Protein AF-A0A926I1E2-F1 (afdb_monomer_lite)

Secondary structure (DSSP, 8-state):
-HHHHHHHHH-TT--HHHHHHHHHHHHHHHHT--PPP--HHHHHHHHHHHHHHHHS---HHHHHHHHHHHHHHHHHHT-TT--HHHHHHHHHHHHHHHHHHHHHS---HHHHHHHHHHHHHS-GGGB-HHHHHHHHHHHHHHHHHHH-TT--HHHHHHHHHHHHHHHHT--BPP--HHHHHHHHHHHHHHH-TTS-HHHHHHHHHHHHHHHHHHH-TT--HHHHHHHHHHHHHHHHHHHHHHHHHHHHHS-GGGB-HHHHHHHHHHHHHHHHHHH-TT--HHHHHHHHHHHHHHHHT--BPPPPPP-PPP------TTS-HHHHHHHHHHHHTSPTT-EEEEE--TTPPPPHHHHHHHHHHT-EEEEEETTEEEEE-TT--EET--S---

Structure (mmCIF, N/CA/C/O backbone):
data_AF-A0A926I1E2-F1
#
_entry.id   AF-A0A926I1E2-F1
#
loop_
_atom_site.group_PDB
_atom_site.id
_atom_site.type_symbol
_atom_site.label_atom_id
_atom_site.label_alt_id
_atom_site.label_comp_id
_atom_site.label_asym_id
_atom_site.label_entity_id
_atom_site.label_seq_id
_atom_site.pdbx_PDB_ins_code
_atom_site.Cartn_x
_atom_site.Cartn_y
_atom_site.Cartn_z
_atom_site.occupancy
_atom_site.B_iso_or_equiv
_atom_site.auth_seq_id
_atom_site.auth_comp_id
_atom_site.auth_asym_id
_atom_site.auth_atom_id
_atom_site.pdbx_PDB_model_num
ATOM 1 N N . ALA A 1 1 ? -3.185 8.227 -20.438 1.00 85.88 1 ALA A N 1
ATOM 2 C CA . ALA A 1 1 ? -2.039 7.419 -19.988 1.00 85.88 1 ALA A CA 1
ATOM 3 C C . ALA A 1 1 ? -2.195 5.961 -20.422 1.00 85.88 1 ALA A C 1
ATOM 5 O O . ALA A 1 1 ? -1.820 5.679 -21.546 1.00 85.88 1 ALA A O 1
ATOM 6 N N . LEU A 1 2 ? -2.808 5.053 -19.642 1.00 89.38 2 LEU A N 1
ATOM 7 C CA . LEU A 1 2 ? -2.839 3.616 -19.994 1.00 89.38 2 LEU A CA 1
ATOM 8 C C . LEU A 1 2 ? -3.518 3.299 -21.340 1.00 89.38 2 LEU A C 1
ATOM 10 O O . LEU A 1 2 ? -2.964 2.553 -22.140 1.00 89.38 2 LEU A O 1
ATOM 14 N N . GLU A 1 3 ? -4.691 3.878 -21.612 1.00 92.38 3 GLU A N 1
ATOM 15 C CA . GLU A 1 3 ? -5.374 3.691 -22.905 1.00 92.38 3 GLU A CA 1
ATOM 16 C C . GLU A 1 3 ? -4.516 4.164 -24.086 1.00 92.38 3 GLU A C 1
ATOM 18 O O . GLU A 1 3 ? -4.471 3.500 -25.118 1.00 92.38 3 GLU A O 1
ATOM 23 N N . GLU A 1 4 ? -3.792 5.272 -23.913 1.00 90.44 4 GLU A N 1
ATOM 24 C CA . GLU A 1 4 ? -2.917 5.831 -24.946 1.00 90.44 4 GLU A CA 1
ATOM 25 C C . GLU A 1 4 ? -1.664 4.971 -25.151 1.00 90.44 4 GLU A C 1
ATOM 27 O O . GLU A 1 4 ? -1.315 4.666 -26.286 1.00 90.44 4 GLU A O 1
ATOM 32 N N . ALA A 1 5 ? -1.044 4.489 -24.069 1.00 88.62 5 ALA A N 1
ATOM 33 C CA . ALA A 1 5 ? 0.072 3.549 -24.147 1.00 88.62 5 ALA A CA 1
ATOM 34 C C . ALA A 1 5 ? -0.317 2.256 -24.883 1.00 88.62 5 ALA A C 1
ATOM 36 O O . ALA A 1 5 ? 0.420 1.800 -25.755 1.00 88.62 5 ALA A O 1
ATOM 37 N N . ASN A 1 6 ? -1.504 1.704 -24.606 1.00 87.00 6 ASN A N 1
ATOM 38 C CA . ASN A 1 6 ? -2.013 0.533 -25.324 1.00 87.00 6 ASN A CA 1
ATOM 39 C C . ASN A 1 6 ? -2.285 0.839 -26.803 1.00 87.00 6 ASN A C 1
ATOM 41 O O . ASN A 1 6 ? -1.910 0.049 -27.667 1.00 87.00 6 ASN A O 1
ATOM 45 N N . ARG A 1 7 ? -2.881 2.000 -27.110 1.00 94.25 7 ARG A N 1
ATOM 46 C CA . ARG A 1 7 ? -3.124 2.437 -28.492 1.00 94.25 7 ARG A CA 1
ATOM 47 C C . ARG A 1 7 ? -1.822 2.521 -29.288 1.00 94.25 7 ARG A C 1
ATOM 49 O O . ARG A 1 7 ? -1.771 2.033 -30.412 1.00 94.25 7 ARG A O 1
ATOM 56 N N . VAL A 1 8 ? -0.786 3.130 -28.709 1.00 90.69 8 VAL A N 1
ATOM 57 C CA . VAL A 1 8 ? 0.527 3.277 -29.349 1.00 90.69 8 VAL A CA 1
ATOM 58 C C . VAL A 1 8 ? 1.232 1.926 -29.501 1.00 90.69 8 VAL A C 1
ATOM 60 O O . VAL A 1 8 ? 1.841 1.688 -30.536 1.00 90.69 8 VAL A O 1
ATOM 63 N N . MET A 1 9 ? 1.099 1.002 -28.539 1.00 82.44 9 MET A N 1
ATOM 64 C CA . MET A 1 9 ? 1.636 -0.362 -28.681 1.00 82.44 9 MET A CA 1
ATOM 65 C C . MET A 1 9 ? 0.992 -1.167 -29.821 1.00 82.44 9 MET A C 1
ATOM 67 O O . MET A 1 9 ? 1.655 -2.005 -30.431 1.00 82.44 9 MET A O 1
ATOM 71 N N . GLU A 1 10 ? -0.295 -0.957 -30.100 1.00 89.44 10 GLU A N 1
ATOM 72 C CA . GLU A 1 10 ? -1.009 -1.653 -31.179 1.00 89.44 10 GLU A CA 1
ATOM 73 C C . GLU A 1 10 ? -0.776 -1.025 -32.567 1.00 89.44 10 GLU A C 1
ATOM 75 O O . GLU A 1 10 ? -1.016 -1.675 -33.593 1.00 89.44 10 GLU A O 1
ATOM 80 N N . ASP A 1 11 ? -0.297 0.220 -32.614 1.00 89.25 11 ASP A N 1
ATOM 81 C CA . ASP A 1 11 ? -0.040 0.964 -33.843 1.00 89.25 11 ASP A CA 1
ATOM 82 C C . ASP A 1 11 ? 1.326 0.599 -34.448 1.00 89.25 11 ASP A C 1
ATOM 84 O O . ASP A 1 11 ? 2.391 0.958 -33.951 1.00 89.25 11 ASP A O 1
ATOM 88 N N . LYS A 1 12 ? 1.296 -0.124 -35.573 1.00 86.56 12 LYS A N 1
ATOM 89 C CA . LYS A 1 12 ? 2.505 -0.584 -36.279 1.00 86.56 12 LYS A CA 1
ATOM 90 C C . LYS A 1 12 ? 3.293 0.539 -36.946 1.00 86.56 12 LYS A C 1
ATOM 92 O O . LYS A 1 12 ? 4.451 0.315 -37.292 1.00 86.56 12 LYS A O 1
ATOM 97 N N . ASP A 1 13 ? 2.657 1.687 -37.157 1.00 88.62 13 ASP A N 1
ATOM 98 C CA . ASP A 1 13 ? 3.262 2.861 -37.777 1.00 88.62 13 ASP A CA 1
ATOM 99 C C . ASP A 1 13 ? 3.646 3.920 -36.725 1.00 88.62 13 ASP A C 1
ATOM 101 O O . ASP A 1 13 ? 4.098 5.006 -37.098 1.00 88.62 13 ASP A O 1
ATOM 105 N N . ALA A 1 14 ? 3.501 3.604 -35.427 1.00 80.12 14 ALA A N 1
ATOM 106 C CA . ALA A 1 14 ? 3.857 4.496 -34.331 1.00 80.12 14 ALA A CA 1
ATOM 107 C C . ALA A 1 14 ? 5.298 4.995 -34.460 1.00 80.12 14 ALA A C 1
ATOM 109 O O . ALA A 1 14 ? 6.260 4.232 -34.613 1.00 80.12 14 ALA A O 1
ATOM 110 N N . THR A 1 15 ? 5.453 6.309 -34.366 1.00 80.44 15 THR A N 1
ATOM 111 C CA . THR A 1 15 ? 6.760 6.953 -34.363 1.00 80.44 15 THR A CA 1
ATOM 112 C C . THR A 1 15 ? 7.453 6.773 -33.013 1.00 80.44 15 THR A C 1
ATOM 114 O O . THR A 1 15 ? 6.819 6.612 -31.972 1.00 80.44 15 THR A O 1
ATOM 117 N N . ALA A 1 16 ? 8.785 6.872 -33.003 1.00 68.62 16 ALA A N 1
ATOM 118 C CA . ALA A 1 16 ? 9.556 6.844 -31.759 1.00 68.62 16 ALA A CA 1
ATOM 119 C C . ALA A 1 16 ? 9.138 7.957 -30.773 1.00 68.62 16 ALA A C 1
ATOM 121 O O . ALA A 1 16 ? 9.195 7.756 -29.564 1.00 68.62 16 ALA A O 1
ATOM 122 N N . GLU A 1 17 ? 8.693 9.111 -31.283 1.00 74.69 17 GLU A N 1
ATOM 123 C CA . GLU A 1 17 ? 8.204 10.230 -30.468 1.00 74.69 17 GLU A CA 1
ATOM 124 C C . GLU A 1 17 ? 6.850 9.917 -29.812 1.00 74.69 17 GLU A C 1
ATOM 126 O O . GLU A 1 17 ? 6.655 10.229 -28.637 1.00 74.69 17 GLU A O 1
ATOM 131 N N . GLU A 1 18 ? 5.936 9.250 -30.525 1.00 79.81 18 GLU A N 1
ATOM 132 C CA . GLU A 1 18 ? 4.647 8.803 -29.974 1.00 79.81 18 GLU A CA 1
ATOM 133 C C . GLU A 1 18 ? 4.833 7.734 -28.896 1.00 79.81 18 GLU A C 1
ATOM 135 O O . GLU A 1 18 ? 4.205 7.810 -27.841 1.00 79.81 18 GLU A O 1
ATOM 140 N N . VAL A 1 19 ? 5.741 6.779 -29.125 1.00 77.50 19 VAL A N 1
ATOM 141 C CA . VAL A 1 19 ? 6.108 5.758 -28.131 1.00 77.50 19 VAL A CA 1
ATOM 142 C C . VAL A 1 19 ? 6.687 6.406 -26.875 1.00 77.50 19 VAL A C 1
ATOM 144 O O . VAL A 1 19 ? 6.245 6.089 -25.771 1.00 77.50 19 VAL A O 1
ATOM 147 N N . GLN A 1 20 ? 7.633 7.339 -27.027 1.00 75.12 20 GLN A N 1
ATOM 148 C CA . GLN A 1 20 ? 8.240 8.023 -25.885 1.00 75.12 20 GLN A CA 1
ATOM 149 C C . GLN A 1 20 ? 7.210 8.847 -25.108 1.00 75.12 20 GLN A C 1
ATOM 151 O O . GLN A 1 20 ? 7.131 8.732 -23.890 1.00 75.12 20 GLN A O 1
ATOM 156 N N . THR A 1 21 ? 6.381 9.627 -25.806 1.00 83.00 21 THR A N 1
ATOM 157 C CA . THR A 1 21 ? 5.351 10.461 -25.169 1.00 83.00 21 THR A CA 1
ATOM 158 C C . THR A 1 21 ? 4.367 9.608 -24.371 1.00 83.00 21 THR A C 1
ATOM 160 O O . THR A 1 21 ? 4.092 9.905 -23.210 1.00 83.00 21 THR A O 1
ATOM 163 N N . ALA A 1 22 ? 3.868 8.514 -24.956 1.00 85.06 22 ALA A N 1
ATOM 164 C CA . ALA A 1 22 ? 2.949 7.619 -24.260 1.00 85.06 22 ALA A CA 1
ATOM 165 C C . ALA A 1 22 ? 3.608 6.926 -23.052 1.00 85.06 22 ALA A C 1
ATOM 167 O O . ALA A 1 22 ? 2.945 6.715 -22.034 1.00 85.06 22 ALA A O 1
ATOM 168 N N . SER A 1 23 ? 4.906 6.611 -23.142 1.00 77.62 23 SER A N 1
ATOM 169 C CA . SER A 1 23 ? 5.696 6.077 -22.029 1.00 77.62 23 SER A CA 1
ATOM 170 C C . SER A 1 23 ? 5.834 7.090 -20.890 1.00 77.62 23 SER A C 1
ATOM 172 O O . SER A 1 23 ? 5.563 6.747 -19.741 1.00 77.62 23 SER A O 1
ATOM 174 N N . ASP A 1 24 ? 6.197 8.337 -21.194 1.00 79.69 24 ASP A N 1
ATOM 175 C CA . ASP A 1 24 ? 6.375 9.401 -20.199 1.00 79.69 24 ASP A CA 1
ATOM 176 C C . ASP A 1 24 ? 5.054 9.733 -19.493 1.00 79.69 24 ASP A C 1
ATOM 178 O O . ASP A 1 24 ? 5.006 9.867 -18.270 1.00 79.69 24 ASP A O 1
ATOM 182 N N . GLU A 1 25 ? 3.951 9.814 -20.244 1.00 89.56 25 GLU A N 1
ATOM 183 C CA . GLU A 1 25 ? 2.619 10.034 -19.676 1.00 89.56 25 GLU A CA 1
ATOM 184 C C . GLU A 1 25 ? 2.151 8.866 -18.802 1.00 89.56 25 GLU A C 1
ATOM 186 O O . GLU A 1 25 ? 1.478 9.081 -17.789 1.00 89.56 25 GLU A O 1
ATOM 191 N N . LEU A 1 26 ? 2.472 7.626 -19.187 1.00 88.50 26 LEU A N 1
ATOM 192 C CA . LEU A 1 26 ? 2.169 6.451 -18.376 1.00 88.50 26 LEU A CA 1
ATOM 193 C C . LEU A 1 26 ? 3.004 6.437 -17.096 1.00 88.50 26 LEU A C 1
ATOM 195 O O . LEU A 1 26 ? 2.439 6.206 -16.029 1.00 88.50 26 LEU A O 1
ATOM 199 N N . GLN A 1 27 ? 4.300 6.738 -17.182 1.00 81.50 27 GLN A N 1
ATOM 200 C CA . GLN A 1 27 ? 5.178 6.801 -16.017 1.00 81.50 27 GLN A CA 1
ATOM 201 C C . GLN A 1 27 ? 4.732 7.904 -15.054 1.00 81.50 27 GLN A C 1
ATOM 203 O O . GLN A 1 27 ? 4.549 7.635 -13.873 1.00 81.50 27 GLN A O 1
ATOM 208 N N . ALA A 1 28 ? 4.420 9.101 -15.554 1.00 82.25 28 ALA A N 1
ATOM 209 C CA . ALA A 1 28 ? 3.892 10.184 -14.726 1.00 82.25 28 ALA A CA 1
ATOM 210 C C . ALA A 1 28 ? 2.550 9.822 -14.062 1.00 82.25 28 ALA A C 1
ATOM 212 O O . ALA A 1 28 ? 2.288 10.223 -12.928 1.00 82.25 28 ALA A O 1
ATOM 213 N N . ALA A 1 29 ? 1.690 9.062 -14.751 1.00 91.00 29 ALA A N 1
ATOM 214 C CA . ALA A 1 29 ? 0.452 8.562 -14.163 1.00 91.00 29 ALA A CA 1
ATOM 215 C C . ALA A 1 29 ? 0.716 7.520 -13.066 1.00 91.00 29 ALA A C 1
ATOM 217 O O . ALA A 1 29 ? 0.057 7.582 -12.033 1.00 91.00 29 ALA A O 1
ATOM 218 N N . ILE A 1 30 ? 1.676 6.610 -13.269 1.00 84.12 30 ILE A N 1
ATOM 219 C CA . ILE A 1 30 ? 2.114 5.618 -12.274 1.00 84.12 30 ILE A CA 1
ATOM 220 C C . ILE A 1 30 ? 2.710 6.316 -11.046 1.00 84.12 30 ILE A C 1
ATOM 222 O O . ILE A 1 30 ? 2.288 6.027 -9.932 1.00 84.12 30 ILE A O 1
ATOM 226 N N . ASP A 1 31 ? 3.609 7.283 -11.242 1.00 77.88 31 ASP A N 1
ATOM 227 C CA . ASP A 1 31 ? 4.244 8.062 -10.167 1.00 77.88 31 ASP A CA 1
ATOM 228 C C . ASP A 1 31 ? 3.229 8.912 -9.383 1.00 77.88 31 ASP A C 1
ATOM 230 O O . ASP A 1 31 ? 3.447 9.273 -8.226 1.00 77.88 31 ASP A O 1
ATOM 234 N N . GLY A 1 32 ? 2.106 9.254 -10.021 1.00 83.06 32 GLY A N 1
ATOM 235 C CA . GLY A 1 32 ? 0.993 9.970 -9.407 1.00 83.06 32 GLY A CA 1
ATOM 236 C C . GLY A 1 32 ? 0.021 9.088 -8.621 1.00 83.06 32 GLY A C 1
ATOM 237 O O . GLY A 1 32 ? -0.830 9.639 -7.913 1.00 83.06 32 GLY A O 1
ATOM 238 N N . LEU A 1 33 ? 0.109 7.756 -8.732 1.00 87.06 33 LEU A N 1
ATOM 239 C CA . LEU A 1 33 ? -0.758 6.845 -7.987 1.00 87.06 33 LEU A CA 1
ATOM 240 C C . LEU A 1 33 ? -0.466 6.926 -6.489 1.00 87.06 33 LEU A C 1
ATOM 242 O O . LEU A 1 33 ? 0.667 7.092 -6.041 1.00 87.06 33 LEU A O 1
ATOM 246 N N . ARG A 1 34 ? -1.529 6.802 -5.701 1.00 84.44 34 ARG A N 1
ATOM 247 C CA . ARG A 1 34 ? -1.473 6.757 -4.243 1.00 84.44 34 ARG A CA 1
ATOM 248 C C . ARG A 1 34 ? -2.358 5.629 -3.763 1.00 84.44 34 ARG A C 1
ATOM 250 O O . ARG A 1 34 ? -3.382 5.348 -4.385 1.00 84.44 34 ARG A O 1
ATOM 257 N N . TYR A 1 35 ? -1.970 5.036 -2.645 1.00 86.88 35 TYR A N 1
ATOM 258 C CA . TYR A 1 35 ? -2.852 4.150 -1.911 1.00 86.88 35 TYR A CA 1
ATOM 259 C C . TYR A 1 35 ? -4.125 4.886 -1.505 1.00 86.88 35 TYR A C 1
ATOM 261 O O . TYR A 1 35 ? -4.091 6.074 -1.166 1.00 86.88 35 TYR A O 1
ATOM 269 N N . GLU A 1 36 ? -5.246 4.173 -1.558 1.00 87.12 36 GLU A N 1
ATOM 270 C CA . GLU A 1 36 ? -6.497 4.674 -1.008 1.00 87.12 36 GLU A CA 1
ATOM 271 C C . GLU A 1 36 ? -6.313 4.875 0.501 1.00 87.12 36 GLU A C 1
ATOM 273 O O . GLU A 1 36 ? -5.741 4.014 1.180 1.00 87.12 36 GLU A O 1
ATOM 278 N N . LEU A 1 37 ? -6.734 6.039 1.008 1.00 92.19 37 LEU A N 1
ATOM 279 C CA . LEU A 1 37 ? -6.678 6.329 2.438 1.00 92.19 37 LEU A CA 1
ATOM 280 C C . LEU A 1 37 ? -7.707 5.465 3.154 1.00 92.19 37 LEU A C 1
ATOM 282 O O . LEU A 1 37 ? -8.875 5.443 2.774 1.00 92.19 37 LEU A O 1
ATOM 286 N N . ASN A 1 38 ? -7.288 4.812 4.229 1.00 93.00 38 ASN A N 1
ATOM 287 C CA . ASN A 1 38 ? -8.210 4.128 5.108 1.00 93.00 38 ASN A CA 1
ATOM 288 C C . ASN A 1 38 ? -8.711 5.084 6.196 1.00 93.00 38 ASN A C 1
ATOM 290 O O . ASN A 1 38 ? -7.957 5.444 7.103 1.00 93.00 38 ASN A O 1
ATOM 294 N N . THR A 1 39 ? -9.976 5.495 6.082 1.00 95.56 39 THR A N 1
ATOM 295 C CA . THR A 1 39 ? -10.641 6.462 6.970 1.00 95.56 39 THR A CA 1
ATOM 296 C C . THR A 1 39 ? -11.620 5.825 7.954 1.00 95.56 39 THR A C 1
ATOM 298 O O . THR A 1 39 ? -12.142 6.531 8.813 1.00 95.56 39 THR A O 1
ATOM 301 N N . GLU A 1 40 ? -11.831 4.506 7.891 1.00 96.19 40 GLU A N 1
ATOM 302 C CA . GLU A 1 40 ? -12.891 3.797 8.624 1.00 96.19 40 GLU A CA 1
ATOM 303 C C . GLU A 1 40 ? -12.851 4.068 10.135 1.00 96.19 40 GLU A C 1
ATOM 305 O O . GLU A 1 40 ? -13.856 4.450 10.733 1.00 96.19 40 GLU A O 1
ATOM 310 N N . LEU A 1 41 ? -11.673 3.937 10.757 1.00 97.38 41 LEU A N 1
ATOM 311 C CA . LEU A 1 41 ? -11.515 4.164 12.198 1.00 97.38 41 LEU A CA 1
ATOM 312 C C . LEU A 1 41 ? -11.710 5.633 12.598 1.00 97.38 41 LEU A C 1
ATOM 314 O O . LEU A 1 41 ? -12.195 5.905 13.697 1.00 97.38 41 LEU A O 1
ATOM 318 N N . LEU A 1 42 ? -11.345 6.576 11.723 1.00 98.31 42 LEU A N 1
ATOM 319 C CA . LEU A 1 42 ? -11.546 8.004 11.969 1.00 98.31 42 LEU A CA 1
ATOM 320 C C . LEU A 1 42 ? -13.030 8.371 11.874 1.00 98.31 42 LEU A C 1
ATOM 322 O O . LEU A 1 42 ? -13.544 9.086 12.726 1.00 98.31 42 LEU A O 1
ATOM 326 N N . GLU A 1 43 ? -13.732 7.863 10.865 1.00 97.69 43 GLU A N 1
ATOM 327 C CA . GLU A 1 43 ? -15.174 8.067 10.708 1.00 97.69 43 GLU A CA 1
ATOM 328 C C . GLU A 1 43 ? -15.951 7.463 11.883 1.00 97.69 43 GLU A C 1
ATOM 330 O O . GLU A 1 43 ? -16.811 8.130 12.460 1.00 97.69 43 GLU A O 1
ATOM 335 N N . MET A 1 44 ? -15.578 6.250 12.304 1.00 96.62 44 MET A N 1
ATOM 336 C CA . MET A 1 44 ? -16.131 5.606 13.494 1.00 96.62 44 MET A CA 1
ATOM 337 C C . MET A 1 44 ? -15.902 6.459 14.755 1.00 96.62 44 MET A C 1
ATOM 339 O O . MET A 1 44 ? -16.834 6.733 15.508 1.00 96.62 44 MET A O 1
ATOM 343 N N . SER A 1 45 ? -14.672 6.928 14.998 1.00 97.75 45 SER A N 1
ATOM 344 C CA . SER A 1 45 ? -14.375 7.715 16.201 1.00 97.75 45 SER A CA 1
ATOM 345 C C . SER A 1 45 ? -15.082 9.074 16.215 1.00 97.75 45 SER A C 1
ATOM 347 O O . SER A 1 45 ? -15.485 9.529 17.287 1.00 97.75 45 SER A O 1
ATOM 349 N N . ILE A 1 46 ? -15.298 9.692 15.046 1.00 98.50 46 ILE A N 1
ATOM 350 C CA . ILE A 1 46 ? -16.135 10.889 14.901 1.00 98.50 46 ILE A CA 1
ATOM 351 C C . ILE A 1 46 ? -17.580 10.578 15.300 1.00 98.50 46 ILE A C 1
ATOM 353 O O . ILE A 1 46 ? -18.146 11.328 16.092 1.00 98.50 46 ILE A O 1
ATOM 357 N N . GLU A 1 47 ? -18.171 9.482 14.815 1.00 97.19 47 GLU A N 1
ATOM 358 C CA . GLU A 1 47 ? -19.548 9.107 15.172 1.00 97.19 47 GLU A CA 1
ATOM 359 C C . GLU A 1 47 ? -19.697 8.888 16.687 1.00 97.19 47 GLU A C 1
ATOM 361 O O . GLU A 1 47 ? -20.630 9.403 17.311 1.00 97.19 47 GLU A O 1
ATOM 366 N N . LEU A 1 48 ? -18.753 8.174 17.309 1.00 95.88 48 LEU A N 1
ATOM 367 C CA . LEU A 1 48 ? -18.717 8.014 18.764 1.00 95.88 48 LEU A CA 1
ATOM 368 C C . LEU A 1 48 ? -18.605 9.356 19.491 1.00 95.88 48 LEU A C 1
ATOM 370 O O . LEU A 1 48 ? -19.283 9.568 20.499 1.00 95.88 48 LEU A O 1
ATOM 374 N N . ALA A 1 49 ? -17.762 10.261 18.999 1.00 96.88 49 ALA A N 1
ATOM 375 C CA . ALA A 1 49 ? -17.576 11.579 19.584 1.00 96.88 49 ALA A CA 1
ATOM 376 C C . ALA A 1 49 ? -18.838 12.445 19.483 1.00 96.88 49 ALA A C 1
ATOM 378 O O . ALA A 1 49 ? -19.242 13.061 20.468 1.00 96.88 49 ALA A O 1
ATOM 379 N N . GLU A 1 50 ? -19.520 12.432 18.341 1.00 96.94 50 GLU A N 1
ATOM 380 C CA . GLU A 1 50 ? -20.789 13.135 18.154 1.00 96.94 50 GLU A CA 1
ATOM 381 C C . GLU A 1 50 ? -21.882 12.604 19.081 1.00 96.94 50 GLU A C 1
ATOM 383 O O . GLU A 1 50 ? -22.549 13.391 19.750 1.00 96.94 50 GLU A O 1
ATOM 388 N N . LYS A 1 51 ? -22.028 11.280 19.193 1.00 94.19 51 LYS A N 1
ATOM 389 C CA . LYS A 1 51 ? -22.965 10.682 20.154 1.00 94.19 51 LYS A CA 1
ATOM 390 C C . LYS A 1 51 ? -22.607 11.019 21.595 1.00 94.19 51 LYS A C 1
ATOM 392 O O . LYS A 1 51 ? -23.490 11.258 22.412 1.00 94.19 51 LYS A O 1
ATOM 397 N N . THR A 1 52 ? -21.313 11.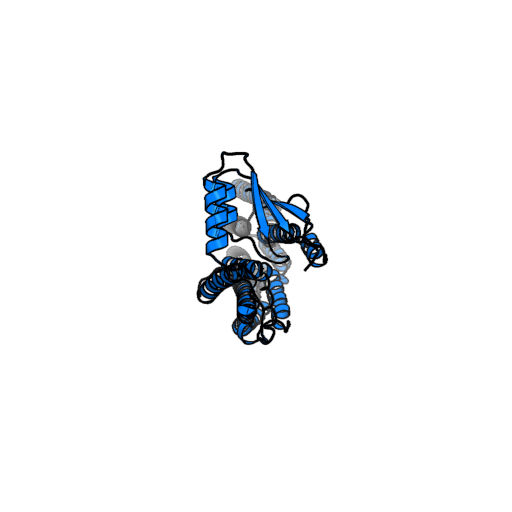074 21.908 1.00 93.31 52 THR A N 1
ATOM 398 C CA . THR A 1 52 ? -20.836 11.466 23.239 1.00 93.31 52 THR A CA 1
ATOM 399 C C . THR A 1 52 ? -21.259 12.903 23.568 1.00 93.31 52 THR A C 1
ATOM 401 O O . THR A 1 52 ? -21.723 13.158 24.675 1.00 93.31 52 THR A O 1
ATOM 404 N N . LEU A 1 53 ? -21.187 13.824 22.600 1.00 94.06 53 LEU A N 1
ATOM 405 C CA . LEU A 1 53 ? -21.685 15.195 22.754 1.00 94.06 53 LEU A CA 1
ATOM 406 C C . LEU A 1 53 ? -23.208 15.271 22.937 1.00 94.06 53 LEU A C 1
ATOM 408 O O . LEU A 1 53 ? -23.686 16.115 23.692 1.00 94.06 53 LEU A O 1
ATOM 412 N N . THR A 1 54 ? -23.987 14.450 22.223 1.00 92.88 54 THR A N 1
ATOM 413 C CA . THR A 1 54 ? -25.456 14.572 22.230 1.00 92.88 54 THR A CA 1
ATOM 414 C C . THR A 1 54 ? -26.131 13.838 23.376 1.00 92.88 54 THR A C 1
ATOM 416 O O . THR A 1 54 ? -27.143 14.313 23.897 1.00 92.88 54 THR A O 1
ATOM 419 N N . ASP A 1 55 ? -25.603 12.673 23.745 1.00 90.06 55 ASP A N 1
ATOM 420 C CA . ASP A 1 55 ? -26.308 11.712 24.593 1.00 90.06 55 ASP A CA 1
ATOM 421 C C . ASP A 1 55 ? -25.805 11.737 26.043 1.00 90.06 55 ASP A C 1
ATOM 423 O O . ASP A 1 55 ? -26.461 11.188 26.933 1.00 90.06 55 ASP A O 1
ATOM 427 N N . PHE A 1 56 ? -24.673 12.402 26.301 1.00 87.12 56 PHE A N 1
ATOM 428 C CA . PHE A 1 56 ? -24.025 12.445 27.609 1.00 87.12 56 PHE A CA 1
ATOM 429 C C . PHE A 1 56 ? -23.886 13.872 28.120 1.00 87.12 56 PHE A C 1
ATOM 431 O O . PHE A 1 56 ? -23.774 14.845 27.380 1.00 87.12 56 PHE A O 1
ATOM 438 N N . ASN A 1 57 ? -23.923 13.993 29.442 1.00 87.44 57 ASN A N 1
ATOM 439 C CA . ASN A 1 57 ? -24.003 15.277 30.113 1.00 87.44 57 ASN A CA 1
ATOM 440 C C . ASN A 1 57 ? -22.593 15.759 30.484 1.00 87.44 57 ASN A C 1
ATOM 442 O O . ASN A 1 57 ? -22.185 15.637 31.639 1.00 87.44 57 ASN A O 1
ATOM 446 N N . LEU A 1 58 ? -21.870 16.270 29.487 1.00 91.94 58 LEU A N 1
ATOM 447 C CA . LEU A 1 58 ? -20.478 16.700 29.616 1.00 91.94 58 LEU A CA 1
ATOM 448 C C . LEU A 1 58 ? -20.328 18.038 30.350 1.00 91.94 58 LEU A C 1
ATOM 450 O O . LEU A 1 58 ? -21.271 18.829 30.464 1.00 91.94 58 LEU A O 1
ATOM 454 N N . THR A 1 59 ? -19.120 18.320 30.842 1.00 94.69 59 THR A N 1
ATOM 455 C CA . THR A 1 59 ? -18.775 19.690 31.257 1.00 94.69 59 THR A CA 1
ATOM 456 C C . THR A 1 59 ? -18.624 20.613 30.042 1.00 94.69 59 THR A C 1
ATOM 458 O O . THR A 1 59 ? -18.252 20.155 28.966 1.00 94.69 59 THR A O 1
ATOM 461 N N . GLU A 1 60 ? -18.837 21.926 30.213 1.00 95.56 60 GLU A N 1
ATOM 462 C CA . GLU A 1 60 ? -18.636 22.909 29.127 1.00 95.56 60 GLU A CA 1
ATOM 463 C C . GLU A 1 60 ? -17.212 22.853 28.538 1.00 95.56 60 GLU A C 1
ATOM 465 O O . GLU A 1 60 ? -17.019 23.106 27.351 1.00 95.56 60 GLU A O 1
ATOM 470 N N . GLU A 1 61 ? -16.211 22.521 29.363 1.00 94.75 61 GLU A N 1
ATOM 471 C CA . GLU A 1 61 ? -14.817 22.368 28.932 1.00 94.75 61 GLU A CA 1
ATOM 472 C C . GLU A 1 61 ? -14.641 21.122 28.053 1.00 94.75 61 GLU A C 1
ATOM 474 O O . GLU A 1 61 ? -14.141 21.241 26.934 1.00 94.75 61 GLU A O 1
ATOM 479 N N . SER A 1 62 ? -15.121 19.961 28.511 1.00 96.12 62 SER A N 1
ATOM 480 C CA . SER A 1 62 ? -15.090 18.704 27.751 1.00 96.12 62 SER A CA 1
ATOM 481 C C . SER A 1 62 ? -15.893 18.788 26.448 1.00 96.12 62 SER A C 1
ATOM 483 O O . SER A 1 62 ? -15.455 18.281 25.419 1.00 96.12 62 SER A O 1
ATOM 485 N N . GLU A 1 63 ? -17.062 19.439 26.471 1.00 96.88 63 GLU A N 1
ATOM 486 C CA . GLU A 1 63 ? -17.912 19.644 25.292 1.00 96.88 63 GLU A CA 1
ATOM 487 C C . GLU A 1 63 ? -17.181 20.484 24.237 1.00 96.88 63 GLU A C 1
ATOM 489 O O . GLU A 1 63 ? -17.127 20.115 23.063 1.00 96.88 63 GLU A O 1
ATOM 494 N N . ALA A 1 64 ? -16.553 21.587 24.660 1.00 97.81 64 ALA A N 1
ATOM 495 C CA . ALA A 1 64 ? -15.780 22.441 23.768 1.00 97.81 64 ALA A CA 1
ATOM 496 C C . ALA A 1 64 ? -14.548 21.722 23.192 1.00 97.81 64 ALA A C 1
ATOM 498 O O . ALA A 1 64 ? -14.249 21.885 22.007 1.00 97.81 64 ALA A O 1
ATOM 499 N N . GLU A 1 65 ? -13.842 20.926 24.001 1.00 97.94 65 GLU A N 1
ATOM 500 C CA . GLU A 1 65 ? -12.687 20.140 23.552 1.00 97.94 65 GLU A CA 1
ATOM 501 C C . GLU A 1 65 ? -13.092 19.058 22.540 1.00 97.94 65 GLU A C 1
ATOM 503 O O . GLU A 1 65 ? -12.464 18.928 21.484 1.00 97.94 65 GLU A O 1
ATOM 508 N N . LEU A 1 66 ? -14.169 18.320 22.822 1.00 98.12 66 LEU A N 1
ATOM 509 C CA . LEU A 1 66 ? -14.652 17.250 21.954 1.00 98.12 66 LEU A CA 1
ATOM 510 C C . LEU A 1 66 ? -15.216 17.797 20.633 1.00 98.12 66 LEU A C 1
ATOM 512 O O . LEU A 1 66 ? -14.925 17.253 19.568 1.00 98.12 66 LEU A O 1
ATOM 516 N N . GLN A 1 67 ? -15.949 18.914 20.665 1.00 98.62 67 GLN A N 1
ATOM 517 C CA . GLN A 1 67 ? -16.416 19.569 19.441 1.00 98.62 67 GLN A CA 1
ATOM 518 C C . GLN A 1 67 ? -15.246 20.062 18.581 1.00 98.62 67 GLN A C 1
ATOM 520 O O . GLN A 1 67 ? -15.258 19.878 17.363 1.00 98.62 67 GLN A O 1
ATOM 525 N N . ALA A 1 68 ? -14.216 20.648 19.198 1.00 98.69 68 ALA A N 1
ATOM 526 C CA . ALA A 1 68 ? -13.048 21.128 18.468 1.00 98.69 68 ALA A CA 1
ATOM 527 C C . ALA A 1 68 ? -12.318 19.989 17.738 1.00 98.69 68 ALA A C 1
ATOM 529 O O . ALA A 1 68 ? -11.967 20.146 16.568 1.00 98.69 68 ALA A O 1
ATOM 530 N N . VAL A 1 69 ? -12.123 18.830 18.384 1.00 98.75 69 VAL A N 1
ATOM 531 C CA . VAL A 1 69 ? -11.458 17.693 17.726 1.00 98.75 69 VAL A CA 1
ATOM 532 C C . VAL A 1 69 ? -12.319 17.070 16.620 1.00 98.75 69 VAL A C 1
ATOM 534 O O . VAL A 1 69 ? -11.772 16.679 15.592 1.00 98.75 69 VAL A O 1
ATOM 537 N N . ILE A 1 70 ? -13.651 17.041 16.767 1.00 98.81 70 ILE A N 1
ATOM 538 C CA . ILE A 1 70 ? -14.568 16.603 15.697 1.00 98.81 70 ILE A CA 1
ATOM 539 C C . ILE A 1 70 ? -14.442 17.510 14.467 1.00 98.81 70 ILE A C 1
ATOM 541 O O . ILE A 1 70 ? -14.358 17.016 13.341 1.00 98.81 70 ILE A O 1
ATOM 545 N N . ASP A 1 71 ? -14.413 18.829 14.666 1.00 98.75 71 ASP A N 1
ATOM 546 C CA . ASP A 1 71 ? -14.299 19.793 13.569 1.00 98.75 71 ASP A CA 1
ATOM 547 C C . ASP A 1 71 ? -12.958 19.650 12.833 1.00 98.75 71 ASP A C 1
ATOM 549 O O . ASP A 1 71 ? -12.918 19.657 11.599 1.00 98.75 71 ASP A O 1
ATOM 553 N N . GLU A 1 72 ? -11.861 19.465 13.574 1.00 98.75 72 GLU A N 1
ATOM 554 C CA . GLU A 1 72 ? -10.546 19.175 12.995 1.00 98.75 72 GLU A CA 1
ATOM 555 C C . GLU A 1 72 ? -10.542 17.867 12.190 1.00 98.75 72 GLU A C 1
ATOM 557 O O . GLU A 1 72 ? -10.016 17.828 11.075 1.00 98.75 72 GLU A O 1
ATOM 562 N N . ALA A 1 73 ? -11.152 16.809 12.728 1.00 98.81 73 ALA A N 1
ATOM 563 C CA . ALA A 1 73 ? -11.219 15.502 12.088 1.00 98.81 73 ALA A CA 1
ATOM 564 C C . ALA A 1 73 ? -12.009 15.535 10.772 1.00 98.81 73 ALA A C 1
ATOM 566 O O . ALA A 1 73 ? -11.547 15.023 9.751 1.00 98.81 73 ALA A O 1
ATOM 567 N N . LYS A 1 74 ? -13.159 16.218 10.755 1.00 98.69 74 LYS A N 1
ATOM 568 C CA . LYS A 1 74 ? -13.952 16.422 9.533 1.00 98.69 74 LYS A CA 1
ATOM 569 C C . LYS A 1 74 ? -13.211 17.256 8.492 1.00 98.69 74 LYS A C 1
ATOM 571 O O . LYS A 1 74 ? -13.220 16.907 7.315 1.00 98.69 74 LYS A O 1
ATOM 576 N N . ALA A 1 75 ? -12.530 18.322 8.914 1.00 98.62 75 ALA A N 1
ATOM 577 C CA . ALA A 1 75 ? -11.728 19.139 8.007 1.00 98.62 75 ALA A CA 1
ATOM 578 C C . ALA A 1 75 ? -10.573 18.342 7.375 1.00 98.62 75 ALA A C 1
ATOM 580 O O . ALA A 1 75 ? -10.217 18.581 6.219 1.00 98.62 75 ALA A O 1
ATOM 581 N N . LEU A 1 76 ? -9.996 17.384 8.109 1.00 98.56 76 LEU A N 1
ATOM 582 C CA . LEU A 1 76 ? -8.967 16.495 7.580 1.00 98.56 76 LEU A CA 1
ATOM 583 C C . LEU A 1 76 ? -9.519 15.536 6.513 1.00 98.56 76 LEU A C 1
ATOM 585 O O . LEU A 1 76 ? -8.868 15.365 5.485 1.00 98.56 76 LEU A O 1
ATOM 589 N N . LEU A 1 77 ? -10.711 14.964 6.715 1.00 97.94 77 LEU A N 1
ATOM 590 C CA . LEU A 1 77 ? -11.358 14.079 5.731 1.00 97.94 77 LEU A CA 1
ATOM 591 C C . LEU A 1 77 ? -11.659 14.785 4.397 1.00 97.94 77 LEU A C 1
ATOM 593 O O . LEU A 1 77 ? -11.677 14.153 3.344 1.00 97.94 77 LEU A O 1
ATOM 597 N N . GLU A 1 78 ? -11.845 16.106 4.414 1.00 97.00 78 GLU A N 1
ATOM 598 C CA . GLU A 1 78 ? -12.042 16.915 3.205 1.00 97.00 78 GLU A CA 1
ATOM 599 C C . GLU A 1 78 ? -10.725 17.363 2.541 1.00 97.00 78 GLU A C 1
ATOM 601 O O . GLU A 1 78 ? -10.740 17.951 1.454 1.00 97.00 78 GLU A O 1
ATOM 606 N N . ASN A 1 79 ? -9.568 17.118 3.167 1.00 95.88 79 ASN A N 1
ATOM 607 C CA . ASN A 1 79 ? -8.280 17.590 2.673 1.00 95.88 79 ASN A CA 1
ATOM 608 C C . ASN A 1 79 ? -7.713 16.647 1.591 1.00 95.88 79 ASN A C 1
ATOM 610 O O . ASN A 1 79 ? -7.213 15.570 1.915 1.00 95.88 79 ASN A O 1
ATOM 614 N N . PRO A 1 80 ? -7.624 17.074 0.314 1.00 91.88 80 PRO A N 1
ATOM 615 C CA . PRO A 1 80 ? -7.109 16.232 -0.772 1.00 91.88 80 PRO A CA 1
ATOM 616 C C . PRO A 1 80 ? -5.606 15.929 -0.662 1.00 91.88 80 PRO A C 1
ATOM 618 O O . PRO A 1 80 ? -5.055 15.208 -1.491 1.00 91.88 80 PRO A O 1
ATOM 621 N N . LYS A 1 81 ? -4.913 16.536 0.309 1.00 92.50 81 LYS A N 1
ATOM 622 C CA . LYS A 1 81 ? -3.495 16.302 0.598 1.00 92.50 81 LYS A CA 1
ATOM 623 C C . LYS A 1 81 ? -3.266 15.488 1.869 1.00 92.50 81 LYS A C 1
ATOM 625 O O . LYS A 1 81 ? -2.104 15.326 2.231 1.00 92.50 81 LYS A O 1
ATOM 630 N N . ALA A 1 82 ? -4.326 15.035 2.542 1.00 96.00 82 ALA A N 1
ATOM 631 C CA . ALA A 1 82 ? -4.192 14.179 3.711 1.00 96.00 82 ALA A CA 1
ATOM 632 C C . ALA A 1 82 ? -3.389 12.918 3.365 1.00 96.00 82 ALA A C 1
ATOM 634 O O . ALA A 1 82 ? -3.460 12.384 2.254 1.00 96.00 82 ALA A O 1
ATOM 635 N N . THR A 1 83 ? -2.600 12.466 4.327 1.00 94.88 83 THR A N 1
ATOM 636 C CA . THR A 1 83 ? -1.833 11.224 4.266 1.00 94.88 83 THR A CA 1
ATOM 637 C C . THR A 1 83 ? -2.391 10.219 5.266 1.00 94.88 83 THR A C 1
ATOM 639 O O . THR A 1 83 ? -3.077 10.598 6.213 1.00 94.88 83 THR A O 1
ATOM 642 N N . GLN A 1 84 ? -2.068 8.932 5.102 1.00 93.62 84 GLN A N 1
ATOM 643 C CA . GLN A 1 84 ? -2.498 7.920 6.072 1.00 93.62 84 GLN A CA 1
ATOM 644 C C . GLN A 1 84 ? -1.966 8.220 7.481 1.00 93.62 84 GLN A C 1
ATOM 646 O O . GLN A 1 84 ? -2.656 7.965 8.462 1.00 93.62 84 GLN A O 1
ATOM 651 N N . THR A 1 85 ? -0.769 8.805 7.589 1.00 94.88 85 THR A N 1
ATOM 652 C CA . THR A 1 85 ? -0.221 9.269 8.868 1.00 94.88 85 THR A CA 1
ATOM 653 C C . THR A 1 85 ? -1.108 10.338 9.495 1.00 94.88 85 THR A C 1
ATOM 655 O O . THR A 1 85 ? -1.468 10.187 10.658 1.00 94.88 85 THR A O 1
ATOM 658 N N . ASP A 1 86 ? -1.533 11.350 8.729 1.00 97.69 86 ASP A N 1
ATOM 659 C CA . ASP A 1 86 ? -2.435 12.389 9.245 1.00 97.69 86 ASP A CA 1
ATOM 660 C C . ASP A 1 86 ? -3.757 11.778 9.743 1.00 97.69 86 ASP A C 1
ATOM 662 O O . ASP A 1 86 ? -4.251 12.141 10.811 1.00 97.69 86 ASP A O 1
ATOM 666 N N . ILE A 1 87 ? -4.323 10.828 8.985 1.00 97.94 87 ILE A N 1
ATOM 667 C CA . ILE A 1 87 ? -5.571 10.136 9.343 1.00 97.94 87 ILE A CA 1
ATOM 668 C C . ILE A 1 87 ? -5.407 9.338 10.640 1.00 97.94 87 ILE A C 1
ATOM 670 O O . ILE A 1 87 ? -6.241 9.459 11.538 1.00 97.94 87 ILE A O 1
ATOM 674 N N . ASN A 1 88 ? -4.322 8.570 10.770 1.00 95.81 88 ASN A N 1
ATOM 675 C CA . ASN A 1 88 ? -4.044 7.767 11.961 1.00 95.81 88 ASN A CA 1
ATOM 676 C C . ASN A 1 88 ? -3.817 8.651 13.197 1.00 95.81 88 ASN A C 1
ATOM 678 O O . ASN A 1 88 ? -4.380 8.383 14.257 1.00 95.81 88 ASN A O 1
ATOM 682 N N . GLU A 1 89 ? -3.041 9.730 13.059 1.00 97.81 89 GLU A N 1
ATOM 683 C CA . GLU A 1 89 ? -2.791 10.681 14.147 1.00 97.81 89 GLU A CA 1
ATOM 684 C C . GLU A 1 89 ? -4.082 11.365 14.610 1.00 97.81 89 GLU A C 1
ATOM 686 O O . GLU A 1 89 ? -4.301 11.529 15.814 1.00 97.81 89 GLU A O 1
ATOM 691 N N . MET A 1 90 ? -4.964 11.732 13.676 1.00 98.75 90 MET A N 1
ATOM 692 C CA . MET A 1 90 ? -6.255 12.327 14.010 1.00 98.75 90 MET A CA 1
ATOM 693 C C . MET A 1 90 ? -7.201 11.320 14.669 1.00 98.75 90 MET A C 1
ATOM 695 O O . MET A 1 90 ? -7.843 11.653 15.664 1.00 98.75 90 MET A O 1
ATOM 699 N N . PHE A 1 91 ? -7.251 10.081 14.177 1.00 98.50 91 PHE A N 1
ATOM 700 C CA . PHE A 1 91 ? -8.013 9.005 14.811 1.00 98.50 91 PHE A CA 1
ATOM 701 C C . PHE A 1 91 ? -7.558 8.790 16.262 1.00 98.50 91 PHE A C 1
ATOM 703 O O . PHE A 1 91 ? -8.382 8.823 17.181 1.00 98.50 91 PHE A O 1
ATOM 710 N N . GLU A 1 92 ? -6.247 8.662 16.488 1.00 97.56 92 GLU A N 1
ATOM 711 C CA . GLU A 1 92 ? -5.689 8.542 17.833 1.00 97.56 92 GLU A CA 1
ATOM 712 C C . GLU A 1 92 ? -6.021 9.756 18.705 1.00 97.56 92 GLU A C 1
ATOM 714 O O . GLU A 1 92 ? -6.285 9.599 19.899 1.00 97.56 92 GLU A O 1
ATOM 719 N N . LYS A 1 93 ? -5.999 10.970 18.137 1.00 98.50 93 LYS A N 1
ATOM 720 C CA . LYS A 1 93 ? -6.349 12.202 18.853 1.00 98.50 93 LYS A CA 1
ATOM 721 C C . LYS A 1 93 ? -7.801 12.162 19.332 1.00 98.50 93 LYS A C 1
ATOM 723 O O . LYS A 1 93 ? -8.030 12.384 20.519 1.00 98.50 93 LYS A O 1
ATOM 728 N N . VAL A 1 94 ? -8.752 11.820 18.458 1.00 98.56 94 VAL A N 1
ATOM 729 C CA . VAL A 1 94 ? -10.179 11.708 18.813 1.00 98.56 94 VAL A CA 1
ATOM 730 C C . VAL A 1 94 ? -10.384 10.673 19.925 1.00 98.56 94 VAL A C 1
ATOM 732 O O . VAL A 1 94 ? -11.012 10.978 20.941 1.00 98.56 94 VAL A O 1
ATOM 735 N N . ILE A 1 95 ? -9.803 9.473 19.795 1.00 97.50 95 ILE A N 1
ATOM 736 C CA . ILE A 1 95 ? -9.950 8.426 20.820 1.00 97.50 95 ILE A CA 1
ATOM 737 C C . ILE A 1 95 ? -9.298 8.832 22.148 1.00 97.50 95 ILE A C 1
ATOM 739 O O . ILE A 1 95 ? -9.869 8.580 23.208 1.00 97.50 95 ILE A O 1
ATOM 743 N N . LYS A 1 96 ? -8.134 9.495 22.133 1.00 96.12 96 LYS A N 1
ATOM 744 C CA . LYS A 1 96 ? -7.489 9.988 23.365 1.00 96.12 96 LYS A CA 1
ATOM 745 C C . LYS A 1 96 ? -8.334 11.050 24.068 1.00 96.12 96 LYS A C 1
ATOM 747 O O . LYS A 1 96 ? -8.419 11.008 25.295 1.00 96.12 96 LYS A O 1
ATOM 752 N N . THR A 1 97 ? -8.987 11.951 23.330 1.00 97.62 97 THR A N 1
ATOM 753 C CA . THR A 1 97 ? -9.940 12.914 23.907 1.00 97.62 97 THR A CA 1
ATOM 754 C C . THR A 1 97 ? -11.108 12.185 24.576 1.00 97.62 97 THR A C 1
ATOM 756 O O . THR A 1 97 ? -11.403 12.442 25.742 1.00 97.62 97 THR A O 1
ATOM 759 N N . LEU A 1 98 ? -11.705 11.197 23.901 1.00 95.69 98 LEU A N 1
ATOM 760 C CA . LEU A 1 98 ? -12.780 10.377 24.475 1.00 95.69 98 LEU A CA 1
ATOM 761 C C . LEU A 1 98 ? -12.336 9.610 25.728 1.00 95.69 98 LEU A C 1
ATOM 763 O O . LEU A 1 98 ? -13.047 9.596 26.731 1.00 95.69 98 LEU A O 1
ATOM 767 N N . ALA A 1 99 ? -11.141 9.021 25.714 1.00 94.00 99 ALA A N 1
ATOM 768 C CA . ALA A 1 99 ? -10.578 8.330 26.872 1.00 94.00 99 ALA A CA 1
ATOM 769 C C . ALA A 1 99 ? -10.305 9.283 28.054 1.00 94.00 99 ALA A C 1
ATOM 771 O O . ALA A 1 99 ? -10.425 8.877 29.214 1.00 94.00 99 ALA A O 1
ATOM 772 N N . GLY A 1 100 ? -9.950 10.542 27.773 1.00 93.62 100 GLY A N 1
ATOM 773 C CA . GLY A 1 100 ? -9.805 11.605 28.769 1.00 93.62 100 GLY A CA 1
ATOM 774 C C . GLY A 1 100 ? -11.133 11.958 29.440 1.00 93.62 100 GLY A C 1
ATOM 775 O O . GLY A 1 100 ? -11.196 12.021 30.668 1.00 93.62 100 GLY A O 1
ATOM 776 N N . ILE A 1 101 ? -12.202 12.084 28.650 1.00 92.94 101 ILE A N 1
ATOM 777 C CA . ILE A 1 101 ? -13.569 12.305 29.146 1.00 92.94 101 ILE A CA 1
ATOM 778 C C . ILE A 1 101 ? -14.017 11.130 30.023 1.00 92.94 101 ILE A C 1
ATOM 780 O O . ILE A 1 101 ? -14.473 11.342 31.145 1.00 92.94 101 ILE A O 1
ATOM 784 N N . VAL A 1 102 ? -13.798 9.890 29.566 1.00 90.62 102 VAL A N 1
ATOM 785 C CA . VAL A 1 102 ? -14.087 8.671 30.345 1.00 90.62 102 VAL A CA 1
ATOM 786 C C . VAL A 1 102 ? -13.373 8.672 31.699 1.00 90.62 102 VAL A C 1
ATOM 788 O O . VAL A 1 102 ? -13.930 8.220 32.698 1.00 90.62 102 VAL A O 1
ATOM 791 N N . GLU A 1 103 ? -12.133 9.160 31.769 1.00 90.12 103 GLU A N 1
ATOM 792 C CA . GLU A 1 103 ? -11.405 9.236 33.037 1.00 90.12 103 GLU A CA 1
ATOM 793 C C . GLU A 1 103 ? -11.974 10.313 33.967 1.00 90.12 103 GLU A C 1
ATOM 795 O O . GLU A 1 103 ? -12.195 10.045 35.153 1.00 90.12 103 GLU A O 1
ATOM 800 N N . ALA A 1 104 ? -12.209 11.512 33.432 1.00 87.19 104 ALA A N 1
ATOM 801 C CA . ALA A 1 104 ? -12.561 12.701 34.201 1.00 87.19 104 ALA A CA 1
ATOM 802 C C . ALA A 1 104 ? -14.020 12.717 34.681 1.00 87.19 104 ALA A C 1
ATOM 804 O O . ALA A 1 104 ? -14.311 13.277 35.740 1.00 87.19 104 ALA A O 1
ATOM 805 N N . GLU A 1 105 ? -14.927 12.102 33.926 1.00 85.94 105 GLU A N 1
ATOM 806 C CA . GLU A 1 105 ? -16.370 12.180 34.152 1.00 85.94 105 GLU A CA 1
ATOM 807 C C . GLU A 1 105 ? -16.962 10.836 34.589 1.00 85.94 105 GLU A C 1
ATOM 809 O O . GLU A 1 105 ? -16.280 9.811 34.601 1.00 85.94 105 GLU A O 1
ATOM 814 N N . SER A 1 106 ? -18.222 10.822 35.028 1.00 76.00 106 SER A N 1
ATOM 815 C CA . SER A 1 106 ? -18.875 9.575 35.439 1.00 76.00 106 SER A CA 1
ATOM 816 C C . SER A 1 106 ? -19.077 8.654 34.240 1.00 76.00 106 SER A C 1
ATOM 818 O O . SER A 1 106 ? -19.677 9.069 33.248 1.00 76.00 106 SER A O 1
ATOM 820 N N . ALA A 1 107 ? -18.646 7.400 34.346 1.00 78.06 107 ALA A N 1
ATOM 821 C CA . ALA A 1 107 ? -18.869 6.428 33.284 1.00 78.06 107 ALA A CA 1
ATOM 822 C C . ALA A 1 107 ? -20.236 5.757 33.420 1.00 78.06 107 ALA A C 1
ATOM 824 O O . ALA A 1 107 ? -20.549 5.162 34.452 1.00 78.06 107 ALA A O 1
ATOM 825 N N . ASP A 1 108 ? -21.021 5.805 32.346 1.00 78.62 108 ASP A N 1
ATOM 826 C CA . ASP A 1 108 ? -22.232 5.003 32.195 1.00 78.62 108 ASP A CA 1
ATOM 827 C C . ASP A 1 108 ? -22.025 3.915 31.132 1.00 78.62 108 ASP A C 1
ATOM 829 O O . ASP A 1 108 ? -21.303 4.077 30.141 1.00 78.62 108 ASP A O 1
ATOM 833 N N . LYS A 1 109 ? -22.715 2.792 31.327 1.00 92.38 109 LYS A N 1
ATOM 834 C CA . LYS A 1 109 ? -22.788 1.671 30.396 1.00 92.38 109 LYS A CA 1
ATOM 835 C C . LYS A 1 109 ? -23.358 2.058 29.040 1.00 92.38 109 LYS A C 1
ATOM 837 O O . LYS A 1 109 ? -23.092 1.346 28.081 1.00 92.38 109 LYS A O 1
ATOM 842 N N . ALA A 1 110 ? -24.104 3.158 28.928 1.00 92.19 110 ALA A N 1
ATOM 843 C CA . ALA A 1 110 ? -24.559 3.663 27.635 1.00 92.19 110 ALA A CA 1
ATOM 844 C C . ALA A 1 110 ? -23.385 3.895 26.663 1.00 92.19 110 ALA A C 1
ATOM 846 O O . ALA A 1 110 ? -23.430 3.401 25.539 1.00 92.19 110 ALA A O 1
ATOM 847 N N . MET A 1 111 ? -22.293 4.526 27.113 1.00 90.69 111 MET A N 1
ATOM 848 C CA . MET A 1 111 ? -21.116 4.760 26.262 1.00 90.69 111 MET A CA 1
ATOM 849 C C . MET A 1 111 ? -20.352 3.461 25.989 1.00 90.69 111 MET A C 1
ATOM 851 O O . MET A 1 111 ? -19.869 3.246 24.882 1.00 90.69 111 MET A O 1
ATOM 855 N N . LEU A 1 112 ? -20.276 2.562 26.980 1.00 95.75 112 LEU A N 1
ATOM 856 C CA . LEU A 1 112 ? -19.675 1.238 26.783 1.00 95.75 112 LEU A CA 1
ATOM 857 C C . LEU A 1 112 ? -20.439 0.436 25.716 1.00 95.75 112 LEU A C 1
ATOM 859 O O . LEU A 1 112 ? -19.823 -0.182 24.857 1.00 95.75 112 LEU A O 1
ATOM 863 N N . ASN A 1 113 ? -21.771 0.475 25.746 1.00 96.31 113 ASN A N 1
ATOM 864 C CA . ASN A 1 113 ? -22.628 -0.202 24.775 1.00 96.31 113 ASN A CA 1
ATOM 865 C C . ASN A 1 113 ? -22.514 0.392 23.376 1.00 96.31 113 ASN A C 1
ATOM 867 O O . ASN A 1 113 ? -22.512 -0.359 22.405 1.00 96.31 113 ASN A O 1
ATOM 871 N N . GLU A 1 114 ? -22.401 1.714 23.272 1.00 94.44 114 GLU A N 1
ATOM 872 C CA . GLU A 1 114 ? -22.164 2.377 21.993 1.00 94.44 114 GLU A CA 1
ATOM 873 C C . GLU A 1 114 ? -20.806 1.968 21.405 1.00 94.44 114 GLU A C 1
ATOM 875 O O . GLU A 1 114 ? -20.732 1.566 20.247 1.00 94.44 114 GLU A O 1
ATOM 880 N N . LEU A 1 115 ? -19.747 1.958 22.220 1.00 95.81 115 LEU A N 1
ATOM 881 C CA . LEU A 1 115 ? -18.420 1.511 21.795 1.00 95.81 115 LEU A CA 1
ATOM 882 C C . LEU A 1 115 ? -18.414 0.034 21.360 1.00 95.81 115 LEU A C 1
ATOM 884 O O . LEU A 1 115 ? -17.803 -0.301 20.348 1.00 95.81 115 LEU A O 1
ATOM 888 N N . ILE A 1 116 ? -19.119 -0.840 22.092 1.00 98.31 116 ILE A N 1
ATOM 889 C CA . ILE A 1 116 ? -19.320 -2.246 21.704 1.00 98.31 116 ILE A CA 1
ATOM 890 C C . ILE A 1 116 ? -20.008 -2.323 20.337 1.00 98.31 116 ILE A C 1
ATOM 892 O O . ILE A 1 116 ? -19.533 -3.041 19.461 1.00 98.31 116 ILE A O 1
ATOM 896 N N . ALA A 1 117 ? -21.097 -1.577 20.135 1.00 97.31 117 ALA A N 1
ATOM 897 C CA . ALA A 1 117 ? -21.854 -1.603 18.887 1.00 97.31 117 ALA A CA 1
ATOM 898 C C . ALA A 1 117 ? -21.014 -1.139 17.686 1.00 97.31 117 ALA A C 1
ATOM 900 O O . ALA A 1 117 ? -21.066 -1.766 16.629 1.00 97.31 117 ALA A O 1
ATOM 901 N N . GLN A 1 118 ? -20.213 -0.085 17.849 1.00 95.50 118 GLN A N 1
ATOM 902 C CA . GLN A 1 118 ? -19.340 0.413 16.785 1.00 95.50 118 GLN A CA 1
ATOM 903 C C . GLN A 1 118 ? -18.197 -0.554 16.471 1.00 95.50 118 GLN A C 1
ATOM 905 O O . GLN A 1 118 ? -17.969 -0.874 15.307 1.00 95.50 118 GLN A O 1
ATOM 910 N N . ALA A 1 119 ? -17.540 -1.106 17.495 1.00 97.00 119 ALA A N 1
ATOM 911 C CA . ALA A 1 119 ? -16.500 -2.114 17.304 1.00 97.00 119 ALA A CA 1
ATOM 912 C C . ALA A 1 119 ? -17.034 -3.398 16.634 1.00 97.00 119 ALA A C 1
ATOM 914 O O . ALA A 1 119 ? -16.332 -4.025 15.844 1.00 97.00 119 ALA A O 1
ATOM 915 N N . GLU A 1 120 ? -18.285 -3.785 16.905 1.00 97.25 120 GLU A N 1
ATOM 916 C CA . GLU A 1 120 ? -18.960 -4.902 16.228 1.00 97.25 120 GLU A CA 1
ATOM 917 C C . GLU A 1 120 ? -19.331 -4.600 14.767 1.00 97.25 120 GLU A C 1
ATOM 919 O O . GLU A 1 120 ? -19.466 -5.532 13.970 1.00 97.25 120 GLU A O 1
ATOM 924 N N . ALA A 1 121 ? -19.508 -3.324 14.419 1.00 96.38 121 ALA A N 1
ATOM 925 C CA . ALA A 1 121 ? -19.874 -2.875 13.079 1.00 96.38 121 ALA A CA 1
ATOM 926 C C . ALA A 1 121 ? -18.671 -2.701 12.137 1.00 96.38 121 ALA A C 1
ATOM 928 O O . ALA A 1 121 ? -18.879 -2.580 10.928 1.00 96.38 121 ALA A O 1
ATOM 929 N N . LEU A 1 122 ? -17.442 -2.722 12.669 1.00 95.88 122 LEU A N 1
ATOM 930 C CA . LEU A 1 122 ? -16.213 -2.631 11.883 1.00 95.88 122 LEU A CA 1
ATOM 931 C C . LEU A 1 122 ? -16.182 -3.674 10.766 1.00 95.88 122 LEU A C 1
ATOM 933 O O . LEU A 1 122 ? -16.501 -4.855 10.960 1.00 95.88 122 LEU A O 1
ATOM 937 N N . ASN A 1 123 ? -15.714 -3.261 9.592 1.00 95.50 123 ASN A N 1
ATOM 938 C CA . ASN A 1 123 ? -15.441 -4.166 8.496 1.00 95.50 123 ASN A CA 1
ATOM 939 C C . ASN A 1 123 ? -14.193 -4.996 8.806 1.00 95.50 123 ASN A C 1
ATOM 941 O O . ASN A 1 123 ? -13.067 -4.686 8.424 1.00 95.50 123 ASN A O 1
ATOM 945 N N . ARG A 1 124 ? -14.421 -6.129 9.467 1.00 94.81 124 ARG A N 1
ATOM 946 C CA . ARG A 1 124 ? -13.375 -7.065 9.892 1.00 94.81 124 ARG A CA 1
ATOM 947 C C . ARG A 1 124 ? -12.466 -7.542 8.755 1.00 94.81 124 ARG A C 1
ATOM 949 O O . ARG A 1 124 ? -11.350 -7.950 9.026 1.00 94.81 124 ARG A O 1
ATOM 956 N N . GLY A 1 125 ? -12.910 -7.497 7.496 1.00 94.31 125 GLY A N 1
ATOM 957 C CA . GLY A 1 125 ? -12.079 -7.874 6.346 1.00 94.31 125 GLY A CA 1
ATOM 958 C C . GLY A 1 125 ? -10.908 -6.924 6.072 1.00 94.31 125 GLY A C 1
ATOM 959 O O . GLY A 1 125 ? -10.029 -7.275 5.293 1.00 94.31 125 GLY A O 1
ATOM 960 N N . ASN A 1 126 ? -10.894 -5.748 6.702 1.00 93.75 126 ASN A N 1
ATOM 961 C CA . ASN A 1 126 ? -9.866 -4.734 6.506 1.00 93.75 126 ASN A CA 1
ATOM 962 C C . ASN A 1 126 ? -8.667 -4.889 7.449 1.00 93.75 126 ASN A C 1
ATOM 964 O O . ASN A 1 126 ? -7.658 -4.224 7.230 1.00 93.75 126 ASN A O 1
ATOM 968 N N . TYR A 1 127 ? -8.754 -5.728 8.485 1.00 96.75 127 TYR A N 1
ATOM 969 C CA . TYR A 1 127 ? -7.788 -5.760 9.587 1.00 96.75 127 TYR A CA 1
ATOM 970 C C . TYR A 1 127 ? -7.038 -7.087 9.686 1.00 96.75 127 TYR A C 1
ATOM 972 O O . TYR A 1 127 ? -7.540 -8.133 9.271 1.00 96.75 127 TYR A O 1
ATOM 980 N N . THR A 1 128 ? -5.836 -7.054 10.265 1.00 98.06 128 THR A N 1
ATOM 981 C CA . THR A 1 128 ? -5.034 -8.265 10.442 1.00 98.06 128 THR A CA 1
ATOM 982 C C . THR A 1 128 ? -5.683 -9.220 11.455 1.00 98.06 128 THR A C 1
ATOM 984 O O . THR A 1 128 ? -6.232 -8.775 12.472 1.00 98.06 128 THR A O 1
ATOM 987 N N . PRO A 1 129 ? -5.619 -10.545 11.222 1.00 98.38 129 PRO A N 1
ATOM 988 C CA . PRO A 1 129 ? -6.180 -11.538 12.138 1.00 98.38 129 PRO A CA 1
ATOM 989 C C . PRO A 1 129 ? -5.720 -11.387 13.594 1.00 98.38 129 PRO A C 1
ATOM 991 O O . PRO A 1 129 ? -6.531 -11.530 14.510 1.00 98.38 129 PRO A O 1
ATOM 994 N N . SER A 1 130 ? -4.441 -11.083 13.818 1.00 98.31 130 SER A N 1
ATOM 995 C CA . SER A 1 130 ? -3.861 -10.928 15.154 1.00 98.31 130 SER A CA 1
ATOM 996 C C . SER A 1 130 ? -4.498 -9.786 15.951 1.00 98.31 130 SER A C 1
ATOM 998 O O . SER A 1 130 ? -4.832 -9.962 17.124 1.00 98.31 130 SER A O 1
ATOM 1000 N N . THR A 1 131 ? -4.722 -8.634 15.317 1.00 98.44 131 THR A N 1
ATOM 1001 C CA . THR A 1 131 ? -5.310 -7.465 15.987 1.00 98.44 131 THR A CA 1
ATOM 1002 C C . THR A 1 131 ? -6.818 -7.606 16.174 1.00 98.44 131 THR A C 1
ATOM 1004 O O . THR A 1 131 ? -7.351 -7.205 17.208 1.00 98.44 131 THR A O 1
ATOM 1007 N N . LEU A 1 132 ? -7.505 -8.291 15.255 1.00 98.56 132 LEU A N 1
ATOM 1008 C CA . LEU A 1 132 ? -8.910 -8.666 15.435 1.00 98.56 132 LEU A CA 1
ATOM 1009 C C . LEU A 1 132 ? -9.125 -9.637 16.597 1.00 98.56 132 LEU A C 1
ATOM 1011 O O . LEU A 1 132 ? -10.130 -9.527 17.294 1.00 98.56 132 LEU A O 1
ATOM 1015 N N . ALA A 1 133 ? -8.197 -10.568 16.830 1.00 98.62 133 ALA A N 1
ATOM 1016 C CA . ALA A 1 133 ? -8.281 -11.466 17.979 1.00 98.62 133 ALA A CA 1
ATOM 1017 C C . ALA A 1 133 ? -8.196 -10.689 19.305 1.00 98.62 133 ALA A C 1
ATOM 1019 O O . ALA A 1 133 ? -8.989 -10.934 20.212 1.00 98.62 133 ALA A O 1
ATOM 1020 N N . ALA A 1 134 ? -7.297 -9.702 19.392 1.00 98.69 134 ALA A N 1
ATOM 1021 C CA . ALA A 1 134 ? -7.207 -8.819 20.556 1.00 98.69 134 ALA A CA 1
ATOM 1022 C C . ALA A 1 134 ? -8.476 -7.963 20.740 1.00 98.69 134 ALA A C 1
ATOM 1024 O O . ALA A 1 134 ? -8.951 -7.793 21.865 1.00 98.69 134 ALA A O 1
ATOM 1025 N N . LEU A 1 135 ? -9.064 -7.469 19.643 1.00 98.69 135 LEU A N 1
ATOM 1026 C CA . LEU A 1 135 ? -10.351 -6.774 19.681 1.00 98.69 135 LEU A CA 1
ATOM 1027 C C . LEU A 1 135 ? -11.475 -7.680 20.201 1.00 98.69 135 LEU A C 1
ATOM 1029 O O . LEU A 1 135 ? -12.277 -7.238 21.021 1.00 98.69 135 LEU A O 1
ATOM 1033 N N . ASP A 1 136 ? -11.534 -8.938 19.760 1.00 98.75 136 ASP A N 1
ATOM 1034 C CA . ASP A 1 136 ? -12.559 -9.890 20.198 1.00 98.75 136 ASP A CA 1
ATOM 1035 C C . ASP A 1 136 ? -12.471 -10.180 21.704 1.00 98.75 136 ASP A C 1
ATOM 1037 O O . ASP A 1 136 ? -13.502 -10.223 22.379 1.00 98.75 136 ASP A O 1
ATOM 1041 N N . GLU A 1 137 ? -11.258 -10.311 22.249 1.00 98.69 137 GLU A N 1
ATOM 1042 C CA . GLU A 1 137 ? -11.035 -10.457 23.693 1.00 98.69 137 GLU A CA 1
ATOM 1043 C C . GLU A 1 137 ? -11.520 -9.220 24.470 1.00 98.69 137 GLU A C 1
ATOM 1045 O O . GLU A 1 137 ? -12.210 -9.342 25.489 1.00 98.69 137 GLU A O 1
ATOM 1050 N N . ALA A 1 138 ? -11.216 -8.017 23.972 1.00 98.69 138 ALA A N 1
ATOM 1051 C CA . ALA A 1 138 ? -11.673 -6.770 24.582 1.00 98.69 138 ALA A CA 1
ATOM 1052 C C . ALA A 1 138 ? -13.203 -6.612 24.505 1.00 98.69 138 ALA A C 1
ATOM 1054 O O . ALA A 1 138 ? -13.830 -6.192 25.480 1.00 98.69 138 ALA A O 1
ATOM 1055 N N . LEU A 1 139 ? -13.816 -6.996 23.382 1.00 98.75 139 LEU A N 1
ATOM 1056 C CA . LEU A 1 139 ? -15.268 -7.025 23.194 1.00 98.75 139 LEU A CA 1
ATOM 1057 C C . LEU A 1 139 ? -15.949 -8.001 24.157 1.00 98.75 139 LEU A C 1
ATOM 1059 O O . LEU A 1 139 ? -16.991 -7.673 24.727 1.00 98.75 139 LEU A O 1
ATOM 1063 N N . GLU A 1 140 ? -15.384 -9.192 24.369 1.00 98.75 140 GLU A N 1
ATOM 1064 C CA . GLU A 1 140 ? -15.916 -10.158 25.334 1.00 98.75 140 GLU A CA 1
ATOM 1065 C C . GLU A 1 140 ? -15.904 -9.584 26.758 1.00 98.75 140 GLU A C 1
ATOM 1067 O O . GLU A 1 140 ? -16.933 -9.606 27.444 1.00 98.75 140 GLU A O 1
ATOM 1072 N N . ALA A 1 141 ? -14.780 -8.997 27.178 1.00 98.56 141 ALA A N 1
ATOM 1073 C CA . ALA A 1 141 ? -14.659 -8.353 28.483 1.00 98.56 141 ALA A CA 1
ATOM 1074 C C . ALA A 1 141 ? -15.636 -7.172 28.639 1.00 98.56 141 ALA A C 1
ATOM 1076 O O . ALA A 1 141 ? -16.324 -7.057 29.657 1.00 98.56 141 ALA A O 1
ATOM 1077 N N . ALA A 1 142 ? -15.754 -6.326 27.613 1.00 98.62 142 ALA A N 1
ATOM 1078 C CA . ALA A 1 142 ? -16.673 -5.194 27.588 1.00 98.62 142 ALA A CA 1
ATOM 1079 C C . ALA A 1 142 ? -18.141 -5.634 27.706 1.00 98.62 142 ALA A C 1
ATOM 1081 O O . ALA A 1 142 ? -18.899 -5.076 28.505 1.00 98.62 142 ALA A O 1
ATOM 1082 N N . ARG A 1 143 ? -18.545 -6.680 26.973 1.00 98.69 143 ARG A N 1
ATOM 1083 C CA . ARG A 1 143 ? -19.894 -7.261 27.060 1.00 98.69 143 ARG A CA 1
ATOM 1084 C C . ARG A 1 143 ? -20.179 -7.838 28.446 1.00 98.69 143 ARG A C 1
ATOM 1086 O O . ARG A 1 143 ? -21.288 -7.662 28.947 1.00 98.69 143 ARG A O 1
ATOM 1093 N N . ALA A 1 144 ? -19.200 -8.491 29.076 1.00 98.56 144 ALA A N 1
ATOM 1094 C CA . ALA A 1 144 ? -19.356 -9.028 30.426 1.00 98.56 144 ALA A CA 1
ATOM 1095 C C . ALA A 1 144 ? -19.636 -7.915 31.451 1.00 98.56 144 ALA A C 1
ATOM 1097 O O . ALA A 1 144 ? -20.602 -8.012 32.207 1.00 98.56 144 ALA A O 1
ATOM 1098 N N . VAL A 1 145 ? -18.860 -6.825 31.416 1.00 98.56 145 VAL A N 1
ATOM 1099 C CA . VAL A 1 145 ? -19.067 -5.656 32.291 1.00 98.56 145 VAL A CA 1
ATOM 1100 C C . VAL A 1 145 ? -20.398 -4.959 31.996 1.00 98.56 145 VAL A C 1
ATOM 1102 O O . VAL A 1 145 ? -21.127 -4.577 32.914 1.00 98.56 145 VAL A O 1
ATOM 1105 N N . SER A 1 146 ? -20.769 -4.830 30.720 1.00 97.88 146 SER A N 1
ATOM 1106 C CA . SER A 1 146 ? -22.066 -4.267 30.336 1.00 97.88 146 SER A CA 1
ATOM 1107 C C . SER A 1 146 ? -23.243 -5.088 30.887 1.00 97.88 146 SER A C 1
ATOM 1109 O O . SER A 1 146 ? -24.184 -4.517 31.446 1.00 97.88 146 SER A O 1
ATOM 1111 N N . ALA A 1 147 ? -23.167 -6.420 30.826 1.00 98.00 147 ALA A N 1
ATOM 1112 C CA . ALA A 1 147 ? -24.221 -7.315 31.303 1.00 98.00 147 ALA A CA 1
ATOM 1113 C C . ALA A 1 147 ? -24.319 -7.412 32.839 1.00 98.00 147 ALA A C 1
ATOM 1115 O O . ALA A 1 147 ? -25.382 -7.759 33.356 1.00 98.00 147 ALA A O 1
ATOM 1116 N N . ASP A 1 148 ? -23.249 -7.113 33.578 1.00 98.06 148 ASP A N 1
ATOM 1117 C CA . ASP A 1 148 ? -23.229 -7.224 35.040 1.00 98.06 148 ASP A CA 1
ATOM 1118 C C . ASP A 1 148 ? -23.971 -6.060 35.713 1.00 98.06 148 ASP A C 1
ATOM 1120 O O . ASP A 1 148 ? -23.420 -4.976 35.889 1.00 98.06 148 ASP A O 1
ATOM 1124 N N . GLU A 1 149 ? -25.220 -6.270 36.132 1.00 96.12 149 GLU A N 1
ATOM 1125 C CA . GLU A 1 149 ? -26.052 -5.274 36.835 1.00 96.12 149 GLU A CA 1
ATOM 1126 C C . GLU A 1 149 ? -25.397 -4.658 38.089 1.00 96.12 149 GLU A C 1
ATOM 1128 O O . GLU A 1 149 ? -25.843 -3.608 38.551 1.00 96.12 149 GLU A O 1
ATOM 1133 N N . THR A 1 150 ? -24.358 -5.293 38.636 1.00 96.31 150 THR A N 1
ATOM 1134 C CA . THR A 1 150 ? -23.626 -4.853 39.829 1.00 96.31 150 THR A CA 1
ATOM 1135 C C . THR A 1 150 ? -22.259 -4.236 39.545 1.00 96.31 150 THR A C 1
ATOM 1137 O O . THR A 1 150 ? -21.608 -3.816 40.500 1.00 96.31 150 THR A O 1
ATOM 1140 N N . ALA A 1 151 ? -21.857 -4.139 38.272 1.00 97.12 151 ALA A N 1
ATOM 1141 C CA . ALA A 1 151 ? -20.570 -3.575 37.874 1.00 97.12 151 ALA A CA 1
ATOM 1142 C C . ALA A 1 151 ? -20.346 -2.178 38.466 1.00 97.12 151 ALA A C 1
ATOM 1144 O O . ALA A 1 151 ? -21.201 -1.289 38.369 1.00 97.12 151 ALA A O 1
ATOM 1145 N N . GLU A 1 152 ? -19.170 -1.981 39.048 1.00 96.12 152 GLU A N 1
ATOM 1146 C CA . GLU A 1 152 ? -18.749 -0.700 39.593 1.00 96.12 152 GLU A CA 1
ATOM 1147 C C . GLU A 1 152 ? -18.323 0.260 38.472 1.00 96.12 152 GLU A C 1
ATOM 1149 O O . GLU A 1 152 ? -17.847 -0.143 37.410 1.00 96.12 152 GLU A O 1
ATOM 1154 N N . GLU A 1 153 ? -18.427 1.568 38.718 1.00 94.31 153 GLU A N 1
ATOM 1155 C CA . GLU A 1 153 ? -18.030 2.598 37.744 1.00 94.31 153 GLU A CA 1
ATOM 1156 C C . GLU A 1 153 ? -16.577 2.421 37.267 1.00 94.31 153 GLU A C 1
ATOM 1158 O O . GLU A 1 153 ? -16.275 2.584 36.086 1.00 94.31 153 GLU A O 1
ATOM 1163 N N . ALA A 1 154 ? -15.674 2.029 38.172 1.00 95.19 154 ALA A N 1
ATOM 1164 C CA . ALA A 1 154 ? -14.277 1.765 37.840 1.00 95.19 154 ALA A CA 1
ATOM 1165 C C . ALA A 1 154 ? -14.114 0.590 36.858 1.00 95.19 154 ALA A C 1
ATOM 1167 O O . ALA A 1 154 ? -13.232 0.630 36.000 1.00 95.19 154 ALA A O 1
ATOM 1168 N N . GLU A 1 155 ? -14.968 -0.431 36.952 1.00 97.38 155 GLU A N 1
ATOM 1169 C CA . GLU A 1 155 ? -14.972 -1.573 36.034 1.00 97.38 155 GLU A CA 1
ATOM 1170 C C . GLU A 1 155 ? -15.493 -1.158 34.655 1.00 97.38 155 GLU A C 1
ATOM 1172 O O . GLU A 1 155 ? -14.901 -1.524 33.640 1.00 97.38 155 GLU A O 1
ATOM 1177 N N . VAL A 1 156 ? -16.536 -0.319 34.608 1.00 97.12 156 VAL A N 1
ATOM 1178 C CA . VAL A 1 156 ? -17.058 0.258 33.356 1.00 97.12 156 VAL A CA 1
ATOM 1179 C C . VAL A 1 156 ? -15.992 1.112 32.662 1.00 97.12 156 VAL A C 1
ATOM 1181 O O . VAL A 1 156 ? -15.732 0.905 31.476 1.00 97.12 156 VAL A O 1
ATOM 1184 N N . LYS A 1 157 ? -15.310 2.005 33.395 1.00 95.88 157 LYS A N 1
ATOM 1185 C CA . LYS A 1 157 ? -14.196 2.813 32.860 1.00 95.88 157 LYS A CA 1
ATOM 1186 C C . LYS A 1 157 ? -13.065 1.945 32.328 1.00 95.88 157 LYS A C 1
ATOM 1188 O O . LYS A 1 157 ? -12.535 2.208 31.249 1.00 95.88 157 LYS A O 1
ATOM 1193 N N . ALA A 1 158 ? -12.684 0.912 33.078 1.00 96.38 158 ALA A N 1
ATOM 1194 C CA . ALA A 1 158 ? -11.629 -0.004 32.664 1.00 96.38 158 ALA A CA 1
ATOM 1195 C C . ALA A 1 158 ? -12.000 -0.735 31.365 1.00 96.38 158 ALA A C 1
ATOM 1197 O O . ALA A 1 158 ? -11.171 -0.812 30.461 1.00 96.38 158 ALA A O 1
ATOM 1198 N N . ALA A 1 159 ? -13.246 -1.200 31.240 1.00 98.25 159 ALA A N 1
ATOM 1199 C CA . ALA A 1 159 ? -13.745 -1.844 30.028 1.00 98.25 159 ALA A CA 1
ATOM 1200 C C . ALA A 1 159 ? -13.768 -0.895 28.819 1.00 98.25 159 ALA A C 1
ATOM 1202 O O . ALA A 1 159 ? -13.308 -1.271 27.743 1.00 98.25 159 ALA A O 1
ATOM 1203 N N . GLN A 1 160 ? -14.238 0.346 28.995 1.00 96.75 160 GLN A N 1
ATOM 1204 C CA . GLN A 1 160 ? -14.232 1.368 27.939 1.00 96.75 160 GLN A CA 1
ATOM 1205 C C . GLN A 1 160 ? -12.813 1.641 27.437 1.00 96.75 160 GLN A C 1
ATOM 1207 O O . GLN A 1 160 ? -12.561 1.601 26.236 1.00 96.75 160 GLN A O 1
ATOM 1212 N N . LYS A 1 161 ? -11.868 1.853 28.359 1.00 95.88 161 LYS A N 1
ATOM 1213 C CA . LYS A 1 161 ? -10.461 2.099 28.023 1.00 95.88 161 LYS A CA 1
ATOM 1214 C C . LYS A 1 161 ? -9.806 0.912 27.333 1.00 95.88 161 LYS A C 1
ATOM 1216 O O . LYS A 1 161 ? -9.084 1.110 26.363 1.00 95.88 161 LYS A O 1
ATOM 1221 N N . ALA A 1 162 ? -10.052 -0.302 27.821 1.00 97.81 162 ALA A N 1
ATOM 1222 C CA . ALA A 1 162 ? -9.509 -1.511 27.214 1.00 97.81 162 ALA A CA 1
ATOM 1223 C C . ALA A 1 162 ? -10.017 -1.692 25.777 1.00 97.81 162 ALA A C 1
ATOM 1225 O O . ALA A 1 162 ? -9.223 -1.976 24.886 1.00 97.81 162 ALA A O 1
ATOM 1226 N N . LEU A 1 163 ? -11.313 -1.464 25.537 1.00 98.31 163 LEU A N 1
ATOM 1227 C CA . LEU A 1 163 ? -11.890 -1.564 24.198 1.00 98.31 163 LEU A CA 1
ATOM 1228 C C . LEU A 1 163 ? -11.395 -0.440 23.270 1.00 98.31 163 LEU A C 1
ATOM 1230 O O . LEU A 1 163 ? -11.009 -0.726 22.143 1.00 98.31 163 LEU A O 1
ATOM 1234 N N . MET A 1 164 ? -11.305 0.809 23.745 1.00 97.00 164 MET A N 1
ATOM 1235 C CA . MET A 1 164 ? -10.695 1.910 22.979 1.00 97.00 164 MET A CA 1
ATOM 1236 C C . MET A 1 164 ? -9.236 1.614 22.612 1.00 97.00 164 MET A C 1
ATOM 1238 O O . MET A 1 164 ? -8.826 1.882 21.487 1.00 97.00 164 MET A O 1
ATOM 1242 N N . GLN A 1 165 ? -8.460 1.036 23.534 1.00 97.38 165 GLN A N 1
ATOM 1243 C CA . GLN A 1 165 ? -7.073 0.659 23.267 1.00 97.38 165 GLN A CA 1
ATOM 1244 C C . GLN A 1 165 ? -6.982 -0.459 22.224 1.00 97.38 165 GLN A C 1
ATOM 1246 O O . GLN A 1 165 ? -6.189 -0.349 21.299 1.00 97.38 165 GLN A O 1
ATOM 1251 N N . ALA A 1 166 ? -7.828 -1.488 22.317 1.00 98.38 166 ALA A N 1
ATOM 1252 C CA . ALA A 1 166 ? -7.857 -2.557 21.321 1.00 98.38 166 ALA A CA 1
ATOM 1253 C C . ALA A 1 166 ? -8.212 -2.038 19.916 1.00 98.38 166 ALA A C 1
ATOM 1255 O O . ALA A 1 166 ? -7.655 -2.516 18.935 1.00 98.38 166 ALA A O 1
ATOM 1256 N N . ILE A 1 167 ? -9.092 -1.033 19.820 1.00 97.56 167 ILE A N 1
ATOM 1257 C CA . ILE A 1 167 ? -9.419 -0.349 18.559 1.00 97.56 167 ILE A CA 1
ATOM 1258 C C . ILE A 1 167 ? -8.229 0.484 18.056 1.00 97.56 167 ILE A C 1
ATOM 1260 O O . ILE A 1 167 ? -7.963 0.478 16.859 1.00 97.56 167 ILE A O 1
ATOM 1264 N N . ILE A 1 168 ? -7.496 1.179 18.939 1.00 96.56 168 ILE A N 1
ATOM 1265 C CA . ILE A 1 168 ? -6.260 1.897 18.567 1.00 96.56 168 ILE A CA 1
ATOM 1266 C C . ILE A 1 168 ? -5.210 0.932 18.005 1.00 96.56 168 ILE A C 1
ATOM 1268 O O . ILE A 1 168 ? -4.527 1.260 17.040 1.00 96.56 168 ILE A O 1
ATOM 1272 N N . ASP A 1 169 ? -5.099 -0.253 18.600 1.00 96.88 169 ASP A N 1
ATOM 1273 C CA . ASP A 1 169 ? -4.094 -1.253 18.242 1.00 96.88 169 ASP A CA 1
ATOM 1274 C C . ASP A 1 169 ? -4.459 -2.056 16.975 1.00 96.88 169 ASP A C 1
ATOM 1276 O O . ASP A 1 169 ? -3.656 -2.878 16.519 1.00 96.88 169 ASP A O 1
ATOM 1280 N N . LEU A 1 170 ? -5.643 -1.828 16.387 1.00 97.19 170 LEU A N 1
ATOM 1281 C CA . LEU A 1 170 ? -6.037 -2.442 15.121 1.00 97.19 170 LEU A CA 1
ATOM 1282 C C . LEU A 1 170 ? -5.072 -2.057 14.001 1.00 97.19 170 LEU A C 1
ATOM 1284 O O . LEU A 1 170 ? -4.734 -0.892 13.798 1.00 97.19 170 LEU A O 1
ATOM 1288 N N . LYS A 1 171 ? -4.679 -3.057 13.212 1.00 95.38 171 LYS A N 1
ATOM 1289 C CA . LYS A 1 171 ? -3.838 -2.862 12.032 1.00 95.38 171 LYS A CA 1
ATOM 1290 C C . LYS A 1 171 ? -4.611 -3.220 10.782 1.00 95.38 171 LYS A C 1
ATOM 1292 O O . LYS A 1 171 ? -5.187 -4.303 10.706 1.00 95.38 171 LYS A O 1
ATOM 1297 N N . PHE A 1 172 ? -4.589 -2.333 9.796 1.00 94.19 172 PHE A N 1
ATOM 1298 C CA . PHE A 1 172 ? -5.115 -2.638 8.473 1.00 94.19 172 PHE A CA 1
ATOM 1299 C C . PHE A 1 172 ? -4.241 -3.671 7.760 1.00 94.19 172 PHE A C 1
ATOM 1301 O O . PHE A 1 172 ? -3.019 -3.667 7.904 1.00 94.19 172 PHE A O 1
ATOM 1308 N N . MET A 1 173 ? -4.871 -4.536 6.971 1.00 95.31 173 MET A N 1
ATOM 1309 C CA . MET A 1 173 ? -4.168 -5.422 6.052 1.00 95.31 173 MET A CA 1
ATOM 1310 C C . MET A 1 173 ? -3.441 -4.601 4.983 1.00 95.31 173 MET A C 1
ATOM 1312 O O . MET A 1 173 ? -3.952 -3.581 4.514 1.00 95.31 173 MET A O 1
ATOM 1316 N N . ALA A 1 174 ? -2.269 -5.071 4.557 1.00 95.31 174 ALA A N 1
ATOM 1317 C CA . ALA A 1 174 ? -1.535 -4.431 3.473 1.00 95.31 174 ALA A CA 1
ATOM 1318 C C . ALA A 1 174 ? -2.323 -4.445 2.147 1.00 95.31 174 ALA A C 1
ATOM 1320 O O . ALA A 1 174 ? -2.952 -5.441 1.773 1.00 95.31 174 ALA A O 1
ATOM 1321 N N . GLN A 1 175 ? -2.235 -3.347 1.398 1.00 94.38 175 GLN A N 1
ATOM 1322 C CA . GLN A 1 175 ? -2.756 -3.216 0.041 1.00 94.38 175 GLN A CA 1
ATOM 1323 C C . GLN A 1 175 ? -1.813 -3.927 -0.932 1.00 94.38 175 GLN A C 1
ATOM 1325 O O . GLN A 1 175 ? -0.698 -3.480 -1.194 1.00 94.38 175 GLN A O 1
ATOM 1330 N N . LYS A 1 176 ? -2.267 -5.059 -1.477 1.00 95.31 176 LYS A N 1
ATOM 1331 C CA . LYS A 1 176 ? -1.429 -5.979 -2.268 1.00 95.31 176 LYS A CA 1
ATOM 1332 C C . LYS A 1 176 ? -1.564 -5.834 -3.781 1.00 95.31 176 LYS A C 1
ATOM 1334 O O . LYS A 1 176 ? -0.916 -6.573 -4.516 1.00 95.31 176 LYS A O 1
ATOM 1339 N N . ASP A 1 177 ? -2.409 -4.938 -4.276 1.00 93.25 177 ASP A N 1
ATOM 1340 C CA . ASP A 1 177 ? -2.761 -4.922 -5.700 1.00 93.25 177 ASP A CA 1
ATOM 1341 C C . ASP A 1 177 ? -1.591 -4.523 -6.606 1.00 93.25 177 ASP A C 1
ATOM 1343 O O . ASP A 1 177 ? -1.388 -5.153 -7.645 1.00 93.25 177 ASP A O 1
ATOM 1347 N N . SER A 1 178 ? -0.753 -3.578 -6.172 1.00 91.94 178 SER A N 1
ATOM 1348 C CA . SER A 1 178 ? 0.492 -3.225 -6.870 1.00 91.94 178 SER A CA 1
ATOM 1349 C C . SER A 1 178 ? 1.449 -4.418 -6.961 1.00 91.94 178 SER A C 1
ATOM 1351 O O . SER A 1 178 ? 1.986 -4.703 -8.033 1.00 91.94 178 SER A O 1
ATOM 1353 N N . LEU A 1 179 ? 1.606 -5.171 -5.865 1.00 97.06 179 LEU A N 1
ATOM 1354 C CA . LEU A 1 179 ? 2.441 -6.371 -5.842 1.00 97.06 179 LEU A CA 1
ATOM 1355 C C . LEU A 1 179 ? 1.868 -7.477 -6.741 1.00 97.06 179 LEU A C 1
ATOM 1357 O O . LEU A 1 179 ? 2.614 -8.071 -7.513 1.00 97.06 179 LEU A O 1
ATOM 1361 N N . LYS A 1 180 ? 0.548 -7.715 -6.720 1.00 97.56 180 LYS A N 1
ATOM 1362 C CA . LYS A 1 180 ? -0.113 -8.672 -7.632 1.00 97.56 180 LYS A CA 1
ATOM 1363 C C . LYS A 1 180 ? 0.104 -8.297 -9.098 1.00 97.56 180 LYS A C 1
ATOM 1365 O O . LYS A 1 180 ? 0.325 -9.175 -9.928 1.00 97.56 180 LYS A O 1
ATOM 1370 N N . ALA A 1 181 ? 0.039 -7.007 -9.430 1.00 93.31 181 ALA A N 1
ATOM 1371 C CA . ALA A 1 181 ? 0.276 -6.532 -10.788 1.00 93.31 181 ALA A CA 1
ATOM 1372 C C . ALA A 1 181 ? 1.734 -6.756 -11.223 1.00 93.31 181 ALA A C 1
ATOM 1374 O O . ALA A 1 181 ? 1.969 -7.275 -12.316 1.00 93.31 181 ALA A O 1
ATOM 1375 N N . ALA A 1 182 ? 2.703 -6.431 -10.360 1.00 95.12 182 ALA A N 1
ATOM 1376 C CA . ALA A 1 182 ? 4.119 -6.695 -10.615 1.00 95.12 182 ALA A CA 1
ATOM 1377 C C . ALA A 1 182 ? 4.406 -8.200 -10.755 1.00 95.12 182 ALA A C 1
ATOM 1379 O O . ALA A 1 182 ? 5.117 -8.605 -11.672 1.00 95.12 182 ALA A O 1
ATOM 1380 N N . TYR A 1 183 ? 3.801 -9.027 -9.898 1.00 98.00 183 TYR A N 1
ATOM 1381 C CA . TYR A 1 183 ? 3.896 -10.483 -9.959 1.00 98.00 183 TYR A CA 1
ATOM 1382 C C . TYR A 1 183 ? 3.387 -11.028 -11.296 1.00 98.00 183 TYR A C 1
ATOM 1384 O O . TYR A 1 183 ? 4.096 -11.769 -11.969 1.00 98.00 183 TYR A O 1
ATOM 1392 N N . LYS A 1 184 ? 2.201 -10.593 -11.736 1.00 97.12 184 LYS A N 1
ATOM 1393 C CA . LYS A 1 184 ? 1.636 -10.998 -13.028 1.00 97.12 184 LYS A CA 1
ATOM 1394 C C . LYS A 1 184 ? 2.534 -10.596 -14.203 1.00 97.12 184 LYS A C 1
ATOM 1396 O O . LYS A 1 184 ? 2.718 -11.373 -15.135 1.00 97.12 184 LYS A O 1
ATOM 1401 N N . LEU A 1 185 ? 3.116 -9.397 -14.166 1.00 92.88 185 LEU A N 1
ATOM 1402 C CA . LEU A 1 185 ? 4.063 -8.968 -15.198 1.00 92.88 185 LEU A CA 1
ATOM 1403 C C . LEU A 1 185 ? 5.321 -9.851 -15.209 1.00 92.88 185 LEU A C 1
ATOM 1405 O O . LEU A 1 185 ? 5.834 -10.176 -16.279 1.00 92.88 185 LEU A O 1
ATOM 1409 N N . ALA A 1 186 ? 5.798 -10.269 -14.036 1.00 96.62 186 ALA A N 1
ATOM 1410 C CA . ALA A 1 186 ? 6.907 -11.208 -13.920 1.00 96.62 186 ALA A CA 1
ATOM 1411 C C . ALA A 1 186 ? 6.540 -12.610 -14.451 1.00 96.62 186 ALA A C 1
ATOM 1413 O O . ALA A 1 186 ? 7.358 -13.235 -15.127 1.00 96.62 186 ALA A O 1
ATOM 1414 N N . GLU A 1 187 ? 5.306 -13.086 -14.238 1.00 97.06 187 GLU A N 1
ATOM 1415 C CA . GLU A 1 187 ? 4.794 -14.320 -14.860 1.00 97.06 187 GLU A CA 1
ATOM 1416 C C . GLU A 1 187 ? 4.808 -14.230 -16.392 1.00 97.06 187 GLU A C 1
ATOM 1418 O O . GLU A 1 187 ? 5.291 -15.139 -17.065 1.00 97.06 187 GLU A O 1
ATOM 1423 N N . GLU A 1 188 ? 4.338 -13.117 -16.960 1.00 93.50 188 GLU A N 1
ATOM 1424 C CA . GLU A 1 188 ? 4.358 -12.895 -18.411 1.00 93.50 188 GLU A CA 1
ATOM 1425 C C . GLU A 1 188 ? 5.793 -12.857 -18.958 1.00 93.50 188 GLU A C 1
ATOM 1427 O O . GLU A 1 188 ? 6.080 -13.466 -19.990 1.00 93.50 188 GLU A O 1
ATOM 1432 N N . LEU A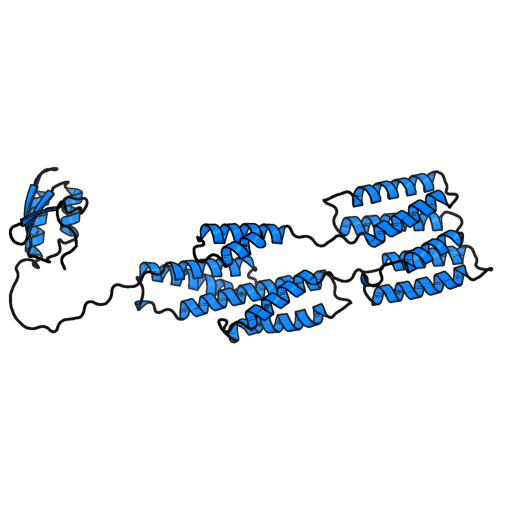 1 189 ? 6.713 -12.196 -18.246 1.00 92.81 189 LEU A N 1
ATOM 1433 C CA . LEU A 1 189 ? 8.128 -12.126 -18.612 1.00 92.81 189 LEU A CA 1
ATOM 1434 C C . LEU A 1 189 ? 8.791 -13.511 -18.587 1.00 92.81 189 LEU A C 1
ATOM 1436 O O . LEU A 1 189 ? 9.546 -13.852 -19.489 1.00 92.81 189 LEU A O 1
ATOM 1440 N N . THR A 1 190 ? 8.511 -14.314 -17.561 1.00 94.50 190 THR A N 1
ATOM 1441 C CA . THR A 1 190 ? 9.109 -15.649 -17.396 1.00 94.50 190 THR A CA 1
ATOM 1442 C C . THR A 1 190 ? 8.529 -16.696 -18.346 1.00 94.50 190 THR A C 1
ATOM 1444 O O . THR A 1 190 ? 9.187 -17.704 -18.603 1.00 94.50 190 THR A O 1
ATOM 1447 N N . ALA A 1 191 ? 7.327 -16.467 -18.878 1.00 94.50 191 ALA A N 1
ATOM 1448 C CA . ALA A 1 191 ? 6.698 -17.319 -19.884 1.00 94.50 191 ALA A CA 1
ATOM 1449 C C . ALA A 1 191 ? 7.132 -16.998 -21.327 1.00 94.50 191 ALA A C 1
ATOM 1451 O O . ALA A 1 191 ? 6.887 -17.801 -22.230 1.00 94.50 191 ALA A O 1
ATOM 1452 N N . ASP A 1 192 ? 7.743 -15.836 -21.566 1.00 91.50 192 ASP A N 1
ATOM 1453 C CA . ASP A 1 192 ? 8.169 -15.408 -22.896 1.00 91.50 192 ASP A CA 1
ATOM 1454 C C . ASP A 1 192 ? 9.514 -16.055 -23.272 1.00 91.50 192 ASP A C 1
ATOM 1456 O O . ASP A 1 192 ? 10.558 -15.777 -22.679 1.00 91.50 192 ASP A O 1
ATOM 1460 N N . GLU A 1 193 ? 9.487 -16.908 -24.301 1.00 91.12 193 GLU A N 1
ATOM 1461 C CA . GLU A 1 193 ? 10.642 -17.673 -24.793 1.00 91.12 193 GLU A CA 1
ATOM 1462 C C . GLU A 1 193 ? 11.806 -16.797 -25.281 1.00 91.12 193 GLU A C 1
ATOM 1464 O O . GLU A 1 193 ? 12.908 -17.311 -25.488 1.00 91.12 193 GLU A O 1
ATOM 1469 N N . LYS A 1 194 ? 11.592 -15.488 -25.484 1.00 86.81 194 LYS A N 1
ATOM 1470 C CA . LYS A 1 194 ? 12.676 -14.577 -25.864 1.00 86.81 194 LYS A CA 1
ATOM 1471 C C . LYS A 1 194 ? 13.700 -14.380 -24.748 1.00 86.81 194 LYS A C 1
ATOM 1473 O O . LYS A 1 194 ? 14.830 -14.025 -25.062 1.00 86.81 194 LYS A O 1
ATOM 1478 N N . TYR A 1 195 ? 13.318 -14.578 -23.484 1.00 89.44 195 TYR A N 1
ATOM 1479 C CA . TYR A 1 195 ? 14.220 -14.405 -22.350 1.00 89.44 195 TYR A CA 1
ATOM 1480 C C . TYR A 1 195 ? 14.994 -15.687 -22.062 1.00 89.44 195 TYR A C 1
ATOM 1482 O O . TYR A 1 195 ? 14.425 -16.761 -21.870 1.00 89.44 195 TYR A O 1
ATOM 1490 N N . GLU A 1 196 ? 16.318 -15.572 -21.988 1.00 87.56 196 GLU A N 1
ATOM 1491 C CA . GLU A 1 196 ? 17.165 -16.708 -21.636 1.00 87.56 196 GLU A CA 1
ATOM 1492 C C . GLU A 1 196 ? 16.951 -17.135 -20.176 1.00 87.56 196 GLU A C 1
ATOM 1494 O O . GLU A 1 196 ? 16.983 -16.310 -19.263 1.00 87.56 196 GLU A O 1
ATOM 1499 N N . GLU A 1 197 ? 16.835 -18.444 -19.932 1.00 88.19 197 GLU A N 1
ATOM 1500 C CA . GLU A 1 197 ? 16.572 -19.022 -18.602 1.00 88.19 197 GLU A CA 1
ATOM 1501 C C . GLU A 1 197 ? 17.551 -18.533 -17.519 1.00 88.19 197 GLU A C 1
ATOM 1503 O O . GLU A 1 197 ? 17.157 -18.289 -16.380 1.00 88.19 197 GLU A O 1
ATOM 1508 N N . ALA A 1 198 ? 18.825 -18.337 -17.875 1.00 86.69 198 ALA A N 1
ATOM 1509 C CA . ALA A 1 198 ? 19.842 -17.838 -16.952 1.00 86.69 198 ALA A CA 1
ATOM 1510 C C . ALA A 1 198 ? 19.559 -16.406 -16.465 1.00 86.69 198 ALA A C 1
ATOM 1512 O O . ALA A 1 198 ? 19.889 -16.077 -15.328 1.00 86.69 198 ALA A O 1
ATOM 1513 N N . THR A 1 199 ? 18.930 -15.568 -17.296 1.00 89.38 199 THR A N 1
ATOM 1514 C CA . THR A 1 199 ? 18.578 -14.183 -16.937 1.00 89.38 199 THR A CA 1
ATOM 1515 C C . THR A 1 199 ? 17.397 -14.123 -15.971 1.00 89.38 199 THR A C 1
ATOM 1517 O O . THR A 1 199 ? 17.312 -13.202 -15.167 1.00 89.38 199 THR A O 1
ATOM 1520 N N . LEU A 1 200 ? 16.5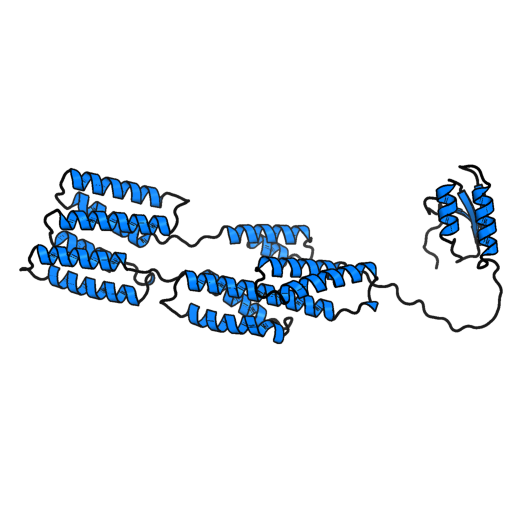21 -15.132 -15.993 1.00 95.19 200 LEU A N 1
ATOM 1521 C CA . LEU A 1 200 ? 15.287 -15.177 -15.208 1.00 95.19 200 LEU A CA 1
ATOM 1522 C C . LEU A 1 200 ? 15.472 -15.724 -13.785 1.00 95.19 200 LEU A C 1
ATOM 1524 O O . LEU A 1 200 ? 14.541 -15.641 -12.989 1.00 95.19 200 LEU A O 1
ATOM 1528 N N . ALA A 1 201 ? 16.632 -16.298 -13.454 1.00 93.56 201 ALA A N 1
ATOM 1529 C CA . ALA A 1 201 ? 16.836 -17.021 -12.196 1.00 93.56 201 ALA A CA 1
ATOM 1530 C C . ALA A 1 201 ? 16.559 -16.162 -10.946 1.00 93.56 201 ALA A C 1
ATOM 1532 O O . ALA A 1 201 ? 15.872 -16.612 -10.033 1.00 93.56 201 ALA A O 1
ATOM 1533 N N . GLU A 1 202 ? 17.052 -14.920 -10.924 1.00 94.44 202 GLU A N 1
ATOM 1534 C CA . GLU A 1 202 ? 16.820 -13.972 -9.824 1.00 94.44 202 GLU A CA 1
ATOM 1535 C C . GLU A 1 202 ? 15.345 -13.558 -9.730 1.00 94.44 202 GLU A C 1
ATOM 1537 O O . GLU A 1 202 ? 14.767 -13.566 -8.645 1.00 94.44 202 GLU A O 1
ATOM 1542 N N . LEU A 1 203 ? 14.711 -13.273 -10.873 1.00 97.25 203 LEU A N 1
ATOM 1543 C CA . LEU A 1 203 ? 13.296 -12.908 -10.929 1.00 97.25 203 LEU A CA 1
ATOM 1544 C C . LEU A 1 203 ? 12.400 -14.037 -10.406 1.00 97.25 203 LEU A C 1
ATOM 1546 O O . LEU A 1 203 ? 11.498 -13.774 -9.619 1.00 97.25 203 LEU A O 1
ATOM 1550 N N . LYS A 1 204 ? 12.665 -15.292 -10.794 1.00 97.69 204 LYS A N 1
ATOM 1551 C CA . LYS A 1 204 ? 11.903 -16.458 -10.318 1.00 97.69 204 LYS A CA 1
ATOM 1552 C C . LYS A 1 204 ? 12.012 -16.634 -8.801 1.00 97.69 204 LYS A C 1
ATOM 1554 O O . LYS A 1 204 ? 11.001 -16.905 -8.167 1.00 97.69 204 LYS A O 1
ATOM 1559 N N . GLY A 1 205 ? 13.197 -16.423 -8.223 1.00 97.75 205 GLY A N 1
ATOM 1560 C CA . GLY A 1 205 ? 13.374 -16.452 -6.766 1.00 97.75 205 GLY A CA 1
ATOM 1561 C C . GLY A 1 205 ? 12.541 -15.381 -6.056 1.00 97.75 205 GLY A C 1
ATOM 1562 O O . GLY A 1 205 ? 11.806 -15.686 -5.123 1.00 97.75 205 GLY A O 1
ATOM 1563 N N . LEU A 1 206 ? 12.565 -14.142 -6.556 1.00 98.31 206 LEU A N 1
ATOM 1564 C CA . LEU A 1 206 ? 11.739 -13.061 -6.005 1.00 98.31 206 LEU A CA 1
ATOM 1565 C C . LEU A 1 206 ? 10.236 -13.308 -6.185 1.00 98.31 206 LEU A C 1
ATOM 1567 O O . LEU A 1 206 ? 9.445 -12.892 -5.345 1.00 98.31 206 LEU A O 1
ATOM 1571 N N . MET A 1 207 ? 9.823 -13.985 -7.259 1.00 98.50 207 MET A N 1
ATOM 1572 C CA . MET A 1 207 ? 8.430 -14.395 -7.428 1.00 98.50 207 MET A CA 1
ATOM 1573 C C . MET A 1 207 ? 8.004 -15.397 -6.347 1.00 98.50 207 MET A C 1
ATOM 1575 O O . MET A 1 207 ? 6.888 -15.298 -5.854 1.00 98.50 207 MET A O 1
ATOM 1579 N N . GLU A 1 208 ? 8.861 -16.331 -5.931 1.00 98.31 208 GLU A N 1
ATOM 1580 C CA . GLU A 1 208 ? 8.536 -17.239 -4.819 1.00 98.31 208 GLU A CA 1
ATOM 1581 C C . GLU A 1 208 ? 8.297 -16.455 -3.517 1.00 98.31 208 GLU A C 1
ATOM 1583 O O . GLU A 1 208 ? 7.246 -16.615 -2.896 1.00 98.31 208 GLU A O 1
ATOM 1588 N N . GLU A 1 209 ? 9.195 -15.526 -3.167 1.00 98.44 209 GLU A N 1
ATOM 1589 C CA . GLU A 1 209 ? 9.030 -14.653 -1.991 1.00 98.44 209 GLU A CA 1
ATOM 1590 C C . GLU A 1 209 ? 7.765 -13.779 -2.090 1.00 98.44 209 GLU A C 1
ATOM 1592 O O . GLU A 1 209 ? 7.017 -13.622 -1.123 1.00 98.44 209 GLU A O 1
ATOM 1597 N N . ALA A 1 210 ? 7.488 -13.223 -3.271 1.00 98.62 210 ALA A N 1
ATOM 1598 C CA . ALA A 1 210 ? 6.294 -12.424 -3.507 1.00 98.62 210 ALA A CA 1
ATOM 1599 C C . ALA A 1 210 ? 5.005 -13.245 -3.385 1.00 98.62 210 ALA A C 1
ATOM 1601 O O . ALA A 1 210 ? 4.014 -12.729 -2.875 1.00 98.62 210 ALA A O 1
ATOM 1602 N N . ALA A 1 211 ? 4.999 -14.505 -3.826 1.00 98.44 211 ALA A N 1
ATOM 1603 C CA . ALA A 1 211 ? 3.841 -15.384 -3.698 1.00 98.44 211 ALA A CA 1
ATOM 1604 C C . ALA A 1 211 ? 3.513 -15.668 -2.225 1.00 98.44 211 ALA A C 1
ATOM 1606 O O . ALA A 1 211 ? 2.351 -15.559 -1.834 1.00 98.44 211 ALA A O 1
ATOM 1607 N N . GLU A 1 212 ? 4.527 -15.943 -1.398 1.00 98.31 212 GLU A N 1
ATOM 1608 C CA . GLU A 1 212 ? 4.353 -16.111 0.052 1.00 98.31 212 GLU A CA 1
ATOM 1609 C C . GLU A 1 212 ? 3.782 -14.838 0.692 1.00 98.31 212 GLU A C 1
ATOM 1611 O O . GLU A 1 212 ? 2.773 -14.880 1.400 1.00 98.31 212 GLU A O 1
ATOM 1616 N N . LEU A 1 213 ? 4.366 -13.680 0.368 1.00 98.38 213 LEU A N 1
ATOM 1617 C CA . LEU A 1 213 ? 3.918 -12.395 0.899 1.00 98.38 213 LEU A CA 1
ATOM 1618 C C . LEU A 1 213 ? 2.497 -12.031 0.444 1.00 98.38 213 LEU A C 1
ATOM 1620 O O . LEU A 1 213 ? 1.745 -11.399 1.185 1.00 98.38 213 LEU A O 1
ATOM 1624 N N . LEU A 1 214 ? 2.087 -12.437 -0.761 1.00 98.31 214 LEU A N 1
ATOM 1625 C CA . LEU A 1 214 ? 0.729 -12.226 -1.266 1.00 98.31 214 LEU A CA 1
ATOM 1626 C C . LEU A 1 214 ? -0.322 -13.016 -0.474 1.00 98.31 214 LEU A C 1
ATOM 1628 O O . LEU A 1 214 ? -1.442 -12.523 -0.302 1.00 98.31 214 LEU A O 1
ATOM 1632 N N . GLU A 1 215 ? 0.043 -14.176 0.064 1.00 97.62 215 GLU A N 1
ATOM 1633 C CA . GLU A 1 215 ? -0.837 -15.022 0.874 1.00 97.62 215 GLU A CA 1
ATOM 1634 C C . GLU A 1 215 ? -0.848 -14.647 2.361 1.00 97.62 215 GLU A C 1
ATOM 1636 O O . GLU A 1 215 ? -1.832 -14.935 3.039 1.00 97.62 215 GLU A O 1
ATOM 1641 N N . ASP A 1 216 ? 0.182 -13.960 2.862 1.00 98.12 216 ASP A N 1
ATOM 1642 C CA . ASP A 1 216 ? 0.309 -13.638 4.288 1.00 98.12 216 ASP A CA 1
ATOM 1643 C C . ASP A 1 216 ? -0.691 -12.555 4.759 1.00 98.12 216 ASP A C 1
ATOM 1645 O O . ASP A 1 216 ? -0.558 -11.385 4.384 1.00 98.12 216 ASP A O 1
ATOM 1649 N N . PRO A 1 217 ? -1.703 -12.881 5.585 1.00 96.62 217 PRO A N 1
ATOM 1650 C CA . PRO A 1 217 ? -2.666 -11.895 6.071 1.00 96.62 217 PRO A CA 1
ATOM 1651 C C . PRO A 1 217 ? -2.091 -10.925 7.120 1.00 96.62 217 PRO A C 1
ATOM 1653 O O . PRO A 1 217 ? -2.767 -9.954 7.457 1.00 96.62 217 PRO A O 1
ATOM 1656 N N . GLU A 1 218 ? -0.884 -11.177 7.634 1.00 97.62 218 GLU A N 1
ATOM 1657 C CA . GLU A 1 218 ? -0.184 -10.337 8.616 1.00 97.62 218 GLU A CA 1
ATOM 1658 C C . GLU A 1 218 ? 0.917 -9.466 7.986 1.00 97.62 218 GLU A C 1
ATOM 1660 O O . GLU A 1 218 ? 1.559 -8.700 8.703 1.00 97.62 218 GLU A O 1
ATOM 1665 N N . ALA A 1 219 ? 1.118 -9.557 6.665 1.00 97.81 219 ALA A N 1
ATOM 1666 C CA . ALA A 1 219 ? 2.137 -8.799 5.941 1.00 97.81 219 ALA A CA 1
ATOM 1667 C C . ALA A 1 219 ? 2.046 -7.290 6.213 1.00 97.81 219 ALA A C 1
ATOM 1669 O O . ALA A 1 219 ? 0.963 -6.695 6.137 1.00 97.81 219 ALA A O 1
ATOM 1670 N N . GLU A 1 220 ? 3.191 -6.650 6.449 1.00 96.06 220 GLU A N 1
ATOM 1671 C CA . GLU A 1 220 ? 3.251 -5.201 6.621 1.00 96.06 220 GLU A CA 1
ATOM 1672 C C . GLU A 1 220 ? 3.275 -4.483 5.263 1.00 96.06 220 GLU A C 1
ATOM 1674 O O . GLU A 1 220 ? 3.874 -4.950 4.292 1.00 96.06 220 GLU A O 1
ATOM 1679 N N . GLN A 1 221 ? 2.666 -3.292 5.185 1.00 94.88 221 GLN A N 1
ATOM 1680 C CA . GLN A 1 221 ? 2.637 -2.513 3.937 1.00 94.88 221 GLN A CA 1
ATOM 1681 C C . GLN A 1 221 ? 4.049 -2.247 3.393 1.00 94.88 221 GLN A C 1
ATOM 1683 O O . GLN A 1 221 ? 4.274 -2.362 2.193 1.00 94.88 221 GLN A O 1
ATOM 1688 N N . ALA A 1 222 ? 5.012 -1.962 4.275 1.00 95.69 222 ALA A N 1
ATOM 1689 C CA . ALA A 1 222 ? 6.400 -1.721 3.887 1.00 95.69 222 ALA A CA 1
ATOM 1690 C C . ALA A 1 222 ? 7.068 -2.955 3.254 1.00 95.69 222 ALA A C 1
ATOM 1692 O O . ALA A 1 222 ? 7.886 -2.809 2.348 1.00 95.69 222 ALA A O 1
ATOM 1693 N N . GLU A 1 223 ? 6.719 -4.166 3.698 1.00 98.00 223 GLU A N 1
ATOM 1694 C CA . GLU A 1 223 ? 7.231 -5.409 3.113 1.00 98.00 223 GLU A CA 1
ATOM 1695 C C . GLU A 1 223 ? 6.645 -5.629 1.717 1.00 98.00 223 GLU A C 1
ATOM 1697 O O . GLU A 1 223 ? 7.376 -5.964 0.782 1.00 98.00 223 GLU A O 1
ATOM 1702 N N . VAL A 1 224 ? 5.337 -5.389 1.562 1.00 98.00 224 VAL A N 1
ATOM 1703 C CA . VAL A 1 224 ? 4.633 -5.479 0.274 1.00 98.00 224 VAL A CA 1
ATOM 1704 C C . VAL A 1 224 ? 5.199 -4.477 -0.732 1.00 98.00 224 VAL A C 1
ATOM 1706 O O . VAL A 1 224 ? 5.483 -4.855 -1.872 1.00 98.00 224 VAL A O 1
ATOM 1709 N N . ASP A 1 225 ? 5.422 -3.233 -0.305 1.00 95.62 225 ASP A N 1
ATOM 1710 C CA . ASP A 1 225 ? 6.002 -2.170 -1.130 1.00 95.62 225 ASP A CA 1
ATOM 1711 C C . ASP A 1 225 ? 7.430 -2.526 -1.564 1.00 95.62 225 ASP A C 1
ATOM 1713 O O . ASP A 1 225 ? 7.745 -2.497 -2.757 1.00 95.62 225 ASP A O 1
ATOM 1717 N N . ALA A 1 226 ? 8.276 -2.944 -0.616 1.00 96.81 226 ALA A N 1
ATOM 1718 C CA . ALA A 1 226 ? 9.658 -3.325 -0.893 1.00 96.81 226 ALA A CA 1
ATOM 1719 C C . ALA A 1 226 ? 9.753 -4.541 -1.828 1.00 96.81 226 ALA A C 1
ATOM 1721 O O . ALA A 1 226 ? 10.636 -4.603 -2.685 1.00 96.81 226 ALA A O 1
ATOM 1722 N N . MET A 1 227 ? 8.852 -5.519 -1.695 1.00 98.38 227 MET A N 1
ATOM 1723 C CA . MET A 1 227 ? 8.802 -6.661 -2.609 1.00 98.38 227 MET A CA 1
ATOM 1724 C C . MET A 1 227 ? 8.369 -6.242 -4.018 1.00 98.38 227 MET A C 1
ATOM 1726 O O . MET A 1 227 ? 8.942 -6.706 -5.006 1.00 98.38 227 MET A O 1
ATOM 1730 N N . GLY A 1 228 ? 7.396 -5.332 -4.120 1.00 95.69 228 GLY A N 1
ATOM 1731 C CA . GLY A 1 228 ? 6.987 -4.747 -5.396 1.00 95.69 228 GLY A CA 1
ATOM 1732 C C . GLY A 1 228 ? 8.155 -4.047 -6.091 1.00 95.69 228 GLY A C 1
ATOM 1733 O O . GLY A 1 228 ? 8.421 -4.303 -7.268 1.00 95.69 228 GLY A O 1
ATOM 1734 N N . GLU A 1 229 ? 8.909 -3.235 -5.350 1.00 93.88 229 GLU A N 1
ATOM 1735 C CA . GLU A 1 229 ? 10.111 -2.565 -5.848 1.00 93.88 229 GLU A CA 1
ATOM 1736 C C . GLU A 1 229 ? 11.157 -3.575 -6.343 1.00 93.88 229 GLU A C 1
ATOM 1738 O O . GLU A 1 229 ? 11.559 -3.513 -7.510 1.00 93.88 229 GLU A O 1
ATOM 1743 N N . LYS A 1 230 ? 11.516 -4.570 -5.520 1.00 96.62 230 LYS A N 1
ATOM 1744 C CA . LYS A 1 230 ? 12.461 -5.639 -5.890 1.00 96.62 230 LYS A CA 1
ATOM 1745 C C . LYS A 1 230 ? 12.056 -6.362 -7.172 1.00 96.62 230 LYS A C 1
ATOM 1747 O O . LYS A 1 230 ? 12.891 -6.530 -8.061 1.00 96.62 230 LYS A O 1
ATOM 1752 N N . LEU A 1 231 ? 10.786 -6.761 -7.300 1.00 97.38 231 LEU A N 1
ATOM 1753 C CA . LEU A 1 231 ? 10.289 -7.407 -8.516 1.00 97.38 231 LEU A CA 1
ATOM 1754 C C . LEU A 1 231 ? 10.453 -6.496 -9.735 1.00 97.38 231 LEU A C 1
ATOM 1756 O O . LEU A 1 231 ? 10.912 -6.948 -10.783 1.00 97.38 231 LEU A O 1
ATOM 1760 N N . THR A 1 232 ? 10.110 -5.211 -9.619 1.00 94.12 232 THR A N 1
ATOM 1761 C CA . THR A 1 232 ? 10.234 -4.280 -10.751 1.00 94.12 232 THR A CA 1
ATOM 1762 C C . THR A 1 232 ? 11.681 -4.012 -11.158 1.00 94.12 232 THR A C 1
ATOM 1764 O O . THR A 1 232 ? 11.959 -3.961 -12.359 1.00 94.12 232 THR A O 1
ATOM 1767 N N . ILE A 1 233 ? 12.608 -3.932 -10.200 1.00 94.12 233 ILE A N 1
ATOM 1768 C CA . ILE A 1 233 ? 14.051 -3.843 -10.464 1.00 94.12 233 ILE A CA 1
ATOM 1769 C C . ILE A 1 233 ? 14.536 -5.106 -11.181 1.00 94.12 233 ILE A C 1
ATOM 1771 O O . ILE A 1 233 ? 15.175 -5.016 -12.230 1.00 94.12 233 ILE A O 1
ATOM 1775 N N . ALA A 1 234 ? 14.183 -6.290 -10.676 1.00 96.19 234 ALA A N 1
ATOM 1776 C CA . ALA A 1 234 ? 14.583 -7.554 -11.286 1.00 96.19 234 ALA A CA 1
ATOM 1777 C C . ALA A 1 234 ? 14.047 -7.700 -12.720 1.00 96.19 234 ALA A C 1
ATOM 1779 O O . ALA A 1 234 ? 14.776 -8.125 -13.615 1.00 96.19 234 ALA A O 1
ATOM 1780 N N . MET A 1 235 ? 12.807 -7.275 -12.984 1.00 94.44 235 MET A N 1
ATOM 1781 C CA . MET A 1 235 ? 12.257 -7.241 -14.344 1.00 94.44 235 MET A CA 1
ATOM 1782 C C . MET A 1 235 ? 13.023 -6.281 -15.269 1.00 94.44 235 MET A C 1
ATOM 1784 O O . MET A 1 235 ? 13.272 -6.619 -16.430 1.00 94.44 235 MET A O 1
ATOM 1788 N N . ALA A 1 236 ? 13.420 -5.098 -14.786 1.00 93.56 236 ALA A N 1
ATOM 1789 C CA . ALA A 1 236 ? 14.246 -4.163 -15.556 1.00 93.56 236 ALA A CA 1
ATOM 1790 C C . ALA A 1 236 ? 15.626 -4.764 -15.875 1.00 93.56 236 ALA A C 1
ATOM 1792 O O . ALA A 1 236 ? 16.070 -4.733 -17.027 1.00 93.56 236 ALA A O 1
ATOM 1793 N N . LYS A 1 237 ? 16.250 -5.416 -14.891 1.00 95.31 237 LYS A N 1
ATOM 1794 C CA . LYS A 1 237 ? 17.522 -6.129 -15.044 1.00 95.31 237 LYS A CA 1
ATOM 1795 C C . LYS A 1 237 ? 17.442 -7.254 -16.077 1.00 95.31 237 LYS A C 1
ATOM 1797 O O . LYS A 1 237 ? 18.308 -7.332 -16.945 1.00 95.31 237 LYS A O 1
ATOM 1802 N N . VAL A 1 238 ? 16.381 -8.070 -16.060 1.00 95.12 238 VAL A N 1
ATOM 1803 C CA . VAL A 1 238 ? 16.133 -9.099 -17.091 1.00 95.12 238 VAL A CA 1
ATOM 1804 C C . VAL A 1 238 ? 16.078 -8.473 -18.487 1.00 95.12 238 VAL A C 1
ATOM 1806 O O . VAL A 1 238 ? 16.700 -8.974 -19.424 1.00 95.12 238 VAL A O 1
ATOM 1809 N N . ARG A 1 239 ? 15.369 -7.348 -18.649 1.00 91.31 239 ARG A N 1
ATOM 1810 C CA . ARG A 1 239 ? 15.253 -6.658 -19.947 1.00 91.31 239 ARG A CA 1
ATOM 1811 C C . ARG A 1 239 ? 16.587 -6.109 -20.448 1.00 91.31 239 ARG A C 1
ATOM 1813 O O . ARG A 1 239 ? 16.800 -6.143 -21.663 1.00 91.31 239 ARG A O 1
ATOM 1820 N N . LEU A 1 240 ? 17.442 -5.603 -19.556 1.00 94.88 240 LEU A N 1
ATOM 1821 C CA . LEU A 1 240 ? 18.791 -5.153 -19.900 1.00 94.88 240 LEU A CA 1
ATOM 1822 C C . LEU A 1 240 ? 19.689 -6.335 -20.273 1.00 94.88 240 LEU A C 1
ATOM 1824 O O . LEU A 1 240 ? 20.326 -6.309 -21.324 1.00 94.88 240 LEU A O 1
ATOM 1828 N N . ALA A 1 241 ? 19.690 -7.395 -19.460 1.00 94.81 241 ALA A N 1
ATOM 1829 C CA . ALA A 1 241 ? 20.462 -8.609 -19.713 1.00 94.81 241 ALA A CA 1
ATOM 1830 C C . ALA A 1 241 ? 20.106 -9.240 -21.067 1.00 94.81 241 ALA A C 1
ATOM 1832 O O . ALA A 1 241 ? 20.997 -9.633 -21.819 1.00 94.81 241 ALA A O 1
ATOM 1833 N N . GLN A 1 242 ? 18.820 -9.248 -21.421 1.00 90.94 242 GLN A N 1
ATOM 1834 C CA . GLN A 1 242 ? 18.354 -9.698 -22.729 1.00 90.94 242 GLN A CA 1
ATOM 1835 C C . GLN A 1 242 ? 18.878 -8.819 -23.875 1.00 90.94 242 GLN A C 1
ATOM 1837 O O . GLN A 1 242 ? 19.374 -9.340 -24.869 1.00 90.94 242 GLN A O 1
ATOM 1842 N N . ALA A 1 243 ? 18.829 -7.489 -23.737 1.00 90.06 243 ALA A N 1
ATOM 1843 C CA . ALA A 1 243 ? 19.379 -6.583 -24.750 1.00 90.06 243 ALA A CA 1
ATOM 1844 C C . ALA A 1 243 ? 20.900 -6.769 -24.923 1.00 90.06 243 ALA A C 1
ATOM 1846 O O . ALA A 1 243 ? 21.412 -6.717 -26.040 1.00 90.06 243 ALA A O 1
ATOM 1847 N N . VAL A 1 244 ? 21.621 -7.040 -23.830 1.00 95.88 244 VAL A N 1
ATOM 1848 C CA . VAL A 1 244 ? 23.051 -7.388 -23.846 1.00 95.88 244 VAL A CA 1
ATOM 1849 C C . VAL A 1 244 ? 23.294 -8.707 -24.584 1.00 95.88 244 VAL A C 1
ATOM 1851 O O . VAL A 1 244 ? 24.216 -8.784 -25.399 1.00 95.88 244 VAL A O 1
ATOM 1854 N N . ALA A 1 245 ? 22.478 -9.736 -24.339 1.00 93.38 245 ALA A N 1
ATOM 1855 C CA . ALA A 1 245 ? 22.572 -11.015 -25.043 1.00 93.38 245 ALA A CA 1
ATOM 1856 C C . ALA A 1 245 ? 22.327 -10.853 -26.556 1.00 93.38 245 ALA A C 1
ATOM 1858 O O . ALA A 1 245 ? 23.114 -11.344 -27.368 1.00 93.38 245 ALA A O 1
ATOM 1859 N N . GLU A 1 246 ? 21.300 -10.090 -26.939 1.00 89.56 246 GLU A N 1
ATOM 1860 C CA . GLU A 1 246 ? 20.992 -9.754 -28.334 1.00 89.56 246 GLU A CA 1
ATOM 1861 C C . GLU A 1 246 ? 22.148 -9.009 -29.009 1.00 89.56 246 GLU A C 1
ATOM 1863 O O . GLU A 1 246 ? 22.594 -9.416 -30.083 1.00 89.56 246 GLU A O 1
ATOM 1868 N N . ALA A 1 247 ? 22.695 -7.977 -28.358 1.00 93.69 247 ALA A N 1
ATOM 1869 C CA . ALA A 1 247 ? 23.836 -7.221 -28.867 1.00 93.69 247 ALA A CA 1
ATOM 1870 C C . ALA A 1 247 ? 25.066 -8.116 -29.088 1.00 93.69 247 ALA A C 1
ATOM 1872 O O . ALA A 1 247 ? 25.731 -8.018 -30.120 1.00 93.69 247 ALA A O 1
ATOM 1873 N N . LYS A 1 248 ? 25.344 -9.037 -28.156 1.00 94.94 248 LYS A N 1
ATOM 1874 C CA . LYS A 1 248 ? 26.449 -10.008 -28.258 1.00 94.94 248 LYS A CA 1
ATOM 1875 C C . LYS A 1 248 ? 26.257 -11.045 -29.363 1.00 94.94 248 LYS A C 1
ATOM 1877 O O . LYS A 1 248 ? 27.242 -11.609 -29.837 1.00 94.94 248 LYS A O 1
ATOM 1882 N N . ALA A 1 249 ? 25.019 -11.318 -29.769 1.00 94.00 249 ALA A N 1
ATOM 1883 C CA . ALA A 1 249 ? 24.722 -12.232 -30.868 1.00 94.00 249 ALA A CA 1
ATOM 1884 C C . ALA A 1 249 ? 24.953 -11.598 -32.255 1.00 94.00 249 ALA A C 1
ATOM 1886 O O . ALA A 1 249 ? 25.034 -12.318 -33.260 1.00 94.00 249 ALA A O 1
ATOM 1887 N N . LEU A 1 250 ? 25.072 -10.267 -32.330 1.00 92.94 250 LEU A N 1
ATOM 1888 C CA . LEU A 1 250 ? 25.378 -9.547 -33.562 1.00 92.94 250 LEU A CA 1
ATOM 1889 C C . LEU A 1 250 ? 26.824 -9.789 -34.012 1.00 92.94 250 LEU A C 1
ATOM 1891 O O . LEU A 1 250 ? 27.722 -10.071 -33.223 1.00 92.94 250 LEU A O 1
ATOM 1895 N N . LYS A 1 251 ? 27.054 -9.664 -35.321 1.00 94.06 251 LYS A N 1
ATOM 1896 C CA . LYS A 1 251 ? 28.371 -9.862 -35.937 1.00 94.06 251 LYS A CA 1
ATOM 1897 C C . LYS A 1 251 ? 28.901 -8.533 -36.444 1.00 94.06 251 LYS A C 1
ATOM 1899 O O . LYS A 1 251 ? 28.314 -7.972 -37.367 1.00 94.06 251 LYS A O 1
ATOM 1904 N N . ALA A 1 252 ? 30.006 -8.067 -35.868 1.00 90.00 252 ALA A N 1
ATOM 1905 C CA . ALA A 1 252 ? 30.622 -6.783 -36.196 1.00 90.00 252 ALA A CA 1
ATOM 1906 C C . ALA A 1 252 ? 30.847 -6.598 -37.705 1.00 90.00 252 ALA A C 1
ATOM 1908 O O . ALA A 1 252 ? 30.621 -5.522 -38.247 1.00 90.00 252 ALA A O 1
ATOM 1909 N N . GLU A 1 253 ? 31.227 -7.667 -38.410 1.00 90.69 253 GLU A N 1
ATOM 1910 C CA . GLU A 1 253 ? 31.559 -7.631 -39.837 1.00 90.69 253 GLU A CA 1
ATOM 1911 C C . GLU A 1 253 ? 30.347 -7.386 -40.745 1.00 90.69 253 GLU A C 1
ATOM 1913 O O . GLU A 1 253 ? 30.519 -7.100 -41.930 1.00 90.69 253 GLU A O 1
ATOM 1918 N N . ALA A 1 254 ? 29.127 -7.522 -40.217 1.00 92.00 254 ALA A N 1
ATOM 1919 C CA . ALA A 1 254 ? 27.905 -7.217 -40.951 1.00 92.00 254 ALA A CA 1
ATOM 1920 C C . ALA A 1 254 ? 27.617 -5.709 -41.022 1.00 92.00 254 ALA A C 1
ATOM 1922 O O . ALA A 1 254 ? 26.736 -5.308 -41.780 1.00 92.00 254 ALA A O 1
ATOM 1923 N N . TYR A 1 255 ? 28.348 -4.875 -40.274 1.00 89.56 255 TYR A N 1
ATOM 1924 C CA . TYR A 1 255 ? 28.020 -3.465 -40.072 1.00 89.56 255 TYR A CA 1
ATOM 1925 C C . TYR A 1 255 ? 29.210 -2.530 -40.308 1.00 89.56 255 TYR A C 1
ATOM 1927 O O . TYR A 1 255 ? 30.371 -2.938 -40.305 1.00 89.56 255 TYR A O 1
ATOM 1935 N N . THR A 1 256 ? 28.921 -1.245 -40.522 1.00 89.31 256 THR A N 1
ATOM 1936 C CA . THR A 1 256 ? 29.965 -0.219 -40.622 1.00 89.31 256 THR A CA 1
ATOM 1937 C C . THR A 1 256 ? 30.664 -0.012 -39.279 1.00 89.31 256 THR A C 1
ATOM 1939 O O . THR A 1 256 ? 30.041 -0.091 -38.220 1.00 89.31 256 THR A O 1
ATOM 1942 N N . GLU A 1 257 ? 31.951 0.336 -39.324 1.00 85.50 257 GLU A N 1
ATOM 1943 C CA . GLU A 1 257 ? 32.765 0.597 -38.127 1.00 85.50 257 GLU A CA 1
ATOM 1944 C C . GLU A 1 257 ? 32.151 1.689 -37.233 1.00 85.50 257 GLU A C 1
ATOM 1946 O O . GLU A 1 257 ? 32.111 1.549 -36.012 1.00 85.50 257 GLU A O 1
ATOM 1951 N N . ALA A 1 258 ? 31.603 2.749 -37.838 1.00 81.50 258 ALA A N 1
ATOM 1952 C CA . ALA A 1 258 ? 31.002 3.860 -37.105 1.00 81.50 258 ALA A CA 1
ATOM 1953 C C . ALA A 1 258 ? 29.738 3.446 -36.333 1.00 81.50 258 ALA A C 1
ATOM 1955 O O . ALA A 1 258 ? 29.609 3.779 -35.156 1.00 81.50 258 ALA A O 1
ATOM 1956 N N . SER A 1 259 ? 28.816 2.709 -36.966 1.00 81.56 259 SER A N 1
ATOM 1957 C CA . SER A 1 259 ? 27.600 2.244 -36.288 1.00 81.56 259 SER A CA 1
ATOM 1958 C C . SER A 1 259 ? 27.889 1.150 -35.259 1.00 81.56 259 SER A C 1
ATOM 1960 O O . SER A 1 259 ? 27.237 1.094 -34.221 1.00 81.56 259 SER A O 1
ATOM 1962 N N . TRP A 1 260 ? 28.889 0.303 -35.518 1.00 91.44 260 TRP A N 1
ATOM 1963 C CA . TRP A 1 260 ? 29.303 -0.742 -34.583 1.00 91.44 260 TRP A CA 1
ATOM 1964 C C . TRP A 1 260 ? 29.943 -0.169 -33.313 1.00 91.44 260 TRP A C 1
ATOM 1966 O O . TRP A 1 260 ? 29.591 -0.584 -32.212 1.00 91.44 260 TRP A O 1
ATOM 1976 N N . SER A 1 261 ? 30.801 0.850 -33.441 1.00 86.81 261 SER A N 1
ATOM 1977 C CA . SER A 1 261 ? 31.444 1.505 -32.292 1.00 86.81 261 SER A CA 1
ATOM 1978 C C . SER A 1 261 ? 30.431 2.101 -31.297 1.00 86.81 261 SER A C 1
ATOM 1980 O O . SER A 1 261 ? 30.667 2.098 -30.084 1.00 86.81 261 SER A O 1
ATOM 1982 N N . ALA A 1 262 ? 29.275 2.567 -31.787 1.00 86.00 262 ALA A N 1
ATOM 1983 C CA . ALA A 1 262 ? 28.179 3.024 -30.935 1.00 86.00 262 ALA A CA 1
ATOM 1984 C C . ALA A 1 262 ? 27.553 1.874 -30.123 1.00 86.00 262 ALA A C 1
ATOM 1986 O O . ALA A 1 262 ? 27.328 2.034 -28.923 1.00 86.00 262 ALA A O 1
ATOM 1987 N N . VAL A 1 263 ? 27.331 0.708 -30.747 1.00 89.44 263 VAL A N 1
ATOM 1988 C CA . VAL A 1 263 ? 26.836 -0.498 -30.058 1.00 89.44 263 VAL A CA 1
ATOM 1989 C C . VAL A 1 263 ? 27.843 -0.994 -29.028 1.00 89.44 263 VAL A C 1
ATOM 1991 O O . VAL A 1 263 ? 27.443 -1.270 -27.906 1.00 89.44 263 VAL A O 1
ATOM 1994 N N . GLU A 1 264 ? 29.138 -1.048 -29.349 1.00 93.12 264 GLU A N 1
ATOM 1995 C CA . GLU A 1 264 ? 30.177 -1.454 -28.387 1.00 93.12 264 GLU A CA 1
ATOM 1996 C C . GLU A 1 264 ? 30.213 -0.544 -27.155 1.00 93.12 264 GLU A C 1
ATOM 1998 O O . GLU A 1 264 ? 30.339 -1.020 -26.026 1.00 93.12 264 GLU A O 1
ATOM 2003 N N . SER A 1 265 ? 30.070 0.767 -27.365 1.00 88.19 265 SER A N 1
ATOM 2004 C CA . SER A 1 265 ? 30.052 1.742 -26.273 1.00 88.19 265 SER A CA 1
ATOM 2005 C C . SER A 1 265 ? 28.823 1.563 -25.375 1.00 88.19 265 SER A C 1
ATOM 2007 O O . SER A 1 265 ? 28.960 1.540 -24.153 1.00 88.19 265 SER A O 1
ATOM 2009 N N . ALA A 1 266 ? 27.636 1.396 -25.969 1.00 89.38 266 ALA A N 1
ATOM 2010 C CA . ALA A 1 266 ? 26.398 1.170 -25.225 1.00 89.38 266 ALA A CA 1
ATOM 2011 C C . ALA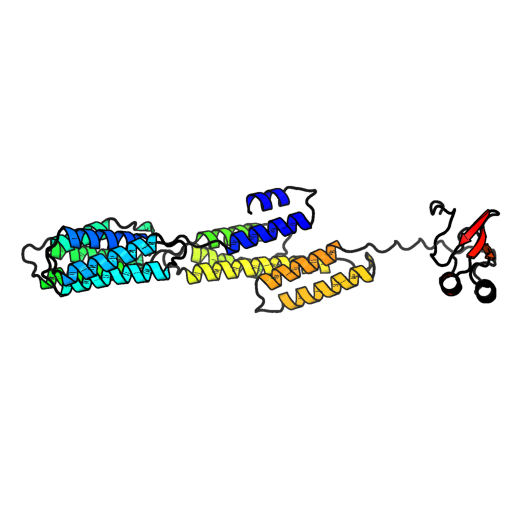 A 1 266 ? 26.379 -0.200 -24.525 1.00 89.38 266 ALA A C 1
ATOM 2013 O O . ALA A 1 266 ? 25.923 -0.307 -23.391 1.00 89.38 266 ALA A O 1
ATOM 2014 N N . LEU A 1 267 ? 26.921 -1.238 -25.169 1.00 96.56 267 LEU A N 1
ATOM 2015 C CA . LEU A 1 267 ? 27.041 -2.581 -24.604 1.00 96.56 267 LEU A CA 1
ATOM 2016 C C . LEU A 1 267 ? 27.916 -2.565 -23.350 1.00 96.56 267 LEU A C 1
ATOM 2018 O O . LEU A 1 267 ? 27.514 -3.110 -22.328 1.00 96.56 267 LEU A O 1
ATOM 2022 N N . LYS A 1 268 ? 29.064 -1.881 -23.400 1.00 94.81 268 LYS A N 1
ATOM 2023 C CA . LYS A 1 268 ? 29.947 -1.738 -22.237 1.00 94.81 268 LYS A CA 1
ATOM 2024 C C . LYS A 1 268 ? 29.243 -1.050 -21.064 1.00 94.81 268 LYS A C 1
ATOM 2026 O O . LYS A 1 268 ? 29.359 -1.514 -19.937 1.00 94.81 268 LYS A O 1
ATOM 2031 N N . ALA A 1 269 ? 28.513 0.036 -21.323 1.00 94.19 269 ALA A N 1
ATOM 2032 C CA . ALA A 1 269 ? 27.768 0.747 -20.282 1.00 94.19 269 ALA A CA 1
ATOM 2033 C C . ALA A 1 269 ? 26.647 -0.121 -19.676 1.00 94.19 269 ALA A C 1
ATOM 2035 O O . ALA A 1 269 ? 26.474 -0.156 -18.460 1.00 94.19 269 ALA A O 1
ATOM 2036 N N . ALA A 1 270 ? 25.933 -0.882 -20.510 1.00 96.25 270 ALA A N 1
ATOM 2037 C CA . ALA A 1 270 ? 24.925 -1.838 -20.063 1.00 96.25 270 ALA A CA 1
ATOM 2038 C C . ALA A 1 270 ? 25.516 -2.958 -19.187 1.00 96.25 270 ALA A C 1
ATOM 2040 O O . ALA A 1 270 ? 24.934 -3.310 -18.163 1.00 96.25 270 ALA A O 1
ATOM 2041 N N . GLU A 1 271 ? 26.672 -3.511 -19.563 1.00 96.62 271 GLU A N 1
ATOM 2042 C CA . GLU A 1 271 ? 27.376 -4.524 -18.768 1.00 96.62 271 GLU A CA 1
ATOM 2043 C C . GLU A 1 271 ? 27.839 -3.973 -17.413 1.00 96.62 271 GLU A C 1
ATOM 2045 O O . GLU A 1 271 ? 27.658 -4.643 -16.400 1.00 96.62 271 GLU A O 1
ATOM 2050 N N . GLU A 1 272 ? 28.354 -2.740 -17.373 1.00 96.44 272 GLU A N 1
ATOM 2051 C CA . GLU A 1 272 ? 28.747 -2.069 -16.125 1.00 96.44 272 GLU A CA 1
ATOM 2052 C C . GLU A 1 272 ? 27.561 -1.921 -15.156 1.00 96.44 272 GLU A C 1
ATOM 2054 O O . GLU A 1 272 ? 27.714 -2.170 -13.960 1.00 96.44 272 GLU A O 1
ATOM 2059 N N . VAL A 1 273 ? 26.367 -1.583 -15.658 1.00 97.19 273 VAL A N 1
ATOM 2060 C CA . VAL A 1 273 ? 25.151 -1.497 -14.829 1.00 97.19 273 VAL A CA 1
ATOM 2061 C C . VAL A 1 273 ? 24.683 -2.877 -14.357 1.00 97.19 273 VAL A C 1
ATOM 2063 O O . VAL A 1 273 ? 24.289 -3.016 -13.205 1.00 97.19 273 VAL A O 1
ATOM 2066 N N . LEU A 1 274 ? 24.777 -3.922 -15.188 1.00 95.19 274 LEU A N 1
ATOM 2067 C CA . LEU A 1 274 ? 24.445 -5.295 -14.772 1.00 95.19 274 LEU A CA 1
ATOM 2068 C C . LEU A 1 274 ? 25.385 -5.847 -13.690 1.00 95.19 274 LEU A C 1
ATOM 2070 O O . LEU A 1 274 ? 24.968 -6.685 -12.888 1.00 95.19 274 LEU A O 1
ATOM 2074 N N . GLU A 1 275 ? 26.644 -5.408 -13.684 1.00 93.62 275 GLU A N 1
ATOM 2075 C CA . GLU A 1 275 ? 27.634 -5.759 -12.662 1.00 93.62 275 GLU A CA 1
ATOM 2076 C C . GLU A 1 275 ? 27.477 -4.931 -11.374 1.00 93.62 275 GLU A C 1
ATOM 2078 O O . GLU A 1 275 ? 27.982 -5.332 -10.320 1.00 93.62 275 GLU A O 1
ATOM 2083 N N . ASN A 1 276 ? 26.757 -3.805 -11.430 1.00 91.12 276 ASN A N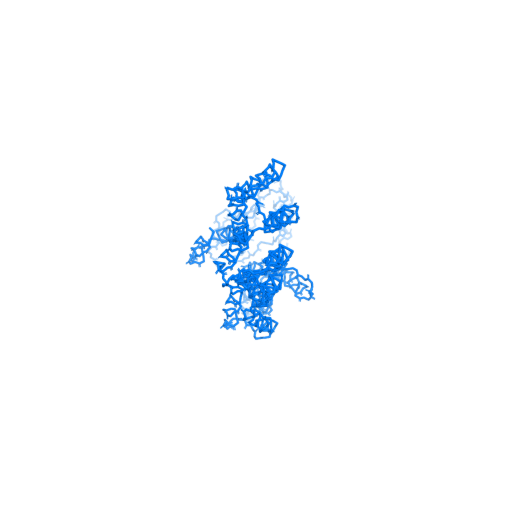 1
ATOM 2084 C CA . ASN A 1 276 ? 26.462 -2.979 -10.268 1.00 91.12 276 ASN A CA 1
ATOM 2085 C C . ASN A 1 276 ? 25.306 -3.577 -9.448 1.00 91.12 276 ASN A C 1
ATOM 2087 O O . ASN A 1 276 ? 24.132 -3.429 -9.781 1.00 91.12 276 ASN A O 1
ATOM 2091 N N . GLY A 1 277 ? 25.646 -4.215 -8.326 1.00 79.88 277 GLY A N 1
ATOM 2092 C CA . GLY A 1 277 ? 24.667 -4.800 -7.405 1.00 79.88 277 GLY A CA 1
ATOM 2093 C C . GLY A 1 277 ? 23.713 -3.797 -6.743 1.00 79.88 277 GLY A C 1
ATOM 2094 O O . GLY A 1 277 ? 22.694 -4.230 -6.216 1.00 79.88 277 GLY A O 1
ATOM 2095 N N . ASP A 1 278 ? 24.021 -2.498 -6.803 1.00 86.19 278 ASP A N 1
ATOM 2096 C CA . ASP A 1 278 ? 23.248 -1.420 -6.173 1.00 86.19 278 ASP A CA 1
ATOM 2097 C C . ASP A 1 278 ? 22.541 -0.511 -7.198 1.00 86.19 278 ASP A C 1
ATOM 2099 O O . ASP A 1 278 ? 22.062 0.560 -6.832 1.00 86.19 278 ASP A O 1
ATOM 2103 N N . ALA A 1 279 ? 22.505 -0.887 -8.483 1.00 91.75 279 ALA A N 1
ATOM 2104 C CA . ALA A 1 279 ? 21.859 -0.065 -9.505 1.00 91.75 279 ALA A CA 1
ATOM 2105 C C . ALA A 1 279 ? 20.345 0.078 -9.264 1.00 91.75 279 ALA A C 1
ATOM 2107 O O . ALA A 1 279 ? 19.648 -0.890 -8.942 1.00 91.75 279 ALA A O 1
ATOM 2108 N N . GLU A 1 280 ? 19.829 1.287 -9.467 1.00 91.75 280 GLU A N 1
ATOM 2109 C CA . GLU A 1 280 ? 18.408 1.604 -9.358 1.00 91.75 280 GLU A CA 1
ATOM 2110 C C . GLU A 1 280 ? 17.641 1.154 -10.612 1.00 91.75 280 GLU A C 1
ATOM 2112 O O . GLU A 1 280 ? 18.194 1.025 -11.708 1.00 91.75 280 GLU A O 1
ATOM 2117 N N . LYS A 1 281 ? 16.319 0.963 -10.485 1.00 89.75 281 LYS A N 1
ATOM 2118 C CA . LYS A 1 281 ? 15.439 0.574 -11.604 1.00 89.75 281 LYS A CA 1
ATOM 2119 C C . LYS A 1 281 ? 15.663 1.441 -12.854 1.00 89.75 281 LYS A C 1
ATOM 2121 O O . LYS A 1 281 ? 15.776 0.906 -13.957 1.00 89.75 281 LYS A O 1
ATOM 2126 N N . ALA A 1 282 ? 15.743 2.759 -12.669 1.00 87.06 282 ALA A N 1
ATOM 2127 C CA . ALA A 1 282 ? 15.895 3.720 -13.758 1.00 87.06 282 ALA A CA 1
ATOM 2128 C C . ALA A 1 282 ? 17.210 3.532 -14.532 1.00 87.06 282 ALA A C 1
ATOM 2130 O O . ALA A 1 282 ? 17.218 3.683 -15.750 1.00 87.06 282 ALA A O 1
ATOM 2131 N N . GLU A 1 283 ? 18.299 3.139 -13.863 1.00 90.12 283 GLU A N 1
ATOM 2132 C CA . GLU A 1 283 ? 19.590 2.894 -14.515 1.00 90.12 283 GLU A CA 1
ATOM 2133 C C . GLU A 1 283 ? 19.519 1.669 -15.437 1.00 90.12 283 GLU A C 1
ATOM 2135 O O . GLU A 1 283 ? 19.999 1.710 -16.574 1.00 90.12 283 GLU A O 1
ATOM 2140 N N . TYR A 1 284 ? 18.861 0.591 -14.991 1.00 92.69 284 TYR A N 1
ATOM 2141 C CA . TYR A 1 284 ? 18.621 -0.583 -15.833 1.00 92.69 284 TYR A CA 1
ATOM 2142 C C . TYR A 1 284 ? 17.763 -0.243 -17.059 1.00 92.69 284 TYR A C 1
ATOM 2144 O O . TYR A 1 284 ? 18.066 -0.679 -18.174 1.00 92.69 284 TYR A O 1
ATOM 2152 N N . GLU A 1 285 ? 16.688 0.525 -16.860 1.00 84.56 285 GLU A N 1
ATOM 2153 C CA . GLU A 1 285 ? 15.769 0.924 -17.931 1.00 84.56 285 GLU A CA 1
ATOM 2154 C C . GLU A 1 285 ? 16.449 1.852 -18.946 1.00 84.56 285 GLU A C 1
ATOM 2156 O O . GLU A 1 285 ? 16.356 1.604 -20.151 1.00 84.56 285 GLU A O 1
ATOM 2161 N N . GLU A 1 286 ? 17.199 2.854 -18.481 1.00 83.69 286 GLU A N 1
ATOM 2162 C CA . GLU A 1 286 ? 17.942 3.782 -19.336 1.00 83.69 286 GLU A CA 1
ATOM 2163 C C . GLU A 1 286 ? 18.963 3.043 -20.209 1.00 83.69 286 GLU A C 1
ATOM 2165 O O . GLU A 1 286 ? 18.959 3.203 -21.435 1.00 83.69 286 GLU A O 1
ATOM 2170 N N . GLN A 1 287 ? 19.801 2.177 -19.624 1.00 90.06 287 GLN A N 1
ATOM 2171 C CA . GLN A 1 287 ? 20.793 1.436 -20.411 1.00 90.06 287 GLN A CA 1
ATOM 2172 C C . GLN A 1 287 ? 20.143 0.470 -21.405 1.00 90.06 287 GLN A C 1
ATOM 2174 O O . GLN A 1 287 ? 20.658 0.283 -22.511 1.00 90.06 287 GLN A O 1
ATOM 2179 N N . ALA A 1 288 ? 18.986 -0.108 -21.069 1.00 85.50 288 ALA A N 1
ATOM 2180 C CA . ALA A 1 288 ? 18.271 -0.990 -21.987 1.00 85.50 288 ALA A CA 1
ATOM 2181 C C . ALA A 1 288 ? 17.752 -0.214 -23.206 1.00 85.50 288 ALA A C 1
ATOM 2183 O O . ALA A 1 288 ? 17.813 -0.718 -24.331 1.00 85.50 288 ALA A O 1
ATOM 2184 N N . VAL A 1 289 ? 17.266 1.014 -22.998 1.00 80.00 289 VAL A N 1
ATOM 2185 C CA . VAL A 1 289 ? 16.837 1.918 -24.075 1.00 80.00 289 VAL A CA 1
ATOM 2186 C C . VAL A 1 289 ? 18.027 2.343 -24.933 1.00 80.00 289 VAL A C 1
ATOM 2188 O O . VAL A 1 289 ? 17.964 2.211 -26.157 1.00 80.00 289 VAL A O 1
ATOM 2191 N N . LEU A 1 290 ? 19.127 2.790 -24.320 1.00 80.75 290 LEU A N 1
ATOM 2192 C CA . LEU A 1 290 ? 20.323 3.242 -25.039 1.00 80.75 290 LEU A CA 1
ATOM 2193 C C . LEU A 1 290 ? 20.946 2.128 -25.889 1.00 80.75 290 LEU A C 1
ATOM 2195 O O . LEU A 1 290 ? 21.269 2.353 -27.058 1.00 80.75 290 LEU A O 1
ATOM 2199 N N . LEU A 1 291 ? 21.064 0.913 -25.344 1.00 89.94 291 LEU A N 1
ATOM 2200 C CA . LEU A 1 291 ? 21.599 -0.230 -26.082 1.00 89.94 291 LEU A CA 1
ATOM 2201 C C . LEU A 1 291 ? 20.698 -0.614 -27.262 1.00 89.94 291 LEU A C 1
ATOM 2203 O O . LEU A 1 291 ? 21.190 -0.807 -28.375 1.00 89.94 291 LEU A O 1
ATOM 2207 N N . ARG A 1 292 ? 19.373 -0.658 -27.066 1.00 82.56 292 ARG A N 1
ATOM 2208 C CA . ARG A 1 292 ? 18.425 -0.914 -28.164 1.00 82.56 292 ARG A CA 1
ATOM 2209 C C . ARG A 1 292 ? 18.470 0.171 -29.234 1.00 82.56 292 ARG A C 1
ATOM 2211 O O . ARG A 1 292 ? 18.454 -0.155 -30.417 1.00 82.56 292 ARG A O 1
ATOM 2218 N N . ALA A 1 293 ? 18.568 1.440 -28.846 1.00 78.56 293 ALA A N 1
ATOM 2219 C CA . ALA A 1 293 ? 18.703 2.544 -29.791 1.00 78.56 293 ALA A CA 1
ATOM 2220 C C . ALA A 1 293 ? 19.983 2.411 -30.633 1.00 78.56 293 ALA A C 1
ATOM 2222 O O . ALA A 1 293 ? 19.927 2.569 -31.853 1.00 78.56 293 ALA A O 1
ATOM 2223 N N . ALA A 1 294 ? 21.111 2.050 -30.012 1.00 79.81 294 ALA A N 1
ATOM 2224 C CA . ALA A 1 294 ? 22.361 1.798 -30.724 1.00 79.81 294 ALA A CA 1
ATOM 2225 C C . ALA A 1 294 ? 22.242 0.613 -31.701 1.00 79.81 294 ALA A C 1
ATOM 2227 O O . ALA A 1 294 ? 22.671 0.729 -32.848 1.00 79.81 294 ALA A O 1
ATOM 2228 N N . MET A 1 295 ? 21.614 -0.496 -31.285 1.00 84.88 295 MET A N 1
ATOM 2229 C CA . MET A 1 295 ? 21.362 -1.650 -32.161 1.00 84.88 295 MET A CA 1
ATOM 2230 C C . MET A 1 295 ? 20.444 -1.295 -33.341 1.00 84.88 295 MET A C 1
ATOM 2232 O O . MET A 1 295 ? 20.718 -1.687 -34.472 1.00 84.88 295 MET A O 1
ATOM 2236 N N . ASN A 1 296 ? 19.394 -0.503 -33.116 1.00 77.75 296 ASN A N 1
ATOM 2237 C CA . ASN A 1 296 ? 18.476 -0.058 -34.171 1.00 77.75 296 ASN A CA 1
ATOM 2238 C C . ASN A 1 296 ? 19.124 0.937 -35.152 1.00 77.75 296 ASN A C 1
ATOM 2240 O O . ASN A 1 296 ? 18.672 1.061 -36.288 1.00 77.75 296 ASN A O 1
ATOM 2244 N N . ALA A 1 297 ? 20.178 1.640 -34.729 1.00 79.00 297 ALA A N 1
ATOM 2245 C CA . ALA A 1 297 ? 20.942 2.575 -35.553 1.00 79.00 297 ALA A CA 1
ATOM 2246 C C . ALA A 1 297 ? 22.078 1.906 -36.355 1.00 79.00 297 ALA A C 1
ATOM 2248 O O . ALA A 1 297 ? 22.885 2.601 -36.982 1.00 79.00 297 ALA A O 1
ATOM 2249 N N . LEU A 1 298 ? 22.169 0.571 -36.338 1.00 80.44 298 LEU A N 1
ATOM 2250 C CA . LEU A 1 298 ? 23.165 -0.170 -37.104 1.00 80.44 298 LEU A CA 1
ATOM 2251 C C . LEU A 1 298 ? 23.009 0.046 -38.614 1.00 80.44 298 LEU A C 1
ATOM 2253 O O . LEU A 1 298 ? 21.912 -0.001 -39.166 1.00 80.44 298 LEU A O 1
ATOM 2257 N N . VAL A 1 299 ? 24.141 0.246 -39.292 1.00 85.25 299 VAL A N 1
ATOM 2258 C CA . VAL A 1 299 ? 24.215 0.407 -40.749 1.00 85.25 299 VAL A CA 1
ATOM 2259 C C . VAL A 1 299 ? 24.977 -0.779 -41.320 1.00 85.25 299 VAL A C 1
ATOM 2261 O O . VAL A 1 299 ? 26.105 -1.034 -40.897 1.00 85.25 299 VAL A O 1
ATOM 2264 N N . GLU A 1 300 ? 24.377 -1.509 -42.261 1.00 87.12 300 GLU A N 1
ATOM 2265 C CA . GLU A 1 300 ? 25.016 -2.659 -42.912 1.00 87.12 300 GLU A CA 1
ATOM 2266 C C . GLU A 1 300 ? 26.318 -2.257 -43.624 1.00 87.12 300 GLU A C 1
ATOM 2268 O O . GLU A 1 300 ? 26.420 -1.187 -44.230 1.00 87.12 300 GLU A O 1
ATOM 2273 N N . ALA A 1 301 ? 27.327 -3.124 -43.559 1.00 78.88 301 ALA A N 1
ATOM 2274 C CA . ALA A 1 301 ? 28.555 -2.959 -44.322 1.00 78.88 301 ALA A CA 1
ATOM 2275 C C . ALA A 1 301 ? 28.303 -3.205 -45.820 1.00 78.88 301 ALA A C 1
ATOM 2277 O O . ALA A 1 301 ? 27.596 -4.141 -46.199 1.00 78.88 301 ALA A O 1
ATOM 2278 N N . ASP A 1 302 ? 28.942 -2.417 -46.691 1.00 73.25 302 ASP A N 1
ATOM 2279 C CA . ASP A 1 302 ? 28.916 -2.668 -48.134 1.00 73.25 302 ASP A CA 1
ATOM 2280 C C . ASP A 1 302 ? 29.457 -4.076 -48.450 1.00 73.25 302 ASP A C 1
ATOM 2282 O O . ASP A 1 302 ? 30.552 -4.453 -48.021 1.00 73.25 302 ASP A O 1
ATOM 2286 N N . ALA A 1 303 ? 28.714 -4.855 -49.246 1.00 49.62 303 ALA A N 1
ATOM 2287 C CA . ALA A 1 303 ? 29.120 -6.208 -49.619 1.00 49.62 303 ALA A CA 1
ATOM 2288 C C . ALA A 1 303 ? 30.525 -6.220 -50.265 1.00 49.62 303 ALA A C 1
ATOM 2290 O O . ALA A 1 303 ? 30.816 -5.380 -51.129 1.00 49.62 303 ALA A O 1
ATOM 2291 N N . PRO A 1 304 ? 31.395 -7.201 -49.942 1.00 41.75 304 PRO A N 1
ATOM 2292 C CA . PRO A 1 304 ? 32.687 -7.320 -50.602 1.00 41.75 304 PRO A CA 1
ATOM 2293 C C . PRO A 1 304 ? 32.469 -7.514 -52.106 1.00 41.75 304 PRO A C 1
ATOM 2295 O O . PRO A 1 304 ? 31.870 -8.500 -52.545 1.00 41.75 304 PRO A O 1
ATOM 2298 N N . LYS A 1 305 ? 32.954 -6.564 -52.920 1.00 38.84 305 LYS A N 1
ATOM 2299 C CA . LYS A 1 305 ? 32.882 -6.673 -54.383 1.00 38.84 305 LYS A CA 1
ATOM 2300 C C . LYS A 1 305 ? 33.546 -7.991 -54.818 1.00 38.84 305 LYS A C 1
ATOM 2302 O O . LYS A 1 305 ? 34.672 -8.262 -54.394 1.00 38.84 305 LYS A O 1
ATOM 2307 N N . PRO A 1 306 ? 32.898 -8.814 -55.665 1.00 27.36 306 PRO A N 1
ATOM 2308 C CA . PRO A 1 306 ? 33.437 -10.108 -56.060 1.00 27.36 306 PRO A CA 1
ATOM 2309 C C . PRO A 1 306 ? 34.790 -9.928 -56.750 1.00 27.36 306 PRO A C 1
ATOM 2311 O O . PRO A 1 306 ? 34.904 -9.252 -57.775 1.00 27.36 306 PRO A O 1
ATOM 2314 N N . VAL A 1 307 ? 35.823 -10.557 -56.188 1.00 33.81 307 VAL A N 1
ATOM 2315 C CA . VAL A 1 307 ? 37.173 -10.546 -56.754 1.00 33.81 307 VAL A CA 1
ATOM 2316 C C . VAL A 1 307 ? 37.154 -11.387 -58.031 1.00 33.81 307 VAL A C 1
ATOM 2318 O O . VAL A 1 307 ? 37.166 -12.618 -57.995 1.00 33.81 307 VAL A O 1
ATOM 2321 N N . LYS A 1 308 ? 37.066 -10.731 -59.192 1.00 28.27 308 LYS A N 1
ATOM 2322 C CA . LYS A 1 308 ? 37.176 -11.403 -60.493 1.00 28.27 308 LYS A CA 1
ATOM 2323 C C . LYS A 1 308 ? 38.606 -11.949 -60.662 1.00 28.27 308 LYS A C 1
ATOM 2325 O O . LYS A 1 308 ? 39.560 -11.216 -60.402 1.00 28.27 308 LYS A O 1
ATOM 2330 N N . PRO A 1 309 ? 38.789 -13.201 -61.124 1.00 26.72 309 PRO A N 1
ATOM 2331 C CA . PRO A 1 309 ? 40.115 -13.770 -61.314 1.00 26.72 309 PRO A CA 1
ATOM 2332 C C . PRO A 1 309 ? 40.862 -13.026 -62.425 1.00 26.72 309 PRO A C 1
ATOM 2334 O O . PRO A 1 309 ? 40.347 -12.831 -63.527 1.00 26.72 309 PRO A O 1
ATOM 2337 N N . SER A 1 310 ? 42.095 -12.635 -62.109 1.00 35.47 310 SER A N 1
ATOM 2338 C CA . SER A 1 310 ? 43.033 -11.973 -63.010 1.00 35.47 310 SER A CA 1
ATOM 2339 C C . SER A 1 310 ? 43.242 -12.778 -64.298 1.00 35.47 310 SER A C 1
ATOM 2341 O O . SER A 1 310 ? 43.720 -13.915 -64.274 1.00 35.47 310 SER A O 1
ATOM 2343 N N . LYS A 1 311 ? 42.914 -12.159 -65.437 1.00 28.31 311 LYS A N 1
ATOM 2344 C CA . LYS A 1 311 ? 43.440 -12.509 -66.759 1.00 28.31 311 LYS A CA 1
ATOM 2345 C C . LYS A 1 311 ? 43.763 -11.233 -67.532 1.00 28.31 311 LYS A C 1
ATOM 2347 O O . LYS A 1 311 ? 42.873 -10.576 -68.048 1.00 28.31 311 LYS A O 1
ATOM 2352 N N . GLY A 1 312 ? 45.063 -10.953 -67.601 1.00 28.31 312 GLY A N 1
ATOM 2353 C CA . GLY A 1 312 ? 45.781 -10.518 -68.798 1.00 28.31 312 GLY A CA 1
ATOM 2354 C C . GLY A 1 312 ? 45.255 -9.315 -69.583 1.00 28.31 312 GLY A C 1
ATOM 2355 O O . GLY A 1 312 ? 44.391 -9.470 -70.434 1.00 28.31 312 GLY A O 1
ATOM 2356 N N . GLY A 1 313 ? 45.969 -8.197 -69.435 1.00 31.52 313 GLY A N 1
ATOM 2357 C CA . GLY A 1 313 ? 46.383 -7.370 -70.571 1.00 31.52 313 GLY A CA 1
ATOM 2358 C C . GLY A 1 313 ? 45.436 -6.254 -71.003 1.00 31.52 313 GLY A C 1
ATOM 2359 O O . GLY A 1 313 ? 44.618 -6.451 -71.890 1.00 31.52 313 GLY A O 1
ATOM 2360 N N . SER A 1 314 ? 45.646 -5.056 -70.456 1.00 30.23 314 SER A N 1
ATOM 2361 C CA . SER A 1 314 ? 45.923 -3.831 -71.226 1.00 30.23 314 SER A CA 1
ATOM 2362 C C . SER A 1 314 ? 46.178 -2.678 -70.254 1.00 30.23 314 SER A C 1
ATOM 2364 O O . SER A 1 314 ? 45.452 -2.512 -69.280 1.00 30.23 314 SER A O 1
ATOM 2366 N N . THR A 1 315 ? 47.236 -1.909 -70.490 1.00 40.66 315 THR A N 1
ATOM 2367 C CA . THR A 1 315 ? 47.596 -0.710 -69.724 1.00 40.66 315 THR A CA 1
ATOM 2368 C C . THR A 1 315 ? 46.644 0.440 -70.070 1.00 40.66 315 THR A C 1
ATOM 2370 O O . THR A 1 315 ? 46.732 0.977 -71.174 1.00 40.66 315 THR A O 1
ATOM 2373 N N . SER A 1 316 ? 45.765 0.826 -69.141 1.00 35.75 316 SER A N 1
ATOM 2374 C CA . SER A 1 316 ? 45.042 2.108 -69.172 1.00 35.75 316 SER A CA 1
ATOM 2375 C C . SER A 1 316 ? 45.839 3.156 -68.391 1.00 35.75 316 SER A C 1
ATOM 2377 O O . SER A 1 316 ? 46.212 2.917 -67.248 1.00 35.75 316 SER A O 1
ATOM 2379 N N . GLN A 1 317 ? 46.096 4.318 -68.999 1.00 46.62 317 GLN A N 1
ATOM 2380 C CA . GLN A 1 317 ? 46.932 5.406 -68.454 1.00 46.62 317 GLN A CA 1
ATOM 2381 C C . GLN A 1 317 ? 46.284 6.209 -67.303 1.00 46.62 317 GLN A C 1
ATOM 2383 O O . GLN A 1 317 ? 46.833 7.223 -66.883 1.00 46.62 317 GLN A O 1
ATOM 2388 N N . VAL A 1 318 ? 45.117 5.809 -66.792 1.00 49.81 318 VAL A N 1
ATOM 2389 C CA . VAL A 1 318 ? 44.298 6.656 -65.896 1.00 49.81 318 VAL A CA 1
ATOM 2390 C C . VAL A 1 318 ? 44.411 6.257 -64.412 1.00 49.81 318 VAL A C 1
ATOM 2392 O O . VAL A 1 318 ? 43.839 6.904 -63.537 1.00 49.81 318 VAL A O 1
ATOM 2395 N N . SER A 1 319 ? 45.225 5.242 -64.093 1.00 48.09 319 SER A N 1
ATOM 2396 C CA . SER A 1 319 ? 45.582 4.875 -62.711 1.00 48.09 319 SER A CA 1
ATOM 2397 C C . SER A 1 319 ? 46.952 5.389 -62.246 1.00 48.09 319 SER A C 1
ATOM 2399 O O . SER A 1 319 ? 47.344 5.102 -61.117 1.00 48.09 319 SER A O 1
ATOM 2401 N N . ASP A 1 320 ? 47.691 6.124 -63.082 1.00 56.53 320 ASP A N 1
ATOM 2402 C CA . ASP A 1 320 ? 49.030 6.607 -62.727 1.00 56.53 320 ASP A CA 1
ATOM 2403 C C . ASP A 1 320 ? 48.951 7.849 -61.824 1.00 56.53 320 ASP A C 1
ATOM 2405 O O . ASP A 1 320 ? 48.285 8.836 -62.149 1.00 56.53 320 ASP A O 1
ATOM 2409 N N . SER A 1 321 ? 49.659 7.832 -60.684 1.00 59.09 321 SER A N 1
ATOM 2410 C CA . SER A 1 321 ? 49.727 8.979 -59.758 1.00 59.09 321 SER A CA 1
ATOM 2411 C C . SER A 1 321 ? 50.261 10.244 -60.427 1.00 59.09 321 SER A C 1
ATOM 2413 O O . SER A 1 321 ? 49.894 11.355 -60.043 1.00 59.09 321 SER A O 1
ATOM 2415 N N . ASP A 1 322 ? 51.098 10.065 -61.445 1.00 66.94 322 ASP A N 1
ATOM 2416 C CA . ASP A 1 322 ? 51.757 11.143 -62.175 1.00 66.94 322 ASP A CA 1
ATOM 2417 C C . ASP A 1 322 ? 50.753 11.952 -63.009 1.00 66.94 322 ASP A C 1
ATOM 2419 O O . ASP A 1 322 ? 50.870 13.174 -63.099 1.00 66.94 322 ASP A O 1
ATOM 2423 N N . TYR A 1 323 ? 49.701 11.304 -63.529 1.00 72.69 323 TYR A N 1
ATOM 2424 C CA . TYR A 1 323 ? 48.614 11.985 -64.237 1.00 72.69 323 TYR A CA 1
ATOM 2425 C C . TYR A 1 323 ? 47.844 12.928 -63.304 1.00 72.69 323 TYR A C 1
ATOM 2427 O O . TYR A 1 323 ? 47.581 14.088 -63.627 1.00 72.69 323 TYR A O 1
ATOM 2435 N N . TRP A 1 324 ? 47.516 12.450 -62.104 1.00 71.38 324 TRP A N 1
ATOM 2436 C CA . TRP A 1 324 ? 46.764 13.232 -61.126 1.00 71.38 324 TRP A CA 1
ATOM 2437 C C . TRP A 1 324 ? 47.585 14.366 -60.517 1.00 71.38 324 TRP A C 1
ATOM 2439 O O . TRP A 1 324 ? 47.038 15.438 -60.257 1.00 71.38 324 TRP A O 1
ATOM 2449 N N . ALA A 1 325 ? 48.895 14.172 -60.359 1.00 72.62 325 ALA A N 1
ATOM 2450 C CA . ALA A 1 325 ? 49.807 15.237 -59.960 1.00 72.62 325 ALA A CA 1
ATOM 2451 C C . ALA A 1 325 ? 49.801 16.399 -60.972 1.00 72.62 325 ALA A C 1
ATOM 2453 O O . ALA A 1 325 ? 49.681 17.557 -60.569 1.00 72.62 325 ALA A O 1
ATOM 2454 N N . GLU A 1 326 ? 49.825 16.101 -62.276 1.00 75.56 326 GLU A N 1
ATOM 2455 C CA . GLU A 1 326 ? 49.769 17.116 -63.337 1.00 75.56 326 GLU A CA 1
ATOM 2456 C C . GLU A 1 326 ? 48.428 17.875 -63.344 1.00 75.56 326 GLU A C 1
ATOM 2458 O O . GLU A 1 326 ? 48.382 19.099 -63.507 1.00 75.56 326 GLU A O 1
ATOM 2463 N N . VAL A 1 327 ? 47.315 17.168 -63.123 1.00 75.19 327 VAL A N 1
ATOM 2464 C CA . VAL A 1 327 ? 45.982 17.784 -63.018 1.00 75.19 327 VAL A CA 1
ATOM 2465 C C . VAL A 1 327 ? 45.909 18.727 -61.810 1.00 75.19 327 VAL A C 1
ATOM 2467 O O . VAL A 1 327 ? 45.413 19.848 -61.940 1.00 75.19 327 VAL A O 1
ATOM 2470 N N . VAL A 1 328 ? 46.449 18.327 -60.654 1.00 74.81 328 VAL A N 1
ATOM 2471 C CA . VAL A 1 328 ? 46.504 19.172 -59.447 1.00 74.81 328 VAL A CA 1
ATOM 2472 C C . VAL A 1 328 ? 47.398 20.396 -59.652 1.00 74.81 328 VAL A C 1
ATOM 2474 O O . VAL A 1 328 ? 47.034 21.496 -59.231 1.00 74.81 328 VAL A O 1
ATOM 2477 N N . GLU A 1 329 ? 48.536 20.254 -60.333 1.00 76.69 329 GLU A N 1
ATOM 2478 C CA . GLU A 1 329 ? 49.413 21.383 -60.658 1.00 76.69 329 GLU A CA 1
ATOM 2479 C C . GLU A 1 329 ? 48.693 22.415 -61.541 1.00 76.69 329 GLU A C 1
ATOM 2481 O O . GLU A 1 329 ? 48.699 23.612 -61.235 1.00 76.69 329 GLU A O 1
ATOM 2486 N N . LYS A 1 330 ? 47.971 21.956 -62.571 1.00 79.00 330 LYS A N 1
ATOM 2487 C CA . LYS A 1 330 ? 47.149 22.816 -63.440 1.00 79.00 330 LYS A CA 1
ATOM 2488 C C . LYS A 1 330 ? 46.044 23.539 -62.671 1.00 79.00 330 LYS A C 1
ATOM 2490 O O . LYS A 1 330 ? 45.832 24.732 -62.890 1.00 79.00 330 LYS A O 1
ATOM 2495 N N . ILE A 1 331 ? 45.367 22.857 -61.745 1.00 78.25 331 ILE A N 1
ATOM 2496 C CA . ILE A 1 331 ? 44.359 23.473 -60.863 1.00 78.25 331 ILE A CA 1
ATOM 2497 C C . ILE A 1 331 ? 45.004 24.560 -60.000 1.00 78.25 331 ILE A C 1
ATOM 2499 O O . ILE A 1 331 ? 44.483 25.670 -59.901 1.00 78.25 331 ILE A O 1
ATOM 2503 N N . ASN A 1 332 ? 46.168 24.274 -59.419 1.00 77.06 332 ASN A N 1
ATOM 2504 C CA . ASN A 1 332 ? 46.863 25.212 -58.547 1.00 77.06 332 ASN A CA 1
ATOM 2505 C C . ASN A 1 332 ? 47.422 26.436 -59.285 1.00 77.06 332 ASN A C 1
ATOM 2507 O O . ASN A 1 332 ? 47.486 27.512 -58.681 1.00 77.06 332 ASN A O 1
ATOM 2511 N N . GLY A 1 333 ? 47.785 26.291 -60.561 1.00 72.88 333 GLY A N 1
ATOM 2512 C CA . GLY A 1 333 ? 48.225 27.381 -61.436 1.00 72.88 333 GLY A CA 1
ATOM 2513 C C . GLY A 1 333 ? 47.094 28.209 -62.060 1.00 72.88 333 GLY A C 1
ATOM 2514 O O . GLY A 1 333 ? 47.375 29.213 -62.709 1.00 72.88 333 GLY A O 1
ATOM 2515 N N . THR A 1 334 ? 45.830 27.819 -61.870 1.00 78.38 334 THR A N 1
ATOM 2516 C CA . THR A 1 334 ? 44.665 28.500 -62.454 1.00 78.38 334 THR A CA 1
ATOM 2517 C C . THR A 1 334 ? 44.044 29.487 -61.459 1.00 78.38 334 THR A C 1
ATOM 2519 O O . THR A 1 334 ? 43.908 29.195 -60.270 1.00 78.38 334 THR A O 1
ATOM 2522 N N . GLU A 1 335 ? 43.654 30.674 -61.934 1.00 75.56 335 GLU A N 1
ATOM 2523 C CA . GLU A 1 335 ? 42.980 31.685 -61.109 1.00 75.56 335 GLU A CA 1
ATOM 2524 C C . GLU A 1 335 ? 41.570 31.239 -60.679 1.00 75.56 335 GLU A C 1
ATOM 2526 O O . GLU A 1 335 ? 40.898 30.468 -61.370 1.00 75.56 335 GLU A O 1
ATOM 2531 N N . LYS A 1 336 ? 41.092 31.748 -59.536 1.00 79.88 336 LYS A N 1
ATOM 2532 C CA . LYS A 1 336 ? 39.760 31.434 -58.993 1.00 79.88 336 LYS A CA 1
ATOM 2533 C C . LYS A 1 336 ? 38.665 31.751 -60.020 1.00 79.88 336 LYS A C 1
ATOM 2535 O O . LYS A 1 336 ? 38.599 32.859 -60.541 1.00 79.88 336 LYS A O 1
ATOM 2540 N N . GLY A 1 337 ? 37.783 30.786 -60.280 1.00 69.75 337 GLY A N 1
ATOM 2541 C CA . GLY A 1 337 ? 36.756 30.864 -61.327 1.00 69.75 337 GLY A CA 1
ATOM 2542 C C . GLY A 1 337 ? 37.218 30.411 -62.721 1.00 69.75 337 GLY A C 1
ATOM 2543 O O . GLY A 1 337 ? 36.399 30.370 -63.640 1.00 69.75 337 GLY A O 1
ATOM 2544 N N . GLY A 1 338 ? 38.495 30.049 -62.888 1.00 72.06 338 GLY A N 1
ATOM 2545 C CA . GLY A 1 338 ? 39.043 29.497 -64.126 1.00 72.06 338 GLY A CA 1
ATOM 2546 C C . GLY A 1 338 ? 38.623 28.048 -64.402 1.00 72.06 338 GLY A C 1
ATOM 2547 O O . GLY A 1 338 ? 37.983 27.388 -63.574 1.00 72.06 338 GLY A O 1
ATOM 2548 N N . ARG A 1 339 ? 38.975 27.556 -65.599 1.00 77.50 339 ARG A N 1
ATOM 2549 C CA . ARG A 1 339 ? 38.631 26.210 -66.085 1.00 77.50 339 ARG A CA 1
ATOM 2550 C C . ARG A 1 339 ? 39.869 25.425 -66.508 1.00 77.50 339 ARG A C 1
ATOM 2552 O O . ARG A 1 33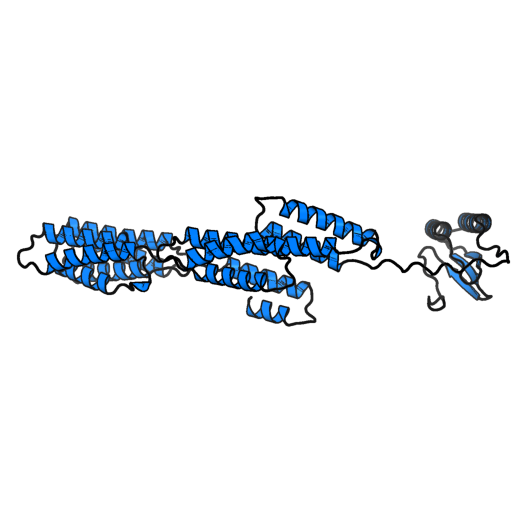9 ? 40.710 25.961 -67.223 1.00 77.50 339 ARG A O 1
ATOM 2559 N N . VAL A 1 340 ? 39.927 24.155 -66.116 1.00 74.62 340 VAL A N 1
ATOM 2560 C CA . VAL A 1 340 ? 40.975 23.196 -66.501 1.00 74.62 340 VAL A CA 1
ATOM 2561 C C . VAL A 1 340 ? 40.328 22.031 -67.247 1.00 74.62 340 VAL A C 1
ATOM 2563 O O . VAL A 1 340 ? 39.323 21.505 -66.787 1.00 74.62 340 VAL A O 1
ATOM 2566 N N . ASN A 1 341 ? 40.893 21.607 -68.378 1.00 74.69 341 ASN A N 1
ATOM 2567 C CA . ASN A 1 341 ? 40.394 20.446 -69.123 1.00 74.69 341 ASN A CA 1
ATOM 2568 C C . ASN A 1 341 ? 41.254 19.212 -68.822 1.00 74.69 341 ASN A C 1
ATOM 2570 O O . ASN A 1 341 ? 42.485 19.301 -68.835 1.00 74.69 341 ASN A O 1
ATOM 2574 N N . ALA A 1 342 ? 40.607 18.073 -68.586 1.00 74.88 342 ALA A N 1
ATOM 2575 C CA . ALA A 1 342 ? 41.240 16.788 -68.302 1.00 74.88 342 ALA A CA 1
ATOM 2576 C C . ALA A 1 342 ? 40.499 15.645 -69.019 1.00 74.88 342 ALA A C 1
ATOM 2578 O O . ALA A 1 342 ? 39.368 15.812 -69.470 1.00 74.88 342 ALA A O 1
ATOM 2579 N N . LYS A 1 343 ? 41.145 14.483 -69.145 1.00 71.00 343 LYS A N 1
ATOM 2580 C CA . LYS A 1 343 ? 40.559 13.277 -69.745 1.00 71.00 343 LYS A CA 1
ATOM 2581 C C . LYS A 1 343 ? 40.385 12.222 -68.670 1.00 71.00 343 LYS A C 1
ATOM 2583 O O . LYS A 1 343 ? 41.267 12.052 -67.836 1.00 71.00 343 LYS A O 1
ATOM 2588 N N . LEU A 1 344 ? 39.260 11.528 -68.690 1.00 66.12 344 LEU A N 1
ATOM 2589 C CA . LEU A 1 344 ? 38.969 10.498 -67.707 1.00 66.12 344 LEU A CA 1
ATOM 2590 C C . LEU A 1 344 ? 38.360 9.293 -68.422 1.00 66.12 344 LEU A C 1
ATOM 2592 O O . LEU A 1 344 ? 37.393 9.430 -69.169 1.00 66.12 344 LEU A O 1
ATOM 2596 N N . ASP A 1 345 ? 38.958 8.121 -68.220 1.00 58.16 345 ASP A N 1
ATOM 2597 C CA . ASP A 1 345 ? 38.409 6.873 -68.746 1.00 58.16 345 ASP A CA 1
ATOM 2598 C C . ASP A 1 345 ? 37.056 6.579 -68.078 1.00 58.16 345 ASP A C 1
ATOM 2600 O O . ASP A 1 345 ? 36.828 6.904 -66.911 1.00 58.16 345 ASP A O 1
ATOM 2604 N N . GLU A 1 346 ? 36.140 5.961 -68.822 1.00 51.66 346 GLU A N 1
ATOM 2605 C CA . GLU A 1 346 ? 34.815 5.605 -68.313 1.00 51.66 346 GLU A CA 1
ATOM 2606 C C . GLU A 1 346 ? 34.951 4.643 -67.116 1.00 51.66 346 GLU A C 1
ATOM 2608 O O . GLU A 1 346 ? 35.577 3.587 -67.220 1.00 51.66 346 GLU A O 1
ATOM 2613 N N . GLY A 1 347 ? 34.416 5.041 -65.956 1.00 48.16 347 GLY A N 1
ATOM 2614 C CA . GLY A 1 347 ? 34.540 4.300 -64.694 1.00 48.16 347 GLY A CA 1
ATOM 2615 C C . GLY A 1 347 ? 35.790 4.611 -63.855 1.00 48.16 347 GLY A C 1
ATOM 2616 O O . GLY A 1 347 ? 35.973 4.000 -62.801 1.00 48.16 347 GLY A O 1
ATOM 2617 N N . ALA A 1 348 ? 36.652 5.545 -64.274 1.00 52.72 348 ALA A N 1
ATOM 2618 C CA . ALA A 1 348 ? 37.774 6.003 -63.457 1.00 52.72 348 ALA A CA 1
ATOM 2619 C C . ALA A 1 348 ? 37.324 7.015 -62.386 1.00 52.72 348 ALA A C 1
ATOM 2621 O O . ALA A 1 348 ? 36.543 7.929 -62.650 1.00 52.72 348 ALA A O 1
ATOM 2622 N N . ASN A 1 349 ? 37.855 6.868 -61.168 1.00 56.47 349 ASN A N 1
ATOM 2623 C CA . ASN A 1 349 ? 37.541 7.751 -60.046 1.00 56.47 349 ASN A CA 1
ATOM 2624 C C . ASN A 1 349 ? 38.489 8.950 -59.997 1.00 56.47 349 ASN A C 1
ATOM 2626 O O . ASN A 1 349 ? 39.706 8.801 -60.110 1.00 56.47 349 ASN A O 1
ATOM 2630 N N . VAL A 1 350 ? 37.930 10.131 -59.735 1.00 62.88 350 VAL A N 1
ATOM 2631 C CA . VAL A 1 350 ? 38.715 11.322 -59.402 1.00 62.88 350 VAL A CA 1
ATOM 2632 C C . VAL A 1 350 ? 39.203 11.186 -57.952 1.00 62.88 350 VAL A C 1
ATOM 2634 O O . VAL A 1 350 ? 38.371 11.035 -57.055 1.00 62.88 350 VAL A O 1
ATOM 2637 N N . PRO A 1 351 ? 40.519 11.225 -57.676 1.00 62.78 351 PRO A N 1
ATOM 2638 C CA . PRO A 1 351 ? 41.027 11.076 -56.318 1.00 62.78 351 PRO A CA 1
ATOM 2639 C C . PRO A 1 351 ? 40.642 12.276 -55.444 1.00 62.78 351 PRO A C 1
ATOM 2641 O O . PRO A 1 351 ? 40.548 13.410 -55.920 1.00 62.78 351 PRO A O 1
ATOM 2644 N N . ALA A 1 352 ? 40.483 12.037 -54.139 1.00 61.78 352 ALA A N 1
ATOM 2645 C CA . ALA A 1 352 ? 40.117 13.069 -53.164 1.00 61.78 352 ALA A CA 1
ATOM 2646 C C . ALA A 1 352 ? 41.059 14.287 -53.204 1.00 61.78 352 ALA A C 1
ATOM 2648 O O . ALA A 1 352 ? 40.608 15.422 -53.101 1.00 61.78 352 ALA A O 1
ATOM 2649 N N . THR A 1 353 ? 42.346 14.070 -53.488 1.00 67.44 353 THR A N 1
ATOM 2650 C CA . THR A 1 353 ? 43.357 15.130 -53.632 1.00 67.44 353 THR A CA 1
ATOM 2651 C C . THR A 1 353 ? 43.030 16.147 -54.729 1.00 67.44 353 THR A C 1
ATOM 2653 O O . THR A 1 353 ? 43.327 17.333 -54.581 1.00 67.44 353 THR A O 1
ATOM 2656 N N . VAL A 1 354 ? 42.385 15.721 -55.817 1.00 69.19 354 VAL A N 1
ATOM 2657 C CA . VAL A 1 354 ? 41.929 16.612 -56.895 1.00 69.19 354 VAL A CA 1
ATOM 2658 C C . VAL A 1 354 ? 40.684 17.377 -56.457 1.00 69.19 354 VAL A C 1
ATOM 2660 O O . VAL A 1 354 ? 40.589 18.579 -56.695 1.00 69.19 354 VAL A O 1
ATOM 2663 N N . ILE A 1 355 ? 39.757 16.713 -55.763 1.00 65.50 355 ILE A N 1
ATOM 2664 C CA . ILE A 1 355 ? 38.542 17.337 -55.219 1.00 65.50 355 ILE A CA 1
ATOM 2665 C C . ILE A 1 355 ? 38.910 18.429 -54.201 1.00 65.50 355 ILE A C 1
ATOM 2667 O O . ILE A 1 355 ? 38.365 19.535 -54.245 1.00 65.50 355 ILE A O 1
ATOM 2671 N N . ASP A 1 356 ? 39.890 18.163 -53.341 1.00 68.00 356 ASP A N 1
ATOM 2672 C CA . ASP A 1 356 ? 40.385 19.114 -52.347 1.00 68.00 356 ASP A CA 1
ATOM 2673 C C . ASP A 1 356 ? 41.121 20.294 -52.995 1.00 68.00 356 ASP A C 1
ATOM 2675 O O . ASP A 1 356 ? 40.926 21.446 -52.600 1.00 68.00 356 ASP A O 1
ATOM 2679 N N . ALA A 1 357 ? 41.907 20.053 -54.049 1.00 69.19 357 ALA A N 1
ATOM 2680 C CA . ALA A 1 357 ? 42.529 21.129 -54.820 1.00 69.19 357 ALA A CA 1
ATOM 2681 C C . ALA A 1 357 ? 41.477 22.058 -55.458 1.00 69.19 357 ALA A C 1
ATOM 2683 O O . ALA A 1 357 ? 41.628 23.284 -55.426 1.00 69.19 357 ALA A O 1
ATOM 2684 N N . LEU A 1 358 ? 40.375 21.501 -55.976 1.00 70.31 358 LEU A N 1
ATOM 2685 C CA . LEU A 1 358 ? 39.266 22.273 -56.550 1.00 70.31 358 LEU A CA 1
ATOM 2686 C C . LEU A 1 358 ? 38.529 23.108 -55.500 1.00 70.31 358 LEU A C 1
ATOM 2688 O O . LEU A 1 358 ? 38.239 24.280 -55.758 1.00 70.31 358 LEU A O 1
ATOM 2692 N N . LYS A 1 359 ? 38.278 22.539 -54.312 1.00 69.19 359 LYS A N 1
ATOM 2693 C CA . LYS A 1 359 ? 37.732 23.256 -53.144 1.00 69.19 359 LYS A CA 1
ATOM 2694 C C . LYS A 1 359 ? 38.598 24.447 -52.769 1.00 69.19 359 LYS A C 1
ATOM 2696 O O . LYS A 1 359 ? 38.103 25.568 -52.674 1.00 69.19 359 LYS A O 1
ATOM 2701 N N . ASN A 1 360 ? 39.896 24.204 -52.620 1.00 70.12 360 ASN A N 1
ATOM 2702 C CA . ASN A 1 360 ? 40.842 25.206 -52.150 1.00 70.12 360 ASN A CA 1
ATOM 2703 C C . ASN A 1 360 ? 41.037 26.350 -53.155 1.00 70.12 360 ASN A C 1
ATOM 2705 O O . ASN A 1 360 ? 41.175 27.506 -52.755 1.00 70.12 360 ASN A O 1
ATOM 2709 N N . LYS A 1 361 ? 41.035 26.058 -54.462 1.00 74.69 361 LYS A N 1
ATOM 2710 C CA . LYS A 1 361 ? 41.274 27.064 -55.512 1.00 74.69 361 LYS A CA 1
ATOM 2711 C C . LYS A 1 361 ? 40.005 27.723 -56.052 1.00 74.69 361 LYS A C 1
ATOM 2713 O O . LYS A 1 361 ? 40.082 28.817 -56.609 1.00 74.69 361 LYS A O 1
ATOM 2718 N N . GLY A 1 362 ? 38.837 27.099 -55.892 1.00 71.81 362 GLY A N 1
ATOM 2719 C CA . GLY A 1 362 ? 37.588 27.576 -56.494 1.00 71.81 362 GLY A CA 1
ATOM 2720 C C . GLY A 1 362 ? 37.630 27.549 -58.027 1.00 71.81 362 GLY A C 1
ATOM 2721 O O . GLY A 1 362 ? 37.153 28.480 -58.676 1.00 71.81 362 GLY A O 1
ATOM 2722 N N . VAL A 1 363 ? 38.253 26.514 -58.592 1.00 71.75 363 VAL A N 1
ATOM 2723 C CA . VAL A 1 363 ? 38.416 26.263 -60.036 1.00 71.75 363 VAL A CA 1
ATOM 2724 C C . VAL A 1 363 ? 37.452 25.150 -60.460 1.00 71.75 363 VAL A C 1
ATOM 2726 O O . VAL A 1 363 ? 37.043 24.331 -59.639 1.00 71.75 363 VAL A O 1
ATOM 2729 N N . THR A 1 364 ? 37.052 25.130 -61.733 1.00 72.62 364 THR A N 1
ATOM 2730 C CA . THR A 1 364 ? 36.245 24.040 -62.313 1.00 72.62 364 THR A CA 1
ATOM 2731 C C . THR A 1 364 ? 37.106 23.186 -63.237 1.00 72.62 364 THR A C 1
ATOM 2733 O O . THR A 1 364 ? 37.805 23.732 -64.090 1.00 72.62 364 THR A O 1
ATOM 2736 N N . VAL A 1 365 ? 37.028 21.861 -63.120 1.00 72.69 365 VAL A N 1
ATOM 2737 C CA . VAL A 1 365 ? 37.610 20.947 -64.115 1.00 72.69 365 VAL A CA 1
ATOM 2738 C C . VAL A 1 365 ? 36.516 20.430 -65.037 1.00 72.69 365 VAL A C 1
ATOM 2740 O O . VAL A 1 365 ? 35.423 20.116 -64.578 1.00 72.69 365 VAL A O 1
ATOM 2743 N N . VAL A 1 366 ? 36.806 20.350 -66.333 1.00 73.69 366 VAL A N 1
ATOM 2744 C CA . VAL A 1 366 ? 35.969 19.683 -67.332 1.00 73.69 366 VAL A CA 1
ATOM 2745 C C . VAL A 1 366 ? 36.659 18.382 -67.733 1.00 73.69 366 VAL A C 1
ATOM 2747 O O . VAL A 1 366 ? 37.747 18.414 -68.310 1.00 73.69 366 VAL A O 1
ATOM 2750 N N . PHE A 1 367 ? 36.045 17.251 -67.395 1.00 73.69 367 PHE A N 1
ATOM 2751 C CA . PHE A 1 367 ? 36.508 15.920 -67.767 1.00 73.69 367 PHE A CA 1
ATOM 2752 C C . PHE A 1 367 ? 35.820 15.452 -69.047 1.00 73.69 367 PHE A C 1
ATOM 2754 O O . PHE A 1 367 ? 34.595 15.359 -69.086 1.00 73.69 367 PHE A O 1
ATOM 2761 N N . GLU A 1 368 ? 36.603 15.122 -70.070 1.00 62.75 368 GLU A N 1
ATOM 2762 C CA . GLU A 1 368 ? 36.125 14.391 -71.246 1.00 62.75 368 GLU A CA 1
ATOM 2763 C C . GLU A 1 368 ? 36.080 12.892 -70.895 1.00 62.75 368 GLU A C 1
ATOM 2765 O O . GLU A 1 368 ? 37.132 12.273 -70.712 1.00 62.75 368 GLU A O 1
ATOM 2770 N N . ILE A 1 369 ? 34.875 12.321 -70.792 1.00 60.25 369 ILE A N 1
ATOM 2771 C CA . ILE A 1 369 ? 34.617 10.891 -70.550 1.00 60.25 369 ILE A CA 1
ATOM 2772 C C . ILE A 1 369 ? 33.819 10.354 -71.737 1.00 60.25 369 ILE A C 1
ATOM 2774 O O . ILE A 1 369 ? 32.730 10.848 -72.034 1.00 60.25 369 ILE A O 1
ATOM 2778 N N . GLY A 1 370 ? 34.360 9.371 -72.461 1.00 56.53 370 GLY A N 1
ATOM 2779 C CA . GLY A 1 370 ? 33.653 8.749 -73.591 1.00 56.53 370 GLY A CA 1
ATOM 2780 C C . GLY A 1 370 ? 33.221 9.735 -74.693 1.00 56.53 370 GLY A C 1
ATOM 2781 O O . GLY A 1 370 ? 32.200 9.522 -75.348 1.00 56.53 370 GLY A O 1
ATOM 2782 N N . GLY A 1 371 ? 33.960 10.837 -74.880 1.00 58.25 371 GLY A N 1
ATOM 2783 C CA . GLY A 1 371 ? 33.646 11.892 -75.853 1.00 58.25 371 GLY A CA 1
ATOM 2784 C C . GLY A 1 371 ? 32.566 12.888 -75.407 1.00 58.25 371 GLY A C 1
ATOM 2785 O O . GLY A 1 371 ? 32.042 13.627 -76.244 1.00 58.25 371 GLY A O 1
ATOM 2786 N N . LYS A 1 372 ? 32.214 12.906 -74.115 1.00 53.03 372 LYS A N 1
ATOM 2787 C CA . LYS A 1 372 ? 31.316 13.889 -73.495 1.00 53.03 372 LYS A CA 1
ATOM 2788 C C . LYS A 1 372 ? 32.023 14.632 -72.367 1.00 53.03 372 LYS A C 1
ATOM 2790 O O . LYS A 1 372 ? 32.775 14.033 -71.606 1.00 53.03 372 LYS A O 1
ATOM 2795 N N . ASP A 1 373 ? 31.731 15.921 -72.249 1.00 64.19 373 ASP A N 1
ATOM 2796 C CA . ASP A 1 373 ? 32.346 16.807 -71.263 1.00 64.19 373 ASP A CA 1
ATOM 2797 C C . ASP A 1 373 ? 31.508 16.907 -69.984 1.00 64.19 373 ASP A C 1
ATOM 2799 O O . ASP A 1 373 ? 30.302 17.167 -70.033 1.00 64.19 373 ASP A O 1
ATOM 2803 N N . TYR A 1 374 ? 32.170 16.781 -68.833 1.00 63.12 374 TYR A N 1
ATOM 2804 C CA . TYR A 1 374 ? 31.553 16.816 -67.510 1.00 63.12 374 TYR A CA 1
ATOM 2805 C C . TYR A 1 374 ? 32.279 17.785 -66.582 1.00 63.12 374 TYR A C 1
ATOM 2807 O O . TYR A 1 374 ? 33.479 17.664 -66.351 1.00 63.12 374 TYR A O 1
ATOM 2815 N N . ALA A 1 375 ? 31.551 18.758 -66.031 1.00 63.34 375 ALA A N 1
ATOM 2816 C CA . ALA A 1 375 ? 32.126 19.776 -65.159 1.00 63.34 375 ALA A CA 1
ATOM 2817 C C . ALA A 1 375 ? 32.069 19.360 -63.681 1.00 63.34 375 ALA A C 1
ATOM 2819 O O . ALA A 1 375 ? 30.996 19.036 -63.168 1.00 63.34 375 ALA A O 1
ATOM 2820 N N . VAL A 1 376 ? 33.211 19.452 -62.998 1.00 64.75 376 VAL A N 1
ATOM 2821 C CA . VAL A 1 376 ? 33.380 19.203 -61.561 1.00 64.75 376 VAL A CA 1
ATOM 2822 C C . VAL A 1 376 ? 33.892 20.474 -60.888 1.00 64.75 376 VAL A C 1
ATOM 2824 O O . VAL A 1 376 ? 34.904 21.048 -61.300 1.00 64.75 376 VAL A O 1
ATOM 2827 N N . ASN A 1 377 ? 33.188 20.923 -59.850 1.00 59.34 377 ASN A N 1
ATOM 2828 C CA . ASN A 1 377 ? 33.579 22.060 -59.016 1.00 59.34 377 ASN A CA 1
ATOM 2829 C C . ASN A 1 377 ? 33.976 21.594 -57.599 1.00 59.34 377 ASN A C 1
ATOM 2831 O O . ASN A 1 377 ? 33.826 20.426 -57.242 1.00 59.34 377 ASN A O 1
ATOM 2835 N N . GLY A 1 378 ? 34.447 22.522 -56.763 1.00 52.88 378 GLY A N 1
ATOM 2836 C CA . GLY A 1 378 ? 34.808 22.235 -55.371 1.00 52.88 378 GLY A CA 1
ATOM 2837 C C . GLY A 1 378 ? 33.659 21.735 -54.475 1.00 52.88 378 GLY A C 1
ATOM 2838 O O . GLY A 1 378 ? 33.916 21.265 -53.378 1.00 52.88 378 GLY A O 1
ATOM 2839 N N . ALA A 1 379 ? 32.392 21.774 -54.891 1.00 50.56 379 ALA A N 1
ATOM 2840 C CA . ALA A 1 379 ? 31.312 21.176 -54.099 1.00 50.56 379 ALA A CA 1
ATOM 2841 C C . ALA A 1 379 ? 31.213 19.648 -54.287 1.00 50.56 379 ALA A C 1
ATOM 2843 O O . ALA A 1 379 ? 30.474 18.997 -53.559 1.00 50.56 379 ALA A O 1
ATOM 2844 N N . GLY A 1 380 ? 31.954 19.069 -55.243 1.00 51.31 380 GLY A N 1
ATOM 2845 C CA . GLY A 1 380 ? 31.788 17.666 -55.638 1.00 51.31 380 GLY A CA 1
ATOM 2846 C C . GLY A 1 380 ? 30.533 17.420 -56.485 1.00 51.31 380 GLY A C 1
ATOM 2847 O O . GLY A 1 380 ? 30.209 16.276 -56.784 1.00 51.31 380 GLY A O 1
ATOM 2848 N N . GLU A 1 381 ? 29.830 18.478 -56.900 1.00 45.78 381 GLU A N 1
ATOM 2849 C CA . GLU A 1 381 ? 28.617 18.374 -57.709 1.00 45.78 381 GLU A CA 1
ATOM 2850 C C . GLU A 1 381 ? 28.964 18.239 -59.201 1.00 45.78 381 GLU A C 1
ATOM 2852 O O . GLU A 1 381 ? 29.457 19.178 -59.835 1.00 45.78 381 GLU A O 1
ATOM 2857 N N . LEU A 1 382 ? 28.669 17.071 -59.779 1.00 50.91 382 LEU A N 1
ATOM 2858 C CA . LEU A 1 382 ? 28.690 16.835 -61.225 1.00 50.91 382 LEU A CA 1
ATOM 2859 C C . LEU A 1 382 ? 27.433 17.441 -61.865 1.00 50.91 382 LEU A C 1
ATOM 2861 O O . LEU A 1 382 ? 26.349 16.856 -61.819 1.00 50.91 382 LEU A O 1
ATOM 2865 N N . LYS A 1 383 ? 27.548 18.598 -62.527 1.00 43.81 383 LYS A N 1
ATOM 2866 C CA . LYS A 1 383 ? 26.441 19.103 -63.360 1.00 43.81 383 LYS A CA 1
ATOM 2867 C C . LYS A 1 383 ? 26.365 18.297 -64.660 1.00 43.81 383 LYS A C 1
ATOM 2869 O O . LYS A 1 383 ? 27.182 18.497 -65.553 1.00 43.81 383 LYS A O 1
ATOM 2874 N N . GLY A 1 384 ? 25.357 17.425 -64.769 1.00 43.91 384 GLY A N 1
ATOM 2875 C CA . GLY A 1 384 ? 25.034 16.672 -65.992 1.00 43.91 384 GLY A CA 1
ATOM 2876 C C . GLY A 1 384 ? 25.383 15.176 -65.985 1.00 43.91 384 GLY A C 1
ATOM 2877 O O . GLY A 1 384 ? 25.230 14.536 -67.022 1.00 43.91 384 GLY A O 1
ATOM 2878 N N . TYR A 1 385 ? 25.806 14.610 -64.849 1.00 35.88 385 TYR A N 1
ATOM 2879 C CA . TYR A 1 385 ? 26.028 13.167 -64.666 1.00 35.88 385 TYR A CA 1
ATOM 2880 C C . TYR A 1 385 ? 24.965 12.627 -63.696 1.00 35.88 385 TYR A C 1
ATOM 2882 O O . TYR A 1 385 ? 25.017 12.911 -62.503 1.00 35.88 385 TYR A O 1
ATOM 2890 N N . SER A 1 386 ? 23.963 11.887 -64.181 1.00 32.31 386 SER A N 1
ATOM 2891 C CA . SER A 1 386 ? 23.109 11.090 -63.289 1.00 32.31 386 SER A CA 1
ATOM 2892 C C . SER A 1 386 ? 23.871 9.819 -62.924 1.00 32.31 386 SER A C 1
ATOM 2894 O O . SER A 1 386 ? 24.268 9.088 -63.829 1.00 32.31 386 SER A O 1
ATOM 2896 N N . ALA A 1 387 ? 24.048 9.543 -61.631 1.00 30.30 387 ALA A N 1
ATOM 2897 C CA . ALA A 1 387 ? 24.760 8.387 -61.067 1.00 30.30 387 ALA A CA 1
ATOM 2898 C C . ALA A 1 387 ? 24.083 7.015 -61.323 1.00 30.30 387 ALA A C 1
ATOM 2900 O O . ALA A 1 387 ? 24.169 6.105 -60.508 1.00 30.30 387 ALA A O 1
ATOM 2901 N N . ALA A 1 388 ? 23.396 6.857 -62.454 1.00 24.73 388 ALA A N 1
ATOM 2902 C CA . ALA A 1 388 ? 22.732 5.635 -62.883 1.00 24.73 388 ALA A CA 1
ATOM 2903 C C . ALA A 1 388 ? 23.343 5.140 -64.204 1.00 24.73 388 ALA A C 1
ATOM 2905 O O . ALA A 1 388 ? 22.699 5.199 -65.248 1.00 24.73 388 ALA A O 1
ATOM 2906 N N . ALA A 1 389 ? 24.601 4.694 -64.159 1.00 24.14 389 ALA A N 1
ATOM 2907 C CA . ALA A 1 389 ? 25.184 3.754 -65.120 1.00 24.14 389 ALA A CA 1
ATOM 2908 C C . ALA A 1 389 ? 26.537 3.230 -64.595 1.00 24.14 389 ALA A C 1
ATOM 2910 O O . ALA A 1 389 ? 27.577 3.798 -64.910 1.00 24.14 389 ALA A O 1
ATOM 2911 N N . VAL A 1 390 ? 26.438 2.115 -63.856 1.00 26.69 390 VAL A N 1
ATOM 2912 C CA . VAL A 1 390 ? 27.467 1.119 -63.471 1.00 26.69 390 VAL A CA 1
ATOM 2913 C C . VAL A 1 390 ? 28.504 1.527 -62.427 1.00 26.69 390 VAL A C 1
ATOM 2915 O O . VAL A 1 390 ? 29.435 2.291 -62.747 1.00 26.69 390 VAL A O 1
#

pLDDT: mean 84.89, std 17.48, range [24.14, 98.81]

Sequence (390 aa):
ALEEANRVMEDKDATAEEVQTASDELQAAIDGLRYELNTELLEMSIELAEKTLTDFNLTEESEAELQAVIDEAKALLENPKATQTDINEMFEKVIKTLAGIVEAESADKAMLNELIAQAEALNRGNYTPSTLAALDEALEAARAVSADETAEEAEVKAAQKALMQAIIDLKFMAQKDSLKAAYKLAEELTADEKYEEATLAELKGLMEEAAELLEDPEAEQAEVDAMGEKLTIAMAKVRLAQAVAEAKALKAEAYTEASWSAVESALKAAEEVLENGDAEKAEYEEQAVLLRAAMNALVEADAPKPVKPSKGGSTSQVSDSDYWAEVVEKINGTEKGGRVNAKLDEGANVPATVIDALKNKGVTVVFEIGGKDYAVNGAGELKGYSAAAV

Radius of gyration: 40.42 Å; chains: 1; bounding box: 78×51×116 Å

Foldseek 3Di:
DVVQCVVLVVDPPRDPVSNVVSVVVVVVVVVPDDDDADQLLLVLLLVLLVCCLVVHDADPVLNVLSVVLSVVSVVLVVDPPHDNVNSLVSSVVSLVSVLVRLVPDFDDLVSLVSLLVSLVVDPPLFWFPVLVVQLVVLSVLSVVLSPPPPRDSVSNSVSSVSNSVSSSSTDTFADQVLLVVLLVVLVVVCPDPLFDPVLNPQLVVLSVVSVVLSPHRPRDNVNSVVSSQSSLLSSLLSLLVSLLVVLVVDDPLQFDPVLNVQLVVLSVLSVVQNPDPPHGSVSSNVSSVSNVVSVVSTHTDDPDDDDDDDDDDDDDPQPDPVLLVVLLVVLQPDAAAEEAEEEDEVPRDNDVSNLVSQLVRNYWYWYQYPNDTWIAHNVRDIDPDDPPDD

Organism: NCBI:txid2763658